Protein AF-A0AAW1SCD0-F1 (afdb_monomer_lite)

Radius of gyration: 64.58 Å; chains: 1; bounding box: 127×92×217 Å

Sequence (427 aa):
VNKLKQDVEAERASRAKLREEVEGERERVKKAITELKRKTDRALRDCKKAEQDAEAVKSKAEAEKEELRDEIVAAEKHDQQAQQGVKLLEAELRDYKERQNAHRWQEQLQEGLAEQHRQHELEARHLRGDIAREQAGHQDVLKTCEAWRVRAEAAEARAEALKEERRRAPDASPAVLQQHADELHALQLRLEQLKAEFDAFRQTSEQMLEAKDFQLQQSLETNAELRSQSSSLRHELEEQQHQHQQQSAGQVQGPWRQDLSPGPAGLNPSFLNHNPSQGAVDERWEGEDQWADAGSQVSFPSSRPAETTASGILEDMSFESGLQESALLKLAGKQAAREEELARMRDRTHLLEAEVADLQQEVDLRQQQEVALKEAMRDYEREKARAALVSKQTKELEYLKNILLKLFETGEAAALLPVDINGMANY

pLDDT: mean 81.84, std 19.02, range [35.5, 98.0]

Foldseek 3Di:
DVVVVVVVVVVVVVVVVVVVVVVVVVVVVVVVVVVVVVVVVVVVVVVVVVVVVVVVVVVVVVVVVVVVVVVVVVVVVVVVVVVVVVVVVVVVVVVVVVVVVVVVVVVVVVVVVVVVVVVVVVVVVVVVVVVVVVVVVVVVVVVVVVVLVVVLVVLVVVLVVLVVVCVVCVPDDPVVVVVSVVSNVVSVVVNVVSVVVVVVVVVVVVVVVVVVVVVVVVVVVVVVVVVVVVVVVVVVVVVVVVVVVVVVVVVPPDPPPDDDDDDDDDDDDDDDPDDDDDPPPPPPPDDDDDDPPPPDDPDDDPDDDDDDDPDDPDPVCPVVVVVVVVVVVVVVVVVVVVVVVVVVVVVVVVVVVVVVVVVVVVVVVVVVVVVVVVVVVVVVVVVVVVVVVVVVVVVVVVVVVVVCVVCVVVVVNVVVPDPPPPPPPDD

Organism: NCBI:txid2026836

Secondary structure (DSSP, 8-state):
-HHHHHHHHHHHHHHHHHHHHHHHHHHHHHHHHHHHHHHHHHHHHHHHHHHHHHHHHHHHHHHHHHHHHHHHHHHHHHHHHHHHHHHHHHHHHHHHHHHHHHHHHHHHHHHHHHHHHHHHHHHHHHHHHHHHHHHHHHHHHHHHHHHHHHHHHHHHHHHHHHHHHHHH-TTS-HHHHHHHHHHHHHHHHHHHHHHHHHHHHHHHHHHHHHHHHHHHHHHHHHHHHHHHHHHHHHHHHHHHHHHHHHHHHHTS--S-----PPPP---------------------------------------PPP----SSSSSTTHHHHHHHHHHHHHHHHHHHHHHHHHHHHHHHHHHHHHHHHHHHHHHHHHHHHHHHHHHHHHHHHHHHHHHHHHHHHHHHHHHHHHHHHHHHHTTGGGGGS---GGG-S--

Structure (mmCIF, N/CA/C/O backbone):
data_AF-A0AAW1SCD0-F1
#
_entry.id   AF-A0AAW1SCD0-F1
#
loop_
_atom_site.group_PDB
_atom_site.id
_atom_site.type_symbol
_atom_site.label_atom_id
_atom_site.label_alt_id
_atom_site.label_comp_id
_atom_site.label_asym_id
_atom_site.label_entity_id
_atom_site.label_seq_id
_atom_site.pdbx_PDB_ins_code
_atom_site.Cartn_x
_atom_site.Cartn_y
_atom_site.Cartn_z
_atom_site.occupancy
_atom_site.B_iso_or_equiv
_atom_site.auth_seq_id
_atom_site.auth_comp_id
_atom_site.auth_asym_id
_atom_site.auth_atom_id
_atom_site.pdbx_PDB_model_num
ATOM 1 N N . VAL A 1 1 ? -69.153 -24.968 138.589 1.00 65.88 1 VAL A N 1
ATOM 2 C CA . VAL A 1 1 ? -70.102 -24.520 137.537 1.00 65.88 1 VAL A CA 1
ATOM 3 C C . VAL A 1 1 ? -69.726 -23.159 136.952 1.00 65.88 1 VAL A C 1
ATOM 5 O O . VAL A 1 1 ? -69.547 -23.094 135.747 1.00 65.88 1 VAL A O 1
ATOM 8 N N . ASN A 1 2 ? -69.524 -22.101 137.750 1.00 67.88 2 ASN A N 1
ATOM 9 C CA . ASN A 1 2 ? -69.160 -20.776 137.206 1.00 67.88 2 ASN A CA 1
ATOM 10 C C . ASN A 1 2 ? -67.788 -20.732 136.501 1.00 67.88 2 ASN A C 1
ATOM 12 O O . ASN A 1 2 ? -67.690 -20.137 135.437 1.00 67.88 2 ASN A O 1
ATOM 16 N N . LYS A 1 3 ? -66.773 -21.444 137.013 1.00 68.38 3 LYS A N 1
ATOM 17 C CA . LYS A 1 3 ? -65.451 -21.564 136.364 1.00 68.38 3 LYS A CA 1
ATOM 18 C C . LYS A 1 3 ? -65.533 -22.232 134.978 1.00 68.38 3 LYS A C 1
ATOM 20 O O . LYS A 1 3 ? -65.052 -21.683 134.003 1.00 68.38 3 LYS A O 1
ATOM 25 N N . LEU A 1 4 ? -66.304 -23.320 134.869 1.00 70.38 4 LEU A N 1
ATOM 26 C CA . LEU A 1 4 ? -66.578 -24.013 133.600 1.00 70.38 4 LEU A CA 1
ATOM 27 C C . LEU A 1 4 ? -67.354 -23.152 132.587 1.00 70.38 4 LEU A C 1
ATOM 29 O O . LEU A 1 4 ? -67.152 -23.304 131.389 1.00 70.38 4 LEU A O 1
ATOM 33 N N . LYS A 1 5 ? -68.241 -22.251 133.037 1.00 72.94 5 LYS A N 1
ATOM 34 C CA . LYS A 1 5 ? -68.927 -21.304 132.138 1.00 72.94 5 LYS A CA 1
ATOM 35 C C . LYS A 1 5 ? -67.962 -20.253 131.584 1.00 72.94 5 LYS A C 1
ATOM 37 O O . LYS A 1 5 ? -67.996 -20.002 130.385 1.00 72.94 5 LYS A O 1
ATOM 42 N N . GLN A 1 6 ? -67.076 -19.715 132.425 1.00 74.69 6 GLN A N 1
ATOM 43 C CA . GLN A 1 6 ? -65.999 -18.819 131.992 1.00 74.69 6 GLN A CA 1
ATOM 44 C C . GLN A 1 6 ? -65.027 -19.505 131.025 1.00 74.69 6 GLN A C 1
ATOM 46 O O . GLN A 1 6 ? -64.680 -18.914 130.009 1.00 74.69 6 GLN A O 1
ATOM 51 N N . ASP A 1 7 ? -64.648 -20.758 131.286 1.00 74.50 7 ASP A N 1
ATOM 52 C CA . ASP A 1 7 ? -63.748 -21.517 130.409 1.00 74.50 7 ASP A CA 1
ATOM 53 C C . ASP A 1 7 ? -64.401 -21.814 129.045 1.00 74.50 7 ASP A C 1
ATOM 55 O O . ASP A 1 7 ? -63.749 -21.706 128.009 1.00 74.50 7 ASP A O 1
ATOM 59 N N . VAL A 1 8 ? -65.709 -22.109 129.010 1.00 77.25 8 VAL A N 1
ATOM 60 C CA . VAL A 1 8 ? -66.469 -22.307 127.760 1.00 77.25 8 VAL A CA 1
ATOM 61 C C . VAL A 1 8 ? -66.649 -21.000 126.980 1.00 77.25 8 VAL A C 1
ATOM 63 O O . VAL A 1 8 ? -66.588 -21.011 125.750 1.00 77.25 8 VAL A O 1
ATOM 66 N N . GLU A 1 9 ? -66.871 -19.871 127.653 1.00 77.69 9 GLU A N 1
ATOM 67 C CA . GLU A 1 9 ? -66.935 -18.553 127.006 1.00 77.69 9 GLU A CA 1
ATOM 68 C C . GLU A 1 9 ? -65.560 -18.101 126.492 1.00 77.69 9 GLU A C 1
ATOM 70 O O . GLU A 1 9 ? -65.476 -17.585 125.376 1.00 77.69 9 GLU A O 1
ATOM 75 N N . ALA A 1 10 ? -64.480 -18.380 127.226 1.00 79.19 10 ALA A N 1
ATOM 76 C CA . ALA A 1 10 ? -63.106 -18.141 126.788 1.00 79.19 10 ALA A CA 1
ATOM 77 C C . ALA A 1 10 ? -62.716 -19.030 125.592 1.00 79.19 10 ALA A C 1
ATOM 79 O O . ALA A 1 10 ? -62.142 -18.534 124.624 1.00 79.19 10 ALA A O 1
ATOM 80 N N . GLU A 1 11 ? -63.094 -20.312 125.594 1.00 82.81 11 GLU A N 1
ATOM 81 C CA . GLU A 1 11 ? -62.957 -21.225 124.447 1.00 82.81 11 GLU A CA 1
ATOM 82 C C . GLU A 1 11 ? -63.765 -20.741 123.237 1.00 82.81 11 GLU A C 1
ATOM 84 O O . GLU A 1 11 ? -63.268 -20.768 122.113 1.00 82.81 11 GLU A O 1
ATOM 89 N N . ARG A 1 12 ? -65.002 -20.262 123.432 1.00 81.50 12 ARG A N 1
ATOM 90 C CA . ARG A 1 12 ? -65.823 -19.703 122.343 1.00 81.50 12 ARG A CA 1
ATOM 91 C C . ARG A 1 12 ? -65.221 -18.423 121.773 1.00 81.50 12 ARG A C 1
ATOM 93 O O . ARG A 1 12 ? -65.195 -18.281 120.554 1.00 81.50 12 ARG A O 1
ATOM 100 N N . ALA A 1 13 ? -64.704 -17.533 122.619 1.00 82.19 13 ALA A N 1
ATOM 101 C CA . ALA A 1 13 ? -64.006 -16.324 122.191 1.00 82.19 13 ALA A CA 1
ATOM 102 C C . ALA A 1 13 ? -62.684 -16.650 121.472 1.00 82.19 13 ALA A C 1
ATOM 104 O O . ALA A 1 13 ? -62.379 -16.043 120.449 1.00 82.19 13 ALA A O 1
ATOM 105 N N . SER A 1 14 ? -61.935 -17.648 121.950 1.00 86.88 14 SER A N 1
ATOM 106 C CA . SER A 1 14 ? -60.719 -18.156 121.300 1.00 86.88 14 SER A CA 1
ATOM 107 C C . SER A 1 14 ? -61.025 -18.778 119.934 1.00 86.88 14 SER A C 1
ATOM 109 O O . SER A 1 14 ? -60.400 -18.431 118.937 1.00 86.88 14 SER A O 1
ATOM 111 N N . ARG A 1 15 ? -62.066 -19.617 119.838 1.00 84.50 15 ARG A N 1
ATOM 112 C CA . ARG A 1 15 ? -62.534 -20.189 118.565 1.00 84.50 15 ARG A CA 1
ATOM 113 C C . ARG A 1 15 ? -63.063 -19.129 117.602 1.00 84.50 15 ARG A C 1
ATOM 115 O O . ARG A 1 15 ? -62.897 -19.293 116.399 1.00 84.50 15 ARG A O 1
ATOM 122 N N . ALA A 1 16 ? -63.708 -18.075 118.100 1.00 86.38 16 ALA A N 1
ATOM 123 C CA . ALA A 1 16 ? -64.151 -16.953 117.276 1.00 86.38 16 ALA A CA 1
ATOM 124 C C . ALA A 1 16 ? -62.954 -16.169 116.714 1.00 86.38 16 ALA A C 1
ATOM 126 O O . ALA A 1 16 ? -62.908 -15.954 115.508 1.00 86.38 16 ALA A O 1
ATOM 127 N N . LYS A 1 17 ? -61.949 -15.858 117.547 1.00 87.62 17 LYS A N 1
ATOM 128 C CA . LYS A 1 17 ? -60.686 -15.244 117.100 1.00 87.62 17 LYS A CA 1
ATOM 129 C C . LYS A 1 17 ? -59.946 -16.110 116.083 1.00 87.62 17 LYS A C 1
ATOM 131 O O . LYS A 1 17 ? -59.565 -15.608 115.038 1.00 87.62 17 LYS A O 1
ATOM 136 N N . LEU A 1 18 ? -59.826 -17.416 116.331 1.00 89.31 18 LEU A N 1
ATOM 137 C CA . LEU A 1 18 ? -59.229 -18.362 115.381 1.00 89.31 18 LEU A CA 1
ATOM 138 C C . LEU A 1 18 ? -59.995 -18.411 114.053 1.00 89.31 18 LEU A C 1
ATOM 140 O O . LEU A 1 18 ? -59.383 -18.519 112.999 1.00 89.31 18 LEU A O 1
ATOM 144 N N . ARG A 1 19 ? -61.332 -18.333 114.071 1.00 89.25 19 ARG A N 1
ATOM 145 C CA . ARG A 1 19 ? -62.132 -18.270 112.835 1.00 89.25 19 ARG A CA 1
ATOM 146 C C . ARG A 1 19 ? -61.891 -16.976 112.069 1.00 89.25 19 ARG A C 1
ATOM 148 O O . ARG A 1 19 ? -61.733 -17.044 110.857 1.00 89.25 19 ARG A O 1
ATOM 155 N N . GLU A 1 20 ? -61.831 -15.846 112.764 1.00 91.06 20 GLU A N 1
ATOM 156 C CA . GLU A 1 20 ? -61.541 -14.538 112.172 1.00 91.06 20 GLU A CA 1
ATOM 157 C C . GLU A 1 20 ? -60.111 -14.475 111.608 1.00 91.06 20 GLU A C 1
ATOM 159 O O . GLU A 1 20 ? -59.908 -13.984 110.501 1.00 91.06 20 GLU A O 1
ATOM 164 N N . GLU A 1 21 ? -59.127 -15.052 112.305 1.00 92.06 21 GLU A N 1
ATOM 165 C CA . GLU A 1 21 ? -57.753 -15.211 111.812 1.00 92.06 21 GLU A CA 1
ATOM 166 C C . GLU A 1 21 ? -57.703 -16.113 110.576 1.00 92.06 21 GLU A C 1
ATOM 168 O O . GLU A 1 21 ? -57.119 -15.724 109.567 1.00 92.06 21 GLU A O 1
ATOM 173 N N . VAL A 1 22 ? -58.375 -17.270 110.599 1.00 92.06 22 VAL A N 1
ATOM 174 C CA . VAL A 1 22 ? -58.447 -18.188 109.450 1.00 92.06 22 VAL A CA 1
ATOM 175 C C . VAL A 1 22 ? -59.175 -17.553 108.262 1.00 92.06 22 VAL A C 1
ATOM 177 O O . VAL A 1 22 ? -58.758 -17.748 107.120 1.00 92.06 22 VAL A O 1
ATOM 180 N N . GLU A 1 23 ? -60.248 -16.789 108.477 1.00 91.62 23 GLU A N 1
ATOM 181 C CA . GLU A 1 23 ? -60.913 -16.026 107.412 1.00 91.62 23 GLU A CA 1
ATOM 182 C C . GLU A 1 23 ? -60.022 -14.902 106.883 1.00 91.62 23 GLU A C 1
ATOM 184 O O . GLU A 1 23 ? -59.900 -14.742 105.667 1.00 91.62 23 GLU A O 1
ATOM 189 N N . GLY A 1 24 ? -59.328 -14.184 107.767 1.00 93.62 24 GLY A N 1
ATOM 190 C CA . GLY A 1 24 ? -58.347 -13.170 107.402 1.00 93.62 24 GLY A CA 1
ATOM 191 C C . GLY A 1 24 ? -57.206 -13.745 106.561 1.00 93.62 24 GLY A C 1
ATOM 192 O O . GLY A 1 24 ? -56.848 -13.176 105.528 1.00 93.62 24 GLY A O 1
ATOM 193 N N . GLU A 1 25 ? -56.664 -14.900 106.945 1.00 93.81 25 GLU A N 1
ATOM 194 C CA . GLU A 1 25 ? -55.654 -15.630 106.178 1.00 93.81 25 GLU A CA 1
ATOM 195 C C . GLU A 1 25 ? -56.206 -16.151 104.852 1.00 93.81 25 GLU A C 1
ATOM 197 O O . GLU A 1 25 ? -55.558 -15.981 103.819 1.00 93.81 25 GLU A O 1
ATOM 202 N N . ARG A 1 26 ? -57.425 -16.706 104.828 1.00 94.12 26 ARG A N 1
ATOM 203 C CA . ARG A 1 26 ? -58.087 -17.123 103.582 1.00 94.12 26 ARG A CA 1
ATOM 204 C C . ARG A 1 26 ? -58.250 -15.959 102.614 1.00 94.12 26 ARG A C 1
ATOM 206 O O . ARG A 1 26 ? -57.975 -16.129 101.428 1.00 94.12 26 ARG A O 1
ATOM 213 N N . GLU A 1 27 ? -58.659 -14.785 103.085 1.00 94.38 27 GLU A N 1
ATOM 214 C CA . GLU A 1 27 ? -58.787 -13.593 102.243 1.00 94.38 27 GLU A CA 1
ATOM 215 C C . GLU A 1 27 ? -57.423 -13.062 101.776 1.00 94.38 27 GLU A C 1
ATOM 217 O O . GLU A 1 27 ? -57.286 -12.669 100.614 1.00 94.38 27 GLU A O 1
ATOM 222 N N . ARG A 1 28 ? -56.374 -13.121 102.612 1.00 95.12 28 ARG A N 1
ATOM 223 C CA . ARG A 1 28 ? -54.993 -12.815 102.185 1.00 95.12 28 ARG A CA 1
ATOM 224 C C . ARG A 1 28 ? -54.511 -13.782 101.102 1.00 95.12 28 ARG A C 1
ATOM 226 O O . ARG A 1 28 ? -53.991 -13.332 100.084 1.00 95.12 28 ARG A O 1
ATOM 233 N N . VAL A 1 29 ? -54.730 -15.086 101.278 1.00 95.19 29 VAL A N 1
ATOM 234 C CA . VAL A 1 29 ? -54.365 -16.122 100.299 1.00 95.19 29 VAL A CA 1
ATOM 235 C C . VAL A 1 29 ? -55.150 -15.944 99.002 1.00 95.19 29 VAL A C 1
ATOM 237 O O . VAL A 1 29 ? -54.554 -15.980 97.929 1.00 95.19 29 VAL A O 1
ATOM 240 N N . LYS A 1 30 ? -56.461 -15.677 99.058 1.00 96.00 30 LYS A N 1
ATOM 241 C CA . LYS A 1 30 ? -57.258 -15.368 97.859 1.00 96.00 30 LYS A CA 1
ATOM 242 C C . LYS A 1 30 ? -56.716 -14.144 97.127 1.00 96.00 30 LYS A C 1
ATOM 244 O O . LYS A 1 30 ? -56.523 -14.215 95.914 1.00 96.00 30 LYS A O 1
ATOM 249 N N . LYS A 1 31 ? -56.427 -13.047 97.838 1.00 95.62 31 LYS A N 1
ATOM 250 C CA . LYS A 1 31 ? -55.815 -11.848 97.243 1.00 95.62 31 LYS A CA 1
ATOM 251 C C . LYS A 1 31 ? -54.479 -12.187 96.581 1.00 95.62 31 LYS A C 1
ATOM 253 O O . LYS A 1 31 ? -54.314 -11.873 95.403 1.00 95.62 31 LYS A O 1
ATOM 258 N N . ALA A 1 32 ? -53.599 -12.919 97.265 1.00 95.75 32 ALA A N 1
ATOM 259 C CA . ALA A 1 32 ? -52.321 -13.369 96.715 1.00 95.75 32 ALA A CA 1
ATOM 260 C C . ALA A 1 32 ? -52.501 -14.244 95.461 1.00 95.75 32 ALA A C 1
ATOM 262 O O . ALA A 1 32 ? -51.835 -14.011 94.458 1.00 95.75 32 ALA A O 1
ATOM 263 N N . ILE A 1 33 ? -53.455 -15.183 95.455 1.00 95.88 33 ILE A N 1
ATOM 264 C CA . ILE A 1 33 ? -53.784 -16.004 94.278 1.00 95.88 33 ILE A CA 1
ATOM 265 C C . ILE A 1 33 ? -54.275 -15.127 93.120 1.00 95.88 33 ILE A C 1
ATOM 267 O O . ILE A 1 33 ? -53.847 -15.326 91.986 1.00 95.88 33 ILE A O 1
ATOM 271 N N . THR A 1 34 ? -55.157 -14.152 93.365 1.00 95.56 34 THR A N 1
ATOM 272 C CA . THR A 1 34 ? -55.636 -13.253 92.297 1.00 95.56 34 THR A CA 1
ATOM 273 C C . THR A 1 34 ? -54.532 -12.348 91.754 1.00 95.56 34 THR A C 1
ATOM 275 O O . THR A 1 34 ? -54.501 -12.071 90.556 1.00 95.56 34 THR A O 1
ATOM 278 N N . GLU A 1 35 ? -53.606 -11.909 92.608 1.00 96.44 35 GLU A N 1
ATOM 279 C CA . GLU A 1 35 ? -52.450 -11.117 92.202 1.00 96.44 35 GLU A CA 1
ATOM 280 C C . GLU A 1 35 ? -51.458 -11.959 91.393 1.00 96.44 35 GLU A C 1
ATOM 282 O O . GLU A 1 35 ? -51.022 -11.519 90.331 1.00 96.44 35 GLU A O 1
ATOM 287 N N . LEU A 1 36 ? -51.165 -13.188 91.834 1.00 95.94 36 LEU A N 1
ATOM 288 C CA . LEU A 1 36 ? -50.336 -14.140 91.097 1.00 95.94 36 LEU A CA 1
ATOM 289 C C . LEU A 1 36 ? -50.949 -14.469 89.735 1.00 95.94 36 LEU A C 1
ATOM 291 O O . LEU A 1 36 ? -50.248 -14.355 88.739 1.00 95.94 36 LEU A O 1
ATOM 295 N N . LYS A 1 37 ? -52.257 -14.752 89.656 1.00 97.00 37 LYS A N 1
ATOM 296 C CA . LYS A 1 37 ? -52.955 -14.954 88.373 1.00 97.00 37 LYS A CA 1
ATOM 297 C C . LYS A 1 37 ? -52.794 -13.752 87.444 1.00 97.00 37 LYS A C 1
ATOM 299 O O . LYS A 1 37 ? -52.388 -13.916 86.302 1.00 97.00 37 LYS A O 1
ATOM 304 N N . ARG A 1 38 ? -53.013 -12.530 87.947 1.00 97.25 38 ARG A N 1
ATOM 305 C CA . ARG A 1 38 ? -52.799 -11.304 87.158 1.00 97.25 38 ARG A CA 1
ATOM 306 C C . ARG A 1 38 ? -51.348 -11.142 86.704 1.00 97.25 38 ARG A C 1
ATOM 308 O O . ARG A 1 38 ? -51.136 -10.670 85.592 1.00 97.25 38 ARG A O 1
ATOM 315 N N . LYS A 1 39 ? -50.363 -11.486 87.543 1.00 97.25 39 LYS A N 1
ATOM 316 C CA . LYS A 1 39 ? -48.936 -11.454 87.178 1.00 97.25 39 LYS A CA 1
ATOM 317 C C . LYS A 1 39 ? -48.627 -12.486 86.092 1.00 97.25 39 LYS A C 1
ATOM 319 O O . LYS A 1 39 ? -47.997 -12.124 85.105 1.00 97.25 39 LYS A O 1
ATOM 324 N N . THR A 1 40 ? -49.133 -13.711 86.215 1.00 96.19 40 THR A N 1
ATOM 325 C CA . THR A 1 40 ? -48.996 -14.760 85.194 1.00 96.19 40 THR A CA 1
ATOM 326 C C . THR A 1 40 ? -49.656 -14.352 83.875 1.00 96.19 40 THR A C 1
ATOM 328 O O . THR A 1 40 ? -49.029 -14.472 82.830 1.00 96.19 40 THR A O 1
ATOM 331 N N . ASP A 1 41 ? -50.863 -13.780 83.900 1.00 96.62 41 ASP A N 1
ATOM 332 C CA . ASP A 1 41 ? -51.563 -13.321 82.691 1.00 96.62 41 ASP A CA 1
ATOM 333 C C . ASP A 1 41 ? -50.874 -12.133 82.004 1.00 96.62 41 ASP A C 1
ATOM 335 O O . ASP A 1 41 ? -51.015 -11.949 80.793 1.00 96.62 41 ASP A O 1
ATOM 339 N N . ARG A 1 42 ? -50.177 -11.276 82.763 1.00 96.94 42 ARG A N 1
ATOM 340 C CA . ARG A 1 42 ? -49.329 -10.218 82.191 1.00 96.94 42 ARG A CA 1
ATOM 341 C C . ARG A 1 42 ? -48.081 -10.823 81.564 1.00 96.94 42 ARG A C 1
ATOM 343 O O . ARG A 1 42 ? -47.862 -10.599 80.385 1.00 96.94 42 ARG A O 1
ATOM 350 N N . ALA A 1 43 ? -47.364 -11.680 82.291 1.00 95.88 43 ALA A N 1
ATOM 351 C CA . ALA A 1 43 ? -46.174 -12.355 81.778 1.00 95.88 43 ALA A CA 1
ATOM 352 C C . ALA A 1 43 ? -46.464 -13.176 80.507 1.00 95.88 43 ALA A C 1
ATOM 354 O O . ALA A 1 43 ? -45.686 -13.133 79.562 1.00 95.88 43 ALA A O 1
ATOM 355 N N . LEU A 1 44 ? -47.608 -13.867 80.435 1.00 96.31 44 LEU A N 1
ATOM 356 C CA . LEU A 1 44 ? -48.036 -14.587 79.230 1.00 96.31 44 LEU A CA 1
ATOM 357 C C . LEU A 1 44 ? -48.339 -13.648 78.057 1.00 96.31 44 LEU A C 1
ATOM 359 O O . LEU A 1 44 ? -48.047 -13.991 76.914 1.00 96.31 44 LEU A O 1
ATOM 363 N N . ARG A 1 45 ? -48.928 -12.474 78.312 1.00 97.12 45 ARG A N 1
ATOM 364 C CA . ARG A 1 45 ? -49.159 -11.459 77.272 1.00 97.12 45 ARG A CA 1
ATOM 365 C C . ARG A 1 45 ? -47.855 -10.841 76.786 1.00 97.12 45 ARG A C 1
ATOM 367 O O . ARG A 1 45 ? -47.690 -10.693 75.581 1.00 97.12 45 ARG A O 1
ATOM 374 N N . ASP A 1 46 ? -46.940 -10.542 77.699 1.00 96.44 46 ASP A N 1
ATOM 375 C CA . ASP A 1 46 ? -45.630 -9.982 77.376 1.00 96.44 46 ASP A CA 1
ATOM 376 C C . ASP A 1 46 ? -44.781 -10.999 76.597 1.00 96.44 46 ASP A C 1
ATOM 378 O O . ASP A 1 46 ? -44.167 -10.637 75.599 1.00 96.44 46 ASP A O 1
ATOM 382 N N . CYS A 1 47 ? -44.831 -12.285 76.969 1.00 96.69 47 CYS A N 1
ATOM 383 C CA . CYS A 1 47 ? -44.186 -13.377 76.232 1.00 96.69 47 CYS A CA 1
ATOM 384 C C . CYS A 1 47 ? -44.743 -13.505 74.808 1.00 96.69 47 CYS A C 1
ATOM 386 O O . CYS A 1 47 ? -43.978 -13.503 73.851 1.00 96.69 47 CYS A O 1
ATOM 388 N N . LYS A 1 48 ? -46.075 -13.523 74.647 1.00 97.00 48 LYS A N 1
ATOM 389 C CA . LYS A 1 48 ? -46.712 -13.561 73.318 1.00 97.00 48 LYS A CA 1
ATOM 390 C C . LYS A 1 48 ? -46.368 -12.342 72.468 1.00 97.00 48 LYS A C 1
ATOM 392 O O . LYS A 1 48 ? -46.169 -12.478 71.267 1.00 97.00 48 LYS A O 1
ATOM 397 N N . LYS A 1 49 ? -46.308 -11.154 73.074 1.00 97.19 49 LYS A N 1
ATOM 398 C CA . LYS A 1 49 ? -45.906 -9.935 72.368 1.00 97.19 49 LYS A CA 1
ATOM 399 C C . LYS A 1 49 ? -44.445 -10.022 71.919 1.00 97.19 49 LYS A C 1
ATOM 401 O O . LYS A 1 49 ? -44.163 -9.740 70.764 1.00 97.19 49 LYS A O 1
ATOM 406 N N . ALA A 1 50 ? -43.546 -10.478 72.789 1.00 96.19 50 ALA A N 1
ATOM 407 C CA . ALA A 1 50 ? -42.140 -10.674 72.444 1.00 96.19 50 ALA A CA 1
ATOM 408 C C . ALA A 1 50 ? -41.948 -11.722 71.332 1.00 96.19 50 ALA A C 1
ATOM 410 O O . ALA A 1 50 ? -41.109 -11.530 70.458 1.00 96.19 50 ALA A O 1
ATOM 411 N N . GLU A 1 51 ? -42.741 -12.798 71.323 1.00 95.75 51 GLU A N 1
ATOM 412 C CA . GLU A 1 51 ? -42.756 -13.783 70.232 1.00 95.75 51 GLU A CA 1
ATOM 413 C C . GLU A 1 51 ? -43.221 -13.163 68.906 1.00 95.75 51 GLU A C 1
ATOM 415 O O . GLU A 1 51 ? -42.582 -13.375 67.877 1.00 95.75 51 GLU A O 1
ATOM 420 N N . GLN A 1 52 ? -44.289 -12.358 68.924 1.00 96.50 52 GLN A N 1
ATOM 421 C CA . GLN A 1 52 ? -44.775 -11.640 67.738 1.00 96.50 52 GLN A CA 1
ATOM 422 C C . GLN A 1 52 ? -43.750 -10.627 67.213 1.00 96.50 52 GLN A C 1
ATOM 424 O O . GLN A 1 52 ? -43.508 -10.572 66.009 1.00 96.50 52 GLN A O 1
ATOM 429 N N . ASP A 1 53 ? -43.121 -9.862 68.107 1.00 96.25 53 ASP A N 1
ATOM 430 C CA . ASP A 1 53 ? -42.081 -8.896 67.751 1.00 96.25 53 ASP A CA 1
ATOM 431 C C . ASP A 1 53 ? -40.846 -9.615 67.170 1.00 96.25 53 ASP A C 1
ATOM 433 O O . ASP A 1 53 ? -40.280 -9.169 66.171 1.00 96.25 53 ASP A O 1
ATOM 437 N N . ALA A 1 54 ? -40.455 -10.767 67.729 1.00 95.62 54 ALA A N 1
ATOM 438 C CA . ALA A 1 54 ? -39.356 -11.579 67.207 1.00 95.62 54 ALA A CA 1
ATOM 439 C C . ALA A 1 54 ? -39.658 -12.144 65.808 1.00 95.62 54 ALA A C 1
ATOM 441 O O . ALA A 1 54 ? -38.783 -12.129 64.942 1.00 95.62 54 ALA A O 1
ATOM 442 N N . GLU A 1 55 ? -40.884 -12.607 65.562 1.00 96.81 55 GLU A N 1
ATOM 443 C CA . GLU A 1 55 ? -41.300 -13.107 64.247 1.00 96.81 55 GLU A CA 1
ATOM 444 C C . GLU A 1 55 ? -41.377 -11.979 63.201 1.00 96.81 55 GLU A C 1
ATOM 446 O O . GLU A 1 55 ? -40.974 -12.150 62.047 1.00 96.81 55 GLU A O 1
ATOM 451 N N . ALA A 1 56 ? -41.804 -10.779 63.610 1.00 96.56 56 ALA A N 1
ATOM 452 C CA . ALA A 1 56 ? -41.787 -9.591 62.759 1.00 96.56 56 ALA A CA 1
ATOM 453 C C . ALA A 1 56 ? -40.356 -9.159 62.384 1.00 96.56 56 ALA A C 1
ATOM 455 O O . ALA A 1 56 ? -40.114 -8.730 61.258 1.00 96.56 56 ALA A O 1
ATOM 456 N N . VAL A 1 57 ? -39.391 -9.280 63.301 1.00 97.06 57 VAL A N 1
ATOM 457 C CA . VAL A 1 57 ? -37.976 -9.002 62.999 1.00 97.06 57 VAL A CA 1
ATOM 458 C C . VAL A 1 57 ? -37.388 -10.069 62.075 1.00 97.06 57 VAL A C 1
ATOM 460 O O . VAL A 1 57 ? -36.682 -9.718 61.133 1.00 97.06 57 VAL A O 1
ATOM 463 N N . LYS A 1 58 ? -37.702 -11.354 62.288 1.00 96.62 58 LYS A N 1
ATOM 464 C CA . LYS A 1 58 ? -37.245 -12.439 61.402 1.00 96.62 58 LYS A CA 1
ATOM 465 C C . LYS A 1 58 ? -37.766 -12.282 59.978 1.00 96.62 58 LYS A C 1
ATOM 467 O O . LYS A 1 58 ? -36.970 -12.342 59.052 1.00 96.62 58 LYS A O 1
ATOM 472 N N . SER A 1 59 ? -39.063 -12.029 59.806 1.00 96.56 59 SER A N 1
ATOM 473 C CA . SER A 1 59 ? -39.659 -11.833 58.476 1.00 96.56 59 SER A CA 1
ATOM 474 C C . SER A 1 59 ? -39.074 -10.621 57.744 1.00 96.56 59 SER A C 1
ATOM 476 O O . SER A 1 59 ? -38.816 -10.704 56.547 1.00 96.56 59 SER A O 1
ATOM 478 N N . LYS A 1 60 ? -38.779 -9.521 58.452 1.00 97.00 60 LYS A N 1
ATOM 479 C CA . LYS A 1 60 ? -38.046 -8.381 57.872 1.00 97.00 60 LYS A CA 1
ATOM 480 C C . LYS A 1 60 ? -36.623 -8.752 57.456 1.00 97.00 60 LYS A C 1
ATOM 482 O O . LYS A 1 60 ? -36.225 -8.431 56.346 1.00 97.00 60 LYS A O 1
ATOM 487 N N . ALA A 1 61 ? -35.884 -9.462 58.308 1.00 96.25 61 ALA A N 1
ATOM 488 C CA . ALA A 1 61 ? -34.526 -9.900 57.991 1.00 96.25 61 ALA A CA 1
ATOM 489 C C . ALA A 1 61 ? -34.487 -10.898 56.817 1.00 96.25 61 ALA A C 1
ATOM 491 O O . ALA A 1 61 ? -33.538 -10.901 56.037 1.00 96.25 61 ALA A O 1
ATOM 492 N N . GLU A 1 62 ? -35.505 -11.751 56.678 1.00 96.31 62 GLU A N 1
ATOM 493 C CA . GLU A 1 62 ? -35.651 -12.648 55.528 1.00 96.31 62 GLU A CA 1
ATOM 494 C C . GLU A 1 62 ? -35.959 -11.879 54.240 1.00 96.31 62 GLU A C 1
ATOM 496 O O . GLU A 1 62 ? -35.329 -12.167 53.225 1.00 96.31 62 GLU A O 1
ATOM 501 N N . ALA A 1 63 ? -36.833 -10.867 54.294 1.00 96.38 63 ALA A N 1
ATOM 502 C CA . ALA A 1 63 ? -37.125 -10.000 53.154 1.00 96.38 63 ALA A CA 1
ATOM 503 C C . ALA A 1 63 ? -35.891 -9.196 52.702 1.00 96.38 63 ALA A C 1
ATOM 505 O O . ALA A 1 63 ? -35.558 -9.210 51.522 1.00 96.38 63 ALA A O 1
ATOM 506 N N . GLU A 1 64 ? -35.153 -8.576 53.631 1.00 96.81 64 GLU A N 1
ATOM 507 C CA . GLU A 1 64 ? -33.898 -7.863 53.323 1.00 96.81 64 GLU A CA 1
ATOM 508 C C . GLU A 1 64 ? -32.838 -8.807 52.730 1.00 96.81 64 GLU A C 1
ATOM 510 O O . GLU A 1 64 ? -32.083 -8.446 51.829 1.00 96.81 64 GLU A O 1
ATOM 515 N N . LYS A 1 65 ? -32.782 -10.057 53.203 1.00 97.00 65 LYS A N 1
ATOM 516 C CA . LYS A 1 65 ? -31.879 -11.073 52.651 1.00 97.00 65 LYS A CA 1
ATOM 517 C C . LYS A 1 65 ? -32.276 -11.497 51.235 1.00 97.00 65 LYS A C 1
ATOM 519 O O . LYS A 1 65 ? -31.391 -11.843 50.454 1.00 97.00 65 LYS A O 1
ATOM 524 N N . GLU A 1 66 ? -33.568 -11.549 50.926 1.00 97.44 66 GLU A N 1
ATOM 525 C CA . GLU A 1 66 ? -34.068 -11.832 49.578 1.00 97.44 66 GLU A CA 1
ATOM 526 C C . GLU A 1 66 ? -33.770 -10.664 48.629 1.00 97.44 66 GLU A C 1
ATOM 528 O O . GLU A 1 66 ? -33.192 -10.890 47.571 1.00 97.44 66 GLU A O 1
ATOM 533 N N . GLU A 1 67 ? -33.993 -9.423 49.068 1.00 97.50 67 GLU A N 1
ATOM 534 C CA . GLU A 1 67 ? -33.644 -8.210 48.316 1.00 97.50 67 GLU A CA 1
ATOM 535 C C . GLU A 1 67 ? -32.141 -8.149 47.987 1.00 97.50 67 GLU A C 1
ATOM 537 O O . GLU A 1 67 ? -31.764 -7.994 46.827 1.00 97.50 67 GLU A O 1
ATOM 542 N N . LEU A 1 68 ? -31.263 -8.401 48.967 1.00 97.00 68 LEU A N 1
ATOM 543 C CA . LEU A 1 68 ? -29.813 -8.458 48.732 1.00 97.00 68 LEU A CA 1
ATOM 544 C C . LEU A 1 68 ? -29.403 -9.583 47.767 1.00 97.00 68 LEU A C 1
ATOM 546 O O . LEU A 1 68 ? -28.406 -9.457 47.057 1.00 97.00 68 LEU A O 1
ATOM 550 N N . ARG A 1 69 ? -30.135 -10.705 47.734 1.00 97.81 69 ARG A N 1
ATOM 551 C CA . ARG A 1 69 ? -29.870 -11.785 46.767 1.00 97.81 69 ARG A CA 1
ATOM 552 C C . ARG A 1 69 ? -30.242 -11.359 45.354 1.00 97.81 69 ARG A C 1
ATOM 554 O O . ARG A 1 69 ? -29.463 -11.620 44.440 1.00 97.81 69 ARG A O 1
ATOM 561 N N . ASP A 1 70 ? -31.377 -10.692 45.188 1.00 96.62 70 ASP A N 1
ATOM 562 C CA . ASP A 1 70 ? -31.809 -10.169 43.894 1.00 96.62 70 ASP A CA 1
ATOM 563 C C . ASP A 1 70 ? -30.848 -9.085 43.380 1.00 96.62 70 ASP A C 1
ATOM 565 O O . ASP A 1 70 ? -30.483 -9.093 42.201 1.00 96.62 70 ASP A O 1
ATOM 569 N N . GLU A 1 71 ? -30.349 -8.215 44.265 1.00 97.44 71 GLU A N 1
ATOM 570 C CA . GLU A 1 71 ? -29.313 -7.229 43.933 1.00 97.44 71 GLU A CA 1
ATOM 571 C C . GLU A 1 71 ? -27.999 -7.884 43.482 1.00 97.44 71 GLU A C 1
ATOM 573 O O . GLU A 1 71 ? -27.413 -7.454 42.485 1.00 97.44 71 GLU A O 1
ATOM 578 N N . ILE A 1 72 ? -27.546 -8.950 44.157 1.00 97.25 72 ILE A N 1
ATOM 579 C CA . ILE A 1 72 ? -26.348 -9.705 43.750 1.00 97.25 72 ILE A CA 1
ATOM 580 C C . ILE A 1 72 ? -26.544 -10.315 42.358 1.00 97.25 72 ILE A C 1
ATOM 582 O O . ILE A 1 72 ? -25.675 -10.165 41.502 1.00 97.25 72 ILE A O 1
ATOM 586 N N . VAL A 1 73 ? -27.693 -10.946 42.093 1.00 98.00 73 VAL A N 1
ATOM 587 C CA . VAL A 1 73 ? -27.992 -11.536 40.775 1.00 98.00 73 VAL A CA 1
ATOM 588 C C . VAL A 1 73 ? -28.042 -10.460 39.684 1.00 98.00 73 VAL A C 1
ATOM 590 O O . VAL A 1 73 ? -27.534 -10.665 38.577 1.00 98.00 73 VAL A O 1
ATOM 593 N N . ALA A 1 74 ? -28.616 -9.290 39.976 1.00 97.50 74 ALA A N 1
ATOM 594 C CA . ALA A 1 74 ? -28.622 -8.162 39.050 1.00 97.50 74 ALA A CA 1
ATOM 595 C C . ALA A 1 74 ? -27.198 -7.647 38.769 1.00 97.50 74 ALA A C 1
ATOM 597 O O . ALA A 1 74 ? -26.849 -7.413 37.608 1.00 97.50 74 ALA A O 1
ATOM 598 N N . ALA A 1 75 ? -26.359 -7.524 39.802 1.00 96.75 75 ALA A N 1
ATOM 599 C CA . ALA A 1 75 ? -24.963 -7.117 39.669 1.00 96.75 75 ALA A CA 1
ATOM 600 C C . ALA A 1 75 ? -24.139 -8.129 38.854 1.00 96.75 75 ALA A C 1
ATOM 602 O O . ALA A 1 75 ? -23.404 -7.728 37.953 1.00 96.75 75 ALA A O 1
ATOM 603 N N . GLU A 1 76 ? -24.311 -9.433 39.091 1.00 97.44 76 GLU A N 1
ATOM 604 C CA . GLU A 1 76 ? -23.664 -10.497 38.310 1.00 97.44 76 GLU A CA 1
ATOM 605 C C . GLU A 1 76 ? -24.073 -10.449 36.834 1.00 97.44 76 GLU A C 1
ATOM 607 O O . GLU A 1 76 ? -23.233 -10.591 35.943 1.00 97.44 76 GLU A O 1
ATOM 612 N N . LYS A 1 77 ? -25.355 -10.194 36.546 1.00 97.75 77 LYS A N 1
ATOM 613 C CA . LYS A 1 77 ? -25.835 -10.025 35.169 1.00 97.75 77 LYS A CA 1
ATOM 614 C C . LYS A 1 77 ? -25.198 -8.809 34.492 1.00 97.75 77 LYS A C 1
ATOM 616 O O . LYS A 1 77 ? -24.823 -8.895 33.321 1.00 97.75 77 LYS A O 1
ATOM 621 N N . HIS A 1 78 ? -25.065 -7.692 35.206 1.00 96.94 78 HIS A N 1
ATOM 622 C CA . HIS A 1 78 ? -24.384 -6.504 34.692 1.00 96.94 78 HIS A CA 1
ATOM 623 C C . HIS A 1 78 ? -22.892 -6.754 34.439 1.00 96.94 78 HIS A C 1
ATOM 625 O O . HIS A 1 78 ? -22.389 -6.353 33.388 1.00 96.94 78 HIS A O 1
ATOM 631 N N . ASP A 1 79 ? -22.203 -7.461 35.336 1.00 96.75 79 ASP A N 1
ATOM 632 C CA . ASP A 1 79 ? -20.796 -7.831 35.150 1.00 96.75 79 ASP A CA 1
ATOM 633 C C . ASP A 1 79 ? -20.613 -8.749 33.931 1.00 96.75 79 ASP A C 1
ATOM 635 O O . ASP A 1 79 ? -19.766 -8.494 33.077 1.00 96.75 79 ASP A O 1
ATOM 639 N N . GLN A 1 80 ? -21.483 -9.749 33.752 1.00 97.69 80 GLN A N 1
ATOM 640 C CA . GLN A 1 80 ? -21.459 -10.616 32.567 1.00 97.69 80 GLN A CA 1
ATOM 641 C C . GLN A 1 80 ? -21.656 -9.834 31.261 1.00 97.69 80 GLN A C 1
ATOM 643 O O . GLN A 1 80 ? -20.962 -10.093 30.275 1.00 97.69 80 GLN A O 1
ATOM 648 N N . GLN A 1 81 ? -22.574 -8.864 31.237 1.00 96.75 81 GLN A N 1
ATOM 649 C CA . GLN A 1 81 ? -22.773 -7.995 30.073 1.00 96.75 81 GLN A CA 1
ATOM 650 C C . GLN A 1 81 ? -21.543 -7.121 29.800 1.00 96.75 81 GLN A C 1
ATOM 652 O O . GLN A 1 81 ? -21.127 -6.991 28.647 1.00 96.75 81 GLN A O 1
ATOM 657 N N . ALA A 1 82 ? -20.922 -6.569 30.845 1.00 96.31 82 ALA A N 1
ATOM 658 C CA . ALA A 1 82 ? -19.690 -5.798 30.715 1.00 96.31 82 ALA A CA 1
ATOM 659 C C . ALA A 1 82 ? -18.542 -6.661 30.162 1.00 96.31 82 ALA A C 1
ATOM 661 O O . ALA A 1 82 ? -17.862 -6.249 29.222 1.00 96.31 82 ALA A O 1
ATOM 662 N N . GLN A 1 83 ? -18.376 -7.890 30.661 1.00 97.19 83 GLN A N 1
ATOM 663 C CA . GLN A 1 83 ? -17.375 -8.837 30.162 1.00 97.19 83 GLN A CA 1
ATOM 664 C C . GLN A 1 83 ? -17.600 -9.213 28.690 1.00 97.19 83 GLN A C 1
ATOM 666 O O . GLN A 1 83 ? -16.639 -9.336 27.930 1.00 97.19 83 GLN A O 1
ATOM 671 N N . GLN A 1 84 ? -18.853 -9.391 28.260 1.00 97.38 84 GLN A N 1
ATOM 672 C CA . GLN A 1 84 ? -19.175 -9.611 26.846 1.00 97.38 84 GLN A CA 1
ATOM 673 C C . GLN A 1 84 ? -18.810 -8.392 25.993 1.00 97.38 84 GLN A C 1
ATOM 675 O O . GLN A 1 84 ? -18.204 -8.555 24.935 1.00 97.38 84 GLN A O 1
ATOM 680 N N . GLY A 1 85 ? -19.102 -7.181 26.477 1.00 96.50 85 GLY A N 1
ATOM 681 C CA . GLY A 1 85 ? -18.699 -5.936 25.822 1.00 96.50 85 GLY A CA 1
ATOM 682 C C . GLY A 1 85 ? -17.182 -5.819 25.654 1.00 96.50 85 GLY A C 1
ATOM 683 O O . GLY A 1 85 ? -16.711 -5.500 24.565 1.00 96.50 85 GLY A O 1
ATOM 684 N N . VAL A 1 86 ? -16.407 -6.156 26.690 1.00 96.38 86 VAL A N 1
ATOM 685 C CA . VAL A 1 86 ? -14.934 -6.175 26.619 1.00 96.38 86 VAL A CA 1
ATOM 686 C C . VAL A 1 86 ? -14.445 -7.171 25.566 1.00 96.38 86 VAL A C 1
ATOM 688 O O . VAL A 1 86 ? -13.620 -6.808 24.733 1.00 96.38 86 VAL A O 1
ATOM 691 N N . LYS A 1 87 ? -14.994 -8.391 25.530 1.00 97.25 87 LYS A N 1
ATOM 692 C CA . LYS A 1 87 ? -14.611 -9.408 24.532 1.00 97.25 87 LYS A CA 1
ATOM 693 C C . LYS A 1 87 ? -14.888 -8.965 23.093 1.00 97.25 87 LYS A C 1
ATOM 695 O O . LYS A 1 87 ? -14.090 -9.264 22.207 1.00 97.25 87 LYS A O 1
ATOM 700 N N . LEU A 1 88 ? -16.003 -8.269 22.857 1.00 96.62 88 LEU A N 1
ATOM 701 C CA . LEU A 1 88 ? -16.331 -7.715 21.540 1.00 96.62 88 LEU A CA 1
ATOM 702 C C . LEU A 1 88 ? -15.334 -6.622 21.139 1.00 96.62 88 LEU A C 1
ATOM 704 O O . LEU A 1 88 ? -14.763 -6.695 20.055 1.00 96.62 88 LEU A O 1
ATOM 708 N N . LEU A 1 89 ? -15.038 -5.681 22.039 1.00 94.38 89 LEU A N 1
ATOM 709 C CA . LEU A 1 89 ? -14.051 -4.625 21.787 1.00 94.38 89 LEU A CA 1
ATOM 710 C C . LEU A 1 89 ? -12.637 -5.183 21.559 1.00 94.38 89 LEU A C 1
ATOM 712 O O . LEU A 1 89 ? -11.897 -4.680 20.717 1.00 94.38 89 LEU A O 1
ATOM 716 N N . GLU A 1 90 ? -12.245 -6.242 22.269 1.00 95.50 90 GLU A N 1
ATOM 717 C CA . GLU A 1 90 ? -10.966 -6.930 22.049 1.00 95.50 90 GLU A CA 1
ATOM 718 C C . GLU A 1 90 ? -10.898 -7.645 20.692 1.00 95.50 90 GLU A C 1
ATOM 720 O O . GLU A 1 90 ? -9.818 -7.747 20.104 1.00 95.50 90 GLU A O 1
ATOM 725 N N . ALA A 1 91 ? -12.021 -8.166 20.191 1.00 93.94 91 ALA A N 1
ATOM 726 C CA . ALA A 1 91 ? -12.102 -8.725 18.844 1.00 93.94 91 ALA A CA 1
ATOM 727 C C . ALA A 1 91 ? -11.983 -7.618 17.785 1.00 93.94 91 ALA A C 1
ATOM 729 O O . ALA A 1 91 ? -11.115 -7.702 16.923 1.00 93.94 91 ALA A O 1
ATOM 730 N N . GLU A 1 92 ? -12.742 -6.528 17.921 1.00 94.75 92 GLU A N 1
ATOM 731 C CA . GLU A 1 92 ? -12.664 -5.375 17.014 1.00 94.75 92 GLU A CA 1
ATOM 732 C C . GLU A 1 92 ? -11.261 -4.745 16.984 1.00 94.75 92 GLU A C 1
ATOM 734 O O . GLU A 1 92 ? -10.754 -4.385 15.920 1.00 94.75 92 GLU A O 1
ATOM 739 N N . LEU A 1 93 ? -10.586 -4.654 18.136 1.00 94.94 93 LEU A N 1
ATOM 740 C CA . LEU A 1 93 ? -9.211 -4.158 18.219 1.00 94.94 93 LEU A CA 1
ATOM 741 C C . LEU A 1 93 ? -8.221 -5.080 17.490 1.00 94.94 93 LEU A C 1
ATOM 743 O O . LEU A 1 93 ? -7.252 -4.593 16.901 1.00 94.94 93 LEU A O 1
ATOM 747 N N . ARG A 1 94 ? -8.427 -6.402 17.548 1.00 95.56 94 ARG A N 1
ATOM 748 C CA . ARG A 1 94 ? -7.605 -7.368 16.804 1.00 95.56 94 ARG A CA 1
ATOM 749 C C . ARG A 1 94 ? -7.816 -7.212 15.303 1.00 95.56 94 ARG A C 1
ATOM 751 O O . ARG A 1 94 ? -6.830 -7.002 14.602 1.00 95.56 94 ARG A O 1
ATOM 758 N N . ASP A 1 95 ? -9.063 -7.169 14.846 1.00 92.25 95 ASP A N 1
ATOM 759 C CA . ASP A 1 95 ? -9.400 -6.955 13.435 1.00 92.25 95 ASP A CA 1
ATOM 760 C C . ASP A 1 95 ? -8.819 -5.634 12.908 1.00 92.25 95 ASP A C 1
ATOM 762 O O . ASP A 1 95 ? -8.267 -5.574 11.809 1.00 92.25 95 ASP A O 1
ATOM 766 N N . TYR A 1 96 ? -8.889 -4.560 13.703 1.00 93.38 96 TYR A N 1
ATOM 767 C CA . TYR A 1 96 ? -8.294 -3.274 13.343 1.00 93.38 96 TYR A CA 1
ATOM 768 C C . TYR A 1 96 ? -6.771 -3.369 13.172 1.00 93.38 96 TYR A C 1
ATOM 770 O O . TYR A 1 96 ? -6.222 -2.847 12.201 1.00 93.38 96 TYR A O 1
ATOM 778 N N . LYS A 1 97 ? -6.077 -4.064 14.084 1.00 94.81 97 LYS A N 1
ATOM 779 C CA . LYS A 1 97 ? -4.625 -4.286 13.986 1.00 94.81 97 LYS A CA 1
ATOM 780 C C . LYS A 1 97 ? -4.257 -5.135 12.772 1.00 94.81 97 LYS A C 1
ATOM 782 O O . LYS A 1 97 ? -3.276 -4.828 12.102 1.00 94.81 97 LYS A O 1
ATOM 787 N N . GLU A 1 98 ? -5.033 -6.171 12.469 1.00 90.69 98 GLU A N 1
ATOM 788 C CA . GLU A 1 98 ? -4.827 -7.008 11.284 1.00 90.69 98 GLU A CA 1
ATOM 789 C C . GLU A 1 98 ? -4.999 -6.201 9.993 1.00 90.69 98 GLU A C 1
ATOM 791 O O . GLU A 1 98 ? -4.121 -6.243 9.132 1.00 90.69 98 GLU A O 1
ATOM 796 N N . ARG A 1 99 ? -6.048 -5.373 9.893 1.00 91.69 99 ARG A N 1
ATOM 797 C CA . ARG A 1 99 ? -6.245 -4.457 8.754 1.00 91.69 99 ARG A CA 1
ATOM 798 C C . ARG A 1 99 ? -5.116 -3.437 8.628 1.00 91.69 99 ARG A C 1
ATOM 800 O O . ARG A 1 99 ? -4.642 -3.183 7.525 1.00 91.69 99 ARG A O 1
ATOM 807 N N . GLN A 1 100 ? -4.651 -2.876 9.744 1.00 93.25 100 GLN A N 1
ATOM 808 C CA . GLN A 1 100 ? -3.523 -1.944 9.741 1.00 93.25 100 GLN A CA 1
ATOM 809 C C . GLN A 1 100 ? -2.229 -2.618 9.264 1.00 93.25 100 GLN A C 1
ATOM 811 O O . GLN A 1 100 ? -1.468 -2.026 8.499 1.00 93.25 100 GLN A O 1
ATOM 816 N N . ASN A 1 101 ? -1.978 -3.856 9.690 1.00 90.81 101 ASN A N 1
ATOM 817 C CA . ASN A 1 101 ? -0.824 -4.628 9.237 1.00 90.81 101 ASN A CA 1
ATOM 818 C C . ASN A 1 101 ? -0.932 -4.985 7.749 1.00 90.81 101 ASN A C 1
ATOM 820 O O . ASN A 1 101 ? 0.057 -4.853 7.032 1.00 90.81 101 ASN A O 1
ATOM 824 N N . ALA A 1 102 ? -2.121 -5.365 7.271 1.00 86.31 102 ALA A N 1
ATOM 825 C CA . ALA A 1 102 ? -2.371 -5.619 5.854 1.00 86.31 102 ALA A CA 1
ATOM 826 C C . ALA A 1 102 ? -2.119 -4.367 4.997 1.00 86.31 102 ALA A C 1
ATOM 828 O O . ALA A 1 102 ? -1.436 -4.457 3.980 1.00 86.31 102 ALA A O 1
ATOM 829 N N . HIS A 1 103 ? -2.575 -3.191 5.445 1.00 91.12 103 HIS A N 1
ATOM 830 C CA . HIS A 1 103 ? -2.299 -1.922 4.765 1.00 91.12 103 HIS A CA 1
ATOM 831 C C . HIS A 1 103 ? -0.797 -1.619 4.702 1.00 91.12 103 HIS A C 1
ATOM 833 O O . HIS A 1 103 ? -0.287 -1.266 3.646 1.00 91.12 103 HIS A O 1
ATOM 839 N N . ARG A 1 104 ? -0.063 -1.789 5.811 1.00 91.56 104 ARG A N 1
ATOM 840 C CA . ARG A 1 104 ? 1.399 -1.594 5.825 1.00 91.56 104 ARG A CA 1
ATOM 841 C C . ARG A 1 104 ? 2.121 -2.546 4.877 1.00 91.56 104 ARG A C 1
ATOM 843 O O . ARG A 1 104 ? 3.074 -2.144 4.224 1.00 91.56 104 ARG A O 1
ATOM 850 N N . TRP A 1 105 ? 1.681 -3.800 4.808 1.00 93.06 105 TRP A N 1
ATOM 851 C CA . TRP A 1 105 ? 2.255 -4.776 3.886 1.00 93.06 105 TRP A CA 1
ATOM 852 C C . TRP A 1 105 ? 1.988 -4.394 2.424 1.00 93.06 105 TRP A C 1
ATOM 854 O O . TRP A 1 105 ? 2.891 -4.461 1.595 1.00 93.06 105 TRP A O 1
ATOM 864 N N . GLN A 1 106 ? 0.776 -3.924 2.117 1.00 87.62 106 GLN A N 1
ATOM 865 C CA . GLN A 1 106 ? 0.425 -3.421 0.789 1.00 87.62 106 GLN A CA 1
ATOM 866 C C . GLN A 1 106 ? 1.250 -2.183 0.403 1.00 87.62 106 GLN A C 1
ATOM 868 O O . GLN A 1 106 ? 1.739 -2.107 -0.721 1.00 87.62 106 GLN A O 1
ATOM 873 N N . GLU A 1 107 ? 1.442 -1.246 1.330 1.00 91.75 107 GLU A N 1
ATOM 874 C CA . GLU A 1 107 ? 2.270 -0.050 1.137 1.00 91.75 107 GLU A CA 1
ATOM 875 C C . GLU A 1 107 ? 3.734 -0.425 0.856 1.00 91.75 107 GLU A C 1
ATOM 877 O O . GLU A 1 107 ? 4.306 0.036 -0.127 1.00 91.75 107 GLU A O 1
ATOM 882 N N . GLN A 1 108 ? 4.308 -1.359 1.623 1.00 92.38 108 GLN A N 1
ATOM 883 C CA . GLN A 1 108 ? 5.661 -1.880 1.377 1.00 92.38 108 GLN A CA 1
ATOM 884 C C . GLN A 1 108 ? 5.794 -2.566 0.013 1.00 92.38 108 GLN A C 1
ATOM 886 O O . GLN A 1 108 ? 6.809 -2.406 -0.667 1.00 92.38 108 GLN A O 1
ATOM 891 N N . LEU A 1 109 ? 4.778 -3.324 -0.407 1.00 90.38 109 LEU A N 1
ATOM 892 C CA . LEU A 1 109 ? 4.760 -3.954 -1.725 1.00 90.38 109 LEU A CA 1
ATOM 893 C C . LEU A 1 109 ? 4.733 -2.896 -2.840 1.00 90.38 109 LEU A C 1
ATOM 895 O O . LEU A 1 109 ? 5.478 -3.010 -3.813 1.00 90.38 109 LEU A O 1
ATOM 899 N N . GLN A 1 110 ? 3.912 -1.854 -2.688 1.00 89.12 110 GLN A N 1
ATOM 900 C CA . GLN A 1 110 ? 3.830 -0.747 -3.642 1.00 89.12 110 GLN A CA 1
ATOM 901 C C . GLN A 1 110 ? 5.133 0.056 -3.706 1.00 89.12 110 GLN A C 1
ATOM 903 O O . GLN A 1 110 ? 5.594 0.366 -4.803 1.00 89.12 110 GLN A O 1
ATOM 908 N N . GLU A 1 111 ? 5.762 0.345 -2.565 1.00 91.62 111 GLU A N 1
ATOM 909 C CA . GLU A 1 111 ? 7.078 0.990 -2.516 1.00 91.62 111 GLU A CA 1
ATOM 910 C C . GLU A 1 111 ? 8.149 0.139 -3.207 1.00 91.62 111 GLU A C 1
ATOM 912 O O . GLU A 1 111 ? 8.936 0.669 -3.994 1.00 91.62 111 GLU A O 1
ATOM 917 N N . GLY A 1 112 ? 8.144 -1.178 -2.977 1.00 91.56 112 GLY A N 1
ATOM 918 C CA . GLY A 1 112 ? 9.055 -2.116 -3.632 1.00 91.56 112 GLY A CA 1
ATOM 919 C C . GLY A 1 112 ? 8.899 -2.129 -5.155 1.00 91.56 112 GLY A C 1
ATOM 920 O O . GLY A 1 112 ? 9.891 -2.022 -5.876 1.00 91.56 112 GLY A O 1
ATOM 921 N N . LEU A 1 113 ? 7.661 -2.185 -5.656 1.00 86.88 113 LEU A N 1
ATOM 922 C CA . LEU A 1 113 ? 7.376 -2.100 -7.094 1.00 86.88 113 LEU A CA 1
ATOM 923 C C . LEU A 1 113 ? 7.772 -0.733 -7.674 1.00 86.88 113 LEU A C 1
ATOM 925 O O . LEU A 1 113 ? 8.369 -0.662 -8.748 1.00 86.88 113 LEU A O 1
ATOM 929 N N . ALA A 1 114 ? 7.498 0.361 -6.960 1.00 87.25 114 ALA A N 1
ATOM 930 C CA . ALA A 1 114 ? 7.877 1.706 -7.388 1.00 87.25 114 ALA A CA 1
ATOM 931 C C . ALA A 1 114 ? 9.403 1.896 -7.444 1.00 87.25 114 ALA A C 1
ATOM 933 O O . ALA A 1 114 ? 9.902 2.621 -8.306 1.00 87.25 114 ALA A O 1
ATOM 934 N N . GLU A 1 115 ? 10.156 1.266 -6.540 1.00 92.50 115 GLU A N 1
ATOM 935 C CA . GLU A 1 115 ? 11.622 1.254 -6.575 1.00 92.50 115 GLU A CA 1
ATOM 936 C C . GLU A 1 115 ? 12.144 0.477 -7.791 1.00 92.50 115 GLU A C 1
ATOM 938 O O . GLU A 1 115 ? 12.997 0.988 -8.515 1.00 92.50 115 GLU A O 1
ATOM 943 N N . GLN A 1 116 ? 11.585 -0.705 -8.076 1.00 86.81 116 GLN A N 1
ATOM 944 C CA . GLN A 1 116 ? 11.934 -1.488 -9.269 1.00 86.81 116 GLN A CA 1
ATOM 945 C C . GLN A 1 116 ? 11.661 -0.707 -10.560 1.00 86.81 116 GLN A C 1
ATOM 947 O O . GLN A 1 116 ? 12.517 -0.642 -11.441 1.00 86.81 116 GLN A O 1
ATOM 952 N N . HIS A 1 117 ? 10.511 -0.034 -10.658 1.00 82.75 117 HIS A N 1
ATOM 953 C CA . HIS A 1 117 ? 10.215 0.836 -11.797 1.00 82.75 117 HIS A CA 1
ATOM 954 C C . HIS A 1 117 ? 11.224 1.981 -11.930 1.00 82.75 117 HIS A C 1
ATOM 956 O O . HIS A 1 117 ? 11.711 2.234 -13.032 1.00 82.75 117 HIS A O 1
ATOM 962 N N . ARG A 1 118 ? 11.598 2.638 -10.823 1.00 93.56 118 ARG A N 1
ATOM 963 C CA . ARG A 1 118 ? 12.626 3.692 -10.834 1.00 93.56 118 ARG A CA 1
ATOM 964 C C . ARG A 1 118 ? 13.985 3.166 -11.302 1.00 93.56 118 ARG A C 1
ATOM 966 O O . ARG A 1 118 ? 14.663 3.856 -12.061 1.00 93.56 118 ARG A O 1
ATOM 973 N N . GLN A 1 119 ? 14.364 1.952 -10.908 1.00 91.62 119 GLN A N 1
ATOM 974 C CA . GLN A 1 119 ? 15.594 1.307 -11.379 1.00 91.62 119 GLN A CA 1
ATOM 975 C C . GLN A 1 119 ? 15.548 1.040 -12.887 1.00 91.62 119 GLN A C 1
ATOM 977 O O . GLN A 1 119 ? 16.441 1.488 -13.608 1.00 91.62 119 GLN A O 1
ATOM 982 N N . HIS A 1 120 ? 14.473 0.433 -13.392 1.00 86.75 120 HIS A N 1
ATOM 983 C CA . HIS A 1 120 ? 14.309 0.194 -14.828 1.00 86.75 120 HIS A CA 1
ATOM 984 C C . HIS A 1 120 ? 14.253 1.486 -15.652 1.00 86.75 120 HIS A C 1
ATOM 986 O O . HIS A 1 120 ? 14.780 1.545 -16.763 1.00 86.75 120 HIS A O 1
ATOM 992 N N . GLU A 1 121 ? 13.662 2.559 -15.123 1.00 89.19 121 GLU A N 1
ATOM 993 C CA . GLU A 1 121 ? 13.685 3.866 -15.782 1.00 89.19 121 GLU A CA 1
ATOM 994 C C . GLU A 1 121 ? 15.099 4.444 -15.890 1.00 89.19 121 GLU A C 1
ATOM 996 O O . GLU A 1 121 ? 15.446 5.020 -16.929 1.00 89.19 121 GLU A O 1
ATOM 1001 N N . LEU A 1 122 ? 15.911 4.309 -14.837 1.00 93.69 122 LEU A N 1
ATOM 1002 C CA . LEU A 1 122 ? 17.312 4.729 -14.846 1.00 93.69 122 LEU A CA 1
ATOM 1003 C C . LEU A 1 122 ? 18.119 3.908 -15.855 1.00 93.69 122 LEU A C 1
ATOM 1005 O O . LEU A 1 122 ? 18.804 4.497 -16.691 1.00 93.69 122 LEU A O 1
ATOM 1009 N N . GLU A 1 123 ? 17.979 2.583 -15.854 1.00 93.50 123 GLU A N 1
ATOM 1010 C CA . GLU A 1 123 ? 18.608 1.691 -16.838 1.00 93.50 123 GLU A CA 1
ATOM 1011 C C . GLU A 1 123 ? 18.210 2.067 -18.271 1.00 93.50 123 GLU A C 1
ATOM 1013 O O . GLU A 1 123 ? 19.068 2.267 -19.132 1.00 93.50 123 GLU A O 1
ATOM 1018 N N . ALA A 1 124 ? 16.918 2.284 -18.527 1.00 85.75 124 ALA A N 1
ATOM 1019 C CA . ALA A 1 124 ? 16.433 2.713 -19.833 1.00 85.75 124 ALA A CA 1
ATOM 1020 C C . ALA A 1 124 ? 16.981 4.093 -20.239 1.00 85.75 124 ALA A C 1
ATOM 1022 O O . ALA A 1 124 ? 17.221 4.348 -21.420 1.00 85.75 124 ALA A O 1
ATOM 1023 N N . ARG A 1 125 ? 17.179 5.022 -19.289 1.00 92.81 125 ARG A N 1
ATOM 1024 C CA . ARG A 1 125 ? 17.845 6.310 -19.562 1.00 92.81 125 ARG A CA 1
ATOM 1025 C C . ARG A 1 125 ? 19.314 6.117 -19.927 1.00 92.81 125 ARG A C 1
ATOM 1027 O O . ARG A 1 125 ? 19.758 6.761 -20.875 1.00 92.81 125 ARG A O 1
ATOM 1034 N N . HIS A 1 126 ? 20.031 5.238 -19.232 1.00 95.38 126 HIS A N 1
ATOM 1035 C CA . HIS A 1 126 ? 21.416 4.907 -19.565 1.00 95.38 126 HIS A CA 1
ATOM 1036 C C . HIS A 1 126 ? 21.525 4.316 -20.973 1.00 95.38 126 HIS A C 1
ATOM 1038 O O . HIS A 1 126 ? 22.250 4.870 -21.797 1.00 95.38 126 HIS A O 1
ATOM 1044 N N . LEU A 1 127 ? 20.710 3.307 -21.294 1.00 91.12 127 LEU A N 1
ATOM 1045 C CA . LEU A 1 127 ? 20.683 2.688 -22.623 1.00 91.12 127 LEU A CA 1
ATOM 1046 C C . LEU A 1 127 ? 20.340 3.693 -23.731 1.00 91.12 127 LEU A C 1
ATOM 1048 O O . LEU A 1 127 ? 20.978 3.702 -24.781 1.00 91.12 127 LEU A O 1
ATOM 1052 N N . ARG A 1 128 ? 19.378 4.597 -23.500 1.00 93.25 128 ARG A N 1
ATOM 1053 C CA . ARG A 1 128 ? 19.085 5.688 -24.448 1.00 93.25 128 ARG A CA 1
ATOM 1054 C C . ARG A 1 128 ? 20.285 6.611 -24.658 1.00 93.25 128 ARG A C 1
ATOM 1056 O O . ARG A 1 128 ? 20.526 7.040 -25.784 1.00 93.25 128 ARG A O 1
ATOM 1063 N N . GLY A 1 129 ? 21.030 6.913 -23.595 1.00 94.31 129 GLY A N 1
ATOM 1064 C CA . GLY A 1 129 ? 22.269 7.683 -23.680 1.00 94.31 129 GLY A CA 1
ATOM 1065 C C . GLY A 1 129 ? 23.349 6.971 -24.497 1.00 94.31 129 GLY A C 1
ATOM 1066 O O . GLY A 1 129 ? 24.017 7.606 -25.308 1.00 94.31 129 GLY A O 1
ATOM 1067 N N . ASP A 1 130 ? 23.491 5.658 -24.331 1.00 92.31 130 ASP A N 1
ATOM 1068 C CA . ASP A 1 130 ? 24.448 4.839 -25.083 1.00 92.31 130 ASP A CA 1
ATOM 1069 C C . ASP A 1 130 ? 24.101 4.788 -26.571 1.00 92.31 130 ASP A C 1
ATOM 1071 O O . ASP A 1 130 ? 24.955 5.080 -27.408 1.00 92.31 130 ASP A O 1
ATOM 1075 N N . ILE A 1 131 ? 22.830 4.540 -26.899 1.00 89.62 131 ILE A N 1
ATOM 1076 C CA . ILE A 1 131 ? 22.334 4.558 -28.281 1.00 89.62 131 ILE A CA 1
ATOM 1077 C C . ILE A 1 131 ? 22.587 5.924 -28.926 1.00 89.62 131 ILE A C 1
ATOM 1079 O O . ILE A 1 131 ? 23.078 5.988 -30.050 1.00 89.62 131 ILE A O 1
ATOM 1083 N N . ALA A 1 132 ? 22.302 7.024 -28.222 1.00 94.06 132 ALA A N 1
ATOM 1084 C CA . ALA A 1 132 ? 22.542 8.366 -28.747 1.00 94.06 132 ALA A CA 1
ATOM 1085 C C . ALA A 1 132 ? 24.035 8.633 -29.017 1.00 94.06 132 ALA A C 1
ATOM 1087 O O . ALA A 1 132 ? 24.375 9.272 -30.014 1.00 94.06 132 ALA A O 1
ATOM 1088 N N . ARG A 1 133 ? 24.935 8.129 -28.159 1.00 95.06 133 ARG A N 1
ATOM 1089 C CA . ARG A 1 133 ? 26.390 8.237 -28.358 1.00 95.06 133 ARG A CA 1
ATOM 1090 C C . ARG A 1 133 ? 26.864 7.443 -29.573 1.00 95.06 133 ARG A C 1
ATOM 1092 O O . ARG A 1 133 ? 27.617 7.983 -30.378 1.00 95.06 133 ARG A O 1
ATOM 1099 N N . GLU A 1 134 ? 26.399 6.208 -29.730 1.00 90.38 134 GLU A N 1
ATOM 1100 C CA . GLU A 1 134 ? 26.736 5.368 -30.888 1.00 90.38 134 GLU A CA 1
ATOM 1101 C C . GLU A 1 134 ? 26.174 5.964 -32.193 1.00 90.38 134 GLU A C 1
ATOM 1103 O O . GLU A 1 134 ? 26.877 6.041 -33.199 1.00 90.38 134 GLU A O 1
ATOM 1108 N N . GLN A 1 135 ? 24.948 6.502 -32.172 1.00 91.62 135 GLN A N 1
ATOM 1109 C CA . GLN A 1 135 ? 24.367 7.214 -33.317 1.00 91.62 135 GLN A CA 1
ATOM 1110 C C . GLN A 1 135 ? 25.173 8.460 -33.703 1.00 91.62 135 GLN A C 1
ATOM 1112 O O . GLN A 1 135 ? 25.394 8.699 -34.891 1.00 91.62 135 GLN A O 1
ATOM 1117 N N . ALA A 1 136 ? 25.633 9.245 -32.724 1.00 94.56 136 ALA A N 1
ATOM 1118 C CA . ALA A 1 136 ? 26.501 10.391 -32.984 1.00 94.56 136 ALA A CA 1
ATOM 1119 C C . ALA A 1 136 ? 27.838 9.952 -33.607 1.00 94.56 136 ALA A C 1
ATOM 1121 O O . ALA A 1 136 ? 28.259 10.524 -34.612 1.00 94.56 136 ALA A O 1
ATOM 1122 N N . GLY A 1 137 ? 28.452 8.888 -33.077 1.00 91.19 137 GLY A N 1
ATOM 1123 C CA . GLY A 1 137 ? 29.665 8.296 -33.645 1.00 91.19 137 GLY A CA 1
ATOM 1124 C C . GLY A 1 137 ? 29.473 7.832 -35.093 1.00 91.19 137 GLY A C 1
ATOM 1125 O O . GLY A 1 137 ? 30.292 8.142 -35.957 1.00 91.19 137 GLY A O 1
ATOM 1126 N N . HIS A 1 138 ? 28.353 7.168 -35.391 1.00 89.56 138 HIS A N 1
ATOM 1127 C CA . HIS A 1 138 ? 28.015 6.747 -36.751 1.00 89.56 138 HIS A CA 1
ATOM 1128 C C . HIS A 1 138 ? 27.840 7.937 -37.706 1.00 89.56 138 HIS A C 1
ATOM 1130 O O . HIS A 1 138 ? 28.358 7.918 -38.823 1.00 89.56 138 HIS A O 1
ATOM 1136 N N . GLN A 1 139 ? 27.162 9.005 -37.272 1.00 93.56 139 GLN A N 1
ATOM 1137 C CA . GLN A 1 139 ? 27.029 10.221 -38.079 1.00 93.56 139 GLN A CA 1
ATOM 1138 C C . GLN A 1 139 ? 28.382 10.862 -38.388 1.00 93.56 139 GLN A C 1
ATOM 1140 O O . GLN A 1 139 ? 28.583 11.357 -39.497 1.00 93.56 139 GLN A O 1
ATOM 1145 N N . ASP A 1 140 ? 29.314 10.860 -37.439 1.00 92.69 140 ASP A N 1
ATOM 1146 C CA . ASP A 1 140 ? 30.648 11.409 -37.668 1.00 92.69 140 ASP A CA 1
ATOM 1147 C C . ASP A 1 140 ? 31.453 10.560 -38.662 1.00 92.69 140 ASP A C 1
ATOM 1149 O O . ASP A 1 140 ? 32.115 11.125 -39.531 1.00 92.69 140 ASP A O 1
ATOM 1153 N N . VAL A 1 141 ? 31.315 9.229 -38.627 1.00 89.75 141 VAL A N 1
ATOM 1154 C CA . VAL A 1 141 ? 31.873 8.328 -39.654 1.00 89.75 141 VAL A CA 1
ATOM 1155 C C . VAL A 1 141 ? 31.279 8.609 -41.038 1.00 89.75 141 VAL A C 1
ATOM 1157 O O . VAL A 1 141 ? 32.012 8.697 -42.021 1.00 89.75 141 VAL A O 1
ATOM 1160 N N . LEU A 1 142 ? 29.964 8.815 -41.145 1.00 91.56 142 LEU A N 1
ATOM 1161 C CA . LEU A 1 142 ? 29.346 9.161 -42.429 1.00 91.56 142 LEU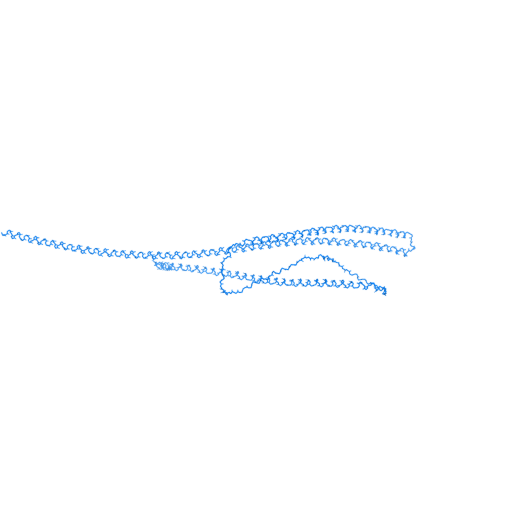 A CA 1
ATOM 1162 C C . LEU A 1 142 ? 29.886 10.490 -42.974 1.00 91.56 142 LEU A C 1
ATOM 1164 O O . LEU A 1 142 ? 30.264 10.566 -44.144 1.00 91.56 142 LEU A O 1
ATOM 1168 N N . LYS A 1 143 ? 30.006 11.518 -42.122 1.00 94.69 143 LYS A N 1
ATOM 1169 C CA . LYS A 1 143 ? 30.578 12.818 -42.513 1.00 94.69 143 LYS A CA 1
ATOM 1170 C C . LYS A 1 143 ? 32.024 12.694 -42.979 1.00 94.69 143 LYS A C 1
ATOM 1172 O O . LYS A 1 143 ? 32.409 13.367 -43.938 1.00 94.69 143 LYS A O 1
ATOM 1177 N N . THR A 1 144 ? 32.846 11.875 -42.314 1.00 92.56 144 THR A N 1
ATOM 1178 C CA . THR A 1 144 ? 34.225 11.671 -42.768 1.00 92.56 144 THR A CA 1
ATOM 1179 C C . THR A 1 144 ? 34.220 11.007 -44.137 1.00 92.56 144 THR A C 1
ATOM 1181 O O . THR A 1 144 ? 34.831 11.563 -45.049 1.00 92.56 144 THR A O 1
ATOM 1184 N N . CYS A 1 145 ? 33.485 9.907 -44.334 1.00 90.31 145 CYS A N 1
ATOM 1185 C CA . CYS A 1 145 ? 33.357 9.231 -45.631 1.00 90.31 145 CYS A CA 1
ATOM 1186 C C . CYS A 1 145 ? 32.900 10.173 -46.759 1.00 90.31 145 CYS A C 1
ATOM 1188 O O . CYS A 1 145 ? 33.474 10.153 -47.850 1.00 90.31 145 CYS A O 1
ATOM 1190 N N . GLU A 1 146 ? 31.921 11.042 -46.507 1.00 93.94 146 GLU A N 1
ATOM 1191 C CA . GLU A 1 146 ? 31.498 12.058 -47.476 1.00 93.94 146 GLU A CA 1
ATOM 1192 C C . GLU A 1 146 ? 32.616 13.057 -47.800 1.00 93.94 146 GLU A C 1
ATOM 1194 O O . GLU A 1 146 ? 32.825 13.388 -48.969 1.00 93.94 146 GLU A O 1
ATOM 1199 N N . ALA A 1 147 ? 33.385 13.500 -46.802 1.00 94.19 147 ALA A N 1
ATOM 1200 C CA . ALA A 1 147 ? 34.526 14.386 -47.024 1.00 94.19 147 ALA A CA 1
ATOM 1201 C C . ALA A 1 147 ? 35.631 13.719 -47.866 1.00 94.19 147 ALA A C 1
ATOM 1203 O O . ALA A 1 147 ? 36.237 14.386 -48.709 1.00 94.19 147 ALA A O 1
ATOM 1204 N N . TRP A 1 148 ? 35.879 12.417 -47.680 1.00 91.44 148 TRP A N 1
ATOM 1205 C CA . TRP A 1 148 ? 36.772 11.626 -48.540 1.00 91.44 148 TRP A CA 1
ATOM 1206 C C . TRP A 1 148 ? 36.273 11.595 -49.983 1.00 91.44 148 TRP A C 1
ATOM 1208 O O . TRP A 1 148 ? 37.036 11.923 -50.895 1.00 91.44 148 TRP A O 1
ATOM 1218 N N . ARG A 1 149 ? 34.985 11.279 -50.182 1.00 93.69 149 ARG A N 1
ATOM 1219 C CA . ARG A 1 149 ? 34.344 11.242 -51.505 1.00 93.69 149 ARG A CA 1
ATOM 1220 C C . ARG A 1 149 ? 34.495 12.575 -52.235 1.00 93.69 149 ARG A C 1
ATOM 1222 O O . ARG A 1 149 ? 35.010 12.603 -53.347 1.00 93.69 149 ARG A O 1
ATOM 1229 N N . VAL A 1 150 ? 34.142 13.684 -51.582 1.00 95.94 150 VAL A N 1
ATOM 1230 C CA . VAL A 1 150 ? 34.235 15.030 -52.175 1.00 95.94 150 VAL A CA 1
ATOM 1231 C C . VAL A 1 150 ? 35.679 15.391 -52.545 1.00 95.94 150 VAL A C 1
ATOM 1233 O O . VAL A 1 150 ? 35.919 15.984 -53.596 1.00 95.94 150 VAL A O 1
ATOM 1236 N N . ARG A 1 151 ? 36.670 15.031 -51.716 1.00 94.62 151 ARG A N 1
ATOM 1237 C CA . ARG A 1 151 ? 38.093 15.275 -52.025 1.00 94.62 151 ARG A CA 1
ATOM 1238 C C . ARG A 1 151 ? 38.571 14.468 -53.231 1.00 94.62 151 ARG A C 1
ATOM 1240 O O . ARG A 1 151 ? 39.328 15.006 -54.039 1.00 94.62 151 ARG A O 1
ATOM 1247 N N . ALA A 1 152 ? 38.148 13.210 -53.341 1.00 89.62 152 ALA A N 1
ATOM 1248 C CA . ALA A 1 152 ? 38.473 12.357 -54.479 1.00 89.62 152 ALA A CA 1
ATOM 1249 C C . ALA A 1 152 ? 37.842 12.900 -55.772 1.00 89.62 152 ALA A C 1
ATOM 1251 O O . ALA A 1 152 ? 38.563 13.137 -56.738 1.00 89.62 152 ALA A O 1
ATOM 1252 N N . GLU A 1 153 ? 36.542 13.216 -55.750 1.00 93.81 153 GLU A N 1
ATOM 1253 C CA . GLU A 1 153 ? 35.818 13.809 -56.884 1.00 93.81 153 GLU A CA 1
ATOM 1254 C C . GLU A 1 153 ? 36.456 15.130 -57.346 1.00 93.81 153 GLU A C 1
ATOM 1256 O O . GLU A 1 153 ? 36.642 15.353 -58.542 1.00 93.81 153 GLU A O 1
ATOM 1261 N N . ALA A 1 154 ? 36.857 16.001 -56.413 1.00 94.88 154 ALA A N 1
ATOM 1262 C CA . ALA A 1 154 ? 37.523 17.262 -56.742 1.00 94.88 154 ALA A CA 1
ATOM 1263 C C . ALA A 1 154 ? 38.897 17.052 -57.406 1.00 94.88 154 ALA A C 1
ATOM 1265 O O . ALA A 1 154 ? 39.246 17.764 -58.354 1.00 94.88 154 ALA A O 1
ATOM 1266 N N . ALA A 1 155 ? 39.680 16.080 -56.928 1.00 91.62 155 ALA A N 1
ATOM 1267 C CA . ALA A 1 155 ? 40.977 15.746 -57.511 1.00 91.62 155 ALA A CA 1
ATOM 1268 C C . ALA A 1 155 ? 40.832 15.121 -58.911 1.00 91.62 155 ALA A C 1
ATOM 1270 O O . ALA A 1 155 ? 41.576 15.490 -59.823 1.00 91.62 155 ALA A O 1
ATOM 1271 N N . GLU A 1 156 ? 39.844 14.244 -59.110 1.00 91.06 156 GLU A N 1
ATOM 1272 C CA . GLU A 1 156 ? 39.513 13.666 -60.419 1.00 91.06 156 GLU A CA 1
ATOM 1273 C C . GLU A 1 156 ? 39.036 14.736 -61.408 1.00 91.06 156 GLU A C 1
ATOM 1275 O O . GLU A 1 156 ? 39.547 14.811 -62.528 1.00 91.06 156 GLU A O 1
ATOM 1280 N N . ALA A 1 157 ? 38.138 15.631 -60.985 1.00 94.62 157 ALA A N 1
ATOM 1281 C CA . ALA A 1 157 ? 37.652 16.730 -61.815 1.00 94.62 157 ALA A CA 1
ATOM 1282 C C . ALA A 1 157 ? 38.787 17.670 -62.260 1.00 94.62 157 ALA A C 1
ATOM 1284 O O . ALA A 1 157 ? 38.838 18.074 -63.424 1.00 94.62 157 ALA A O 1
ATOM 1285 N N . ARG A 1 158 ? 39.737 17.991 -61.367 1.00 94.88 158 ARG A N 1
ATOM 1286 C CA . ARG A 1 158 ? 40.916 18.803 -61.716 1.00 94.88 158 ARG A CA 1
ATOM 1287 C C . ARG A 1 158 ? 41.836 18.074 -62.696 1.00 94.88 158 ARG A C 1
ATOM 1289 O O . ARG A 1 158 ? 42.347 18.708 -63.619 1.00 94.88 158 ARG A O 1
ATOM 1296 N N . ALA A 1 159 ? 42.028 16.766 -62.525 1.00 90.50 159 ALA A N 1
ATOM 1297 C CA . ALA A 1 159 ? 42.830 15.963 -63.442 1.00 90.50 159 ALA A CA 1
ATOM 1298 C C . ALA A 1 159 ? 42.200 15.904 -64.845 1.00 90.50 159 ALA A C 1
ATOM 1300 O O . ALA A 1 159 ? 42.908 16.065 -65.839 1.00 90.50 159 ALA A O 1
ATOM 1301 N N . GLU A 1 160 ? 40.880 15.732 -64.949 1.00 93.00 160 GLU A N 1
ATOM 1302 C CA . GLU A 1 160 ? 40.176 15.775 -66.238 1.00 93.00 160 GLU A CA 1
ATOM 1303 C C . GLU A 1 160 ? 40.216 17.167 -66.881 1.00 93.00 160 GLU A C 1
ATOM 1305 O O . GLU A 1 160 ? 40.492 17.277 -68.077 1.00 93.00 160 GLU A O 1
ATOM 1310 N N . ALA A 1 161 ? 40.050 18.239 -66.099 1.00 92.69 161 ALA A N 1
ATOM 1311 C CA . ALA A 1 161 ? 40.183 19.608 -66.599 1.00 92.69 161 ALA A CA 1
ATOM 1312 C C . ALA A 1 161 ? 41.576 19.872 -67.202 1.00 92.69 161 ALA A C 1
ATOM 1314 O O . ALA A 1 161 ? 41.673 20.385 -68.315 1.00 92.69 161 ALA A O 1
ATOM 1315 N N . LEU A 1 162 ? 42.651 19.447 -66.526 1.00 90.38 162 LEU A N 1
ATOM 1316 C CA . LEU A 1 162 ? 44.027 19.584 -67.024 1.00 90.38 162 LEU A CA 1
ATOM 1317 C C . LEU A 1 162 ? 44.288 18.763 -68.296 1.00 90.38 162 LEU A C 1
ATOM 1319 O O . LEU A 1 162 ? 44.985 19.223 -69.207 1.00 90.38 162 LEU A O 1
ATOM 1323 N N . LYS A 1 163 ? 43.723 17.551 -68.396 1.00 90.06 163 LYS A N 1
ATOM 1324 C CA . LYS A 1 163 ? 43.796 16.740 -69.625 1.00 90.06 163 LYS A CA 1
ATOM 1325 C C . LYS A 1 163 ? 43.100 17.442 -70.789 1.00 90.06 163 LYS A C 1
ATOM 1327 O O . LYS A 1 163 ? 43.625 17.438 -71.902 1.00 90.06 163 LYS A O 1
ATOM 1332 N N . GLU A 1 164 ? 41.944 18.047 -70.541 1.00 91.12 164 GLU A N 1
ATOM 1333 C CA . GLU A 1 164 ? 41.170 18.764 -71.551 1.00 91.12 164 GLU A CA 1
ATOM 1334 C C . GLU A 1 164 ? 41.849 20.077 -71.980 1.00 91.12 164 GLU A C 1
ATOM 1336 O O . GLU A 1 164 ? 41.937 20.359 -73.175 1.00 91.12 164 GLU A O 1
ATOM 1341 N N . GLU A 1 165 ? 42.427 20.840 -71.048 1.00 90.00 165 GLU A N 1
ATOM 1342 C CA . GLU A 1 165 ? 43.264 22.011 -71.357 1.00 90.00 165 GLU A CA 1
ATOM 1343 C C . GLU A 1 165 ? 44.458 21.628 -72.245 1.00 90.00 165 GLU A C 1
ATOM 1345 O O . GLU A 1 165 ? 44.734 22.297 -73.244 1.00 90.00 165 GLU A O 1
ATOM 1350 N N . ARG A 1 166 ? 45.112 20.496 -71.951 1.00 87.56 166 ARG A N 1
ATOM 1351 C CA . ARG A 1 166 ? 46.203 19.957 -72.776 1.00 87.56 166 ARG A CA 1
ATOM 1352 C C . ARG A 1 166 ? 45.737 19.535 -74.175 1.00 87.56 166 ARG A C 1
ATOM 1354 O O . ARG A 1 166 ? 46.487 19.704 -75.132 1.00 87.56 166 ARG A O 1
ATOM 1361 N N . ARG A 1 167 ? 44.515 19.006 -74.317 1.00 89.25 167 ARG A N 1
ATOM 1362 C CA . ARG A 1 167 ? 43.919 18.669 -75.627 1.00 89.25 167 ARG A CA 1
ATOM 1363 C C . ARG A 1 167 ? 43.587 19.910 -76.455 1.00 89.25 167 ARG A C 1
ATOM 1365 O O . ARG A 1 167 ? 43.736 19.875 -77.672 1.00 89.25 167 ARG A O 1
ATOM 1372 N N . ARG A 1 168 ? 43.135 20.992 -75.812 1.00 89.50 168 ARG A N 1
ATOM 1373 C CA . ARG A 1 168 ? 42.722 22.238 -76.484 1.00 89.50 168 ARG A CA 1
ATOM 1374 C C . ARG A 1 168 ? 43.887 23.114 -76.935 1.00 89.50 168 ARG A C 1
ATOM 1376 O O . ARG A 1 168 ? 43.709 23.897 -77.862 1.00 89.50 168 ARG A O 1
ATOM 1383 N N . ALA A 1 169 ? 45.056 22.986 -76.309 1.00 83.81 169 ALA A N 1
ATOM 1384 C CA . ALA A 1 169 ? 46.241 23.783 -76.622 1.00 83.81 169 ALA A CA 1
ATOM 1385 C C . ALA A 1 169 ? 47.455 22.904 -77.000 1.00 83.81 169 ALA A C 1
ATOM 1387 O O . ALA A 1 169 ? 48.443 22.873 -76.264 1.00 83.81 169 ALA A O 1
ATOM 1388 N N . PRO A 1 170 ? 47.416 22.193 -78.147 1.00 77.56 170 PRO A N 1
ATOM 1389 C CA . PRO A 1 170 ? 48.520 21.332 -78.582 1.00 77.56 170 PRO A CA 1
ATOM 1390 C C . PRO A 1 170 ? 49.807 22.112 -78.906 1.00 77.56 170 PRO A C 1
ATOM 1392 O O . PRO A 1 170 ? 50.894 21.565 -78.745 1.00 77.56 170 PRO A O 1
ATOM 1395 N N . ASP A 1 171 ? 49.689 23.393 -79.280 1.00 83.06 171 ASP A N 1
ATOM 1396 C CA . ASP A 1 171 ? 50.814 24.287 -79.608 1.00 83.06 171 ASP A CA 1
ATOM 1397 C C . ASP A 1 171 ? 51.299 25.125 -78.406 1.00 83.06 171 ASP A C 1
ATOM 1399 O O . ASP A 1 171 ? 52.029 26.108 -78.566 1.00 83.06 171 ASP A O 1
ATOM 1403 N N . ALA A 1 172 ? 50.870 24.783 -77.184 1.00 82.69 172 ALA A N 1
ATOM 1404 C CA . ALA A 1 172 ? 51.328 25.460 -75.976 1.00 82.69 172 ALA A CA 1
ATOM 1405 C C . ALA A 1 172 ? 52.852 25.331 -75.807 1.00 82.69 172 ALA A C 1
ATOM 1407 O O . ALA A 1 172 ? 53.467 24.336 -76.193 1.00 82.69 172 ALA A O 1
ATOM 1408 N N . SER A 1 173 ? 53.466 26.343 -75.185 1.00 88.81 173 SER A N 1
ATOM 1409 C CA . SER A 1 173 ? 54.903 26.335 -74.895 1.00 88.81 173 SER A CA 1
ATOM 1410 C C . SER A 1 173 ? 55.306 25.039 -74.169 1.00 88.81 173 SER A C 1
ATOM 1412 O O . SER A 1 173 ? 54.596 24.627 -73.246 1.00 88.81 173 SER A O 1
ATOM 1414 N N . PRO A 1 174 ? 56.458 24.423 -74.505 1.00 85.44 174 PRO A N 1
ATOM 1415 C CA . PRO A 1 174 ? 56.949 23.214 -73.839 1.00 85.44 174 PRO A CA 1
ATOM 1416 C C . PRO A 1 174 ? 56.974 23.324 -72.308 1.00 85.44 174 PRO A C 1
ATOM 1418 O O . PRO A 1 174 ? 56.725 22.342 -71.616 1.00 85.44 174 PRO A O 1
ATOM 1421 N N . ALA A 1 175 ? 57.210 24.528 -71.776 1.00 88.06 175 ALA A N 1
ATOM 1422 C CA . ALA A 1 175 ? 57.182 24.793 -70.340 1.00 88.06 175 ALA A CA 1
ATOM 1423 C C . ALA A 1 175 ? 55.784 24.603 -69.719 1.00 88.06 175 ALA A C 1
ATOM 1425 O O . ALA A 1 175 ? 55.673 24.061 -68.625 1.00 88.06 175 ALA A O 1
ATOM 1426 N N . VAL A 1 176 ? 54.719 24.999 -70.423 1.00 86.56 176 VAL A N 1
ATOM 1427 C CA . VAL A 1 176 ? 53.325 24.854 -69.966 1.00 86.56 176 VAL A CA 1
ATOM 1428 C C . VAL A 1 176 ? 52.890 23.390 -70.036 1.00 86.56 176 VAL A C 1
ATOM 1430 O O . VAL A 1 176 ? 52.277 22.874 -69.107 1.00 86.56 176 VAL A O 1
ATOM 1433 N N . LEU A 1 177 ? 53.274 22.680 -71.102 1.00 85.56 177 LEU A N 1
ATOM 1434 C CA . LEU A 1 177 ? 53.007 21.243 -71.228 1.00 85.56 177 LEU A CA 1
ATOM 1435 C C . LEU A 1 177 ? 53.716 20.426 -70.140 1.00 85.56 177 LEU A C 1
ATOM 1437 O O . LEU A 1 177 ? 53.137 19.461 -69.639 1.00 85.56 177 LEU A O 1
ATOM 1441 N N . GLN A 1 178 ? 54.936 20.823 -69.763 1.00 89.06 178 GLN A N 1
ATOM 1442 C CA . GLN A 1 178 ? 55.661 20.212 -68.653 1.00 89.06 178 GLN A CA 1
ATOM 1443 C C . GLN A 1 178 ? 54.971 20.497 -67.313 1.00 89.06 178 GLN A C 1
ATOM 1445 O O . GLN A 1 178 ? 54.728 19.562 -66.561 1.00 89.06 178 GLN A O 1
ATOM 1450 N N . GLN A 1 179 ? 54.556 21.743 -67.056 1.00 89.06 179 GLN A N 1
ATOM 1451 C CA . GLN A 1 179 ? 53.792 22.096 -65.851 1.00 89.06 179 GLN A CA 1
ATOM 1452 C C . GLN A 1 179 ? 52.491 21.292 -65.730 1.00 89.06 179 GLN A C 1
ATOM 1454 O O . GLN A 1 179 ? 52.199 20.754 -64.666 1.00 89.06 179 GLN A O 1
ATOM 1459 N N . HIS A 1 180 ? 51.738 21.128 -66.822 1.00 88.94 180 HIS A N 1
ATOM 1460 C CA . HIS A 1 180 ? 50.518 20.314 -66.818 1.00 88.94 180 HIS A CA 1
ATOM 1461 C C . HIS A 1 180 ? 50.816 18.828 -66.558 1.00 88.94 180 HIS A C 1
ATOM 1463 O O . HIS A 1 180 ? 50.024 18.146 -65.909 1.00 88.94 180 HIS A O 1
ATOM 1469 N N . ALA A 1 181 ? 51.936 18.304 -67.066 1.00 89.25 181 ALA A N 1
ATOM 1470 C CA . ALA A 1 181 ? 52.355 16.928 -66.806 1.00 89.25 181 ALA A CA 1
ATOM 1471 C C . ALA A 1 181 ? 52.758 16.723 -65.336 1.00 89.25 181 ALA A C 1
ATOM 1473 O O . ALA A 1 181 ? 52.345 15.734 -64.730 1.00 89.25 181 ALA A O 1
ATOM 1474 N N . ASP A 1 182 ? 53.491 17.677 -64.760 1.00 92.44 182 ASP A N 1
ATOM 1475 C CA . ASP A 1 182 ? 53.897 17.658 -63.355 1.00 92.44 182 ASP A CA 1
ATOM 1476 C C . ASP A 1 182 ? 52.671 17.779 -62.425 1.00 92.44 182 ASP A C 1
ATOM 1478 O O . ASP A 1 182 ? 52.556 17.026 -61.456 1.00 92.44 182 ASP A O 1
ATOM 1482 N N . GLU A 1 183 ? 51.703 18.649 -62.749 1.00 92.94 183 GLU A N 1
ATOM 1483 C CA . GLU A 1 183 ? 50.430 18.768 -62.017 1.00 92.94 183 GLU A CA 1
ATOM 1484 C C . GLU A 1 183 ? 49.583 17.490 -62.107 1.00 92.94 183 GLU A C 1
ATOM 1486 O O . GLU A 1 183 ? 49.044 17.037 -61.097 1.00 92.94 183 GLU A O 1
ATOM 1491 N N . LEU A 1 184 ? 49.478 16.869 -63.288 1.00 90.75 184 LEU A N 1
ATOM 1492 C CA . LEU A 1 184 ? 48.762 15.599 -63.450 1.00 90.75 184 LEU A CA 1
ATOM 1493 C C . LEU A 1 184 ? 49.406 14.476 -62.636 1.00 90.75 184 LEU A C 1
ATOM 1495 O O . LEU A 1 184 ? 48.691 13.714 -61.986 1.00 90.75 184 LEU A O 1
ATOM 1499 N N . HIS A 1 185 ? 50.737 14.391 -62.636 1.00 93.56 185 HIS A N 1
ATOM 1500 C CA . HIS A 1 185 ? 51.467 13.423 -61.824 1.00 93.56 185 HIS A CA 1
ATOM 1501 C C . HIS A 1 185 ? 51.261 13.683 -60.321 1.00 93.56 185 HIS A C 1
ATOM 1503 O O . HIS A 1 185 ? 51.022 12.753 -59.552 1.00 93.56 185 HIS A O 1
ATOM 1509 N N . ALA A 1 186 ? 51.276 14.950 -59.893 1.00 93.75 186 ALA A N 1
ATOM 1510 C CA . ALA A 1 186 ? 50.990 15.322 -58.509 1.00 93.75 186 ALA A CA 1
ATOM 1511 C C . ALA A 1 186 ? 49.554 14.954 -58.085 1.00 93.75 186 ALA A C 1
ATOM 1513 O O . ALA A 1 186 ? 49.351 14.453 -56.978 1.00 93.75 186 ALA A O 1
ATOM 1514 N N . LEU A 1 187 ? 48.560 15.145 -58.960 1.00 91.12 187 LEU A N 1
ATOM 1515 C CA . LEU A 1 187 ? 47.170 14.749 -58.703 1.00 91.12 187 LEU A CA 1
ATOM 1516 C C . LEU A 1 187 ? 46.989 13.229 -58.674 1.00 91.12 187 LEU A C 1
ATOM 1518 O O . LEU A 1 187 ? 46.247 12.733 -57.830 1.00 91.12 187 LEU A O 1
ATOM 1522 N N . GLN A 1 188 ? 47.682 12.486 -59.542 1.00 93.56 188 GLN A N 1
ATOM 1523 C CA . GLN A 1 188 ? 47.697 11.020 -59.505 1.00 93.56 188 GLN A CA 1
ATOM 1524 C C . GLN A 1 188 ? 48.248 10.510 -58.174 1.00 93.56 188 GLN A C 1
ATOM 1526 O O . GLN A 1 188 ? 47.581 9.723 -57.504 1.00 93.56 188 GLN A O 1
ATOM 1531 N N . LEU A 1 189 ? 49.396 11.037 -57.738 1.00 94.75 189 LEU A N 1
ATOM 1532 C CA . LEU A 1 189 ? 49.971 10.700 -56.438 1.00 94.75 189 LEU A CA 1
ATOM 1533 C C . LEU A 1 189 ? 49.015 11.062 -55.291 1.00 94.75 189 LEU A C 1
ATOM 1535 O O . LEU A 1 189 ? 48.872 10.305 -54.333 1.00 94.75 189 LEU A O 1
ATOM 1539 N N . ARG A 1 190 ? 48.317 12.202 -55.387 1.00 93.06 190 ARG A N 1
ATOM 1540 C CA . ARG A 1 190 ? 47.339 12.614 -54.373 1.00 93.06 190 ARG A CA 1
ATOM 1541 C C . ARG A 1 190 ? 46.121 11.689 -54.320 1.00 93.06 190 ARG A C 1
ATOM 1543 O O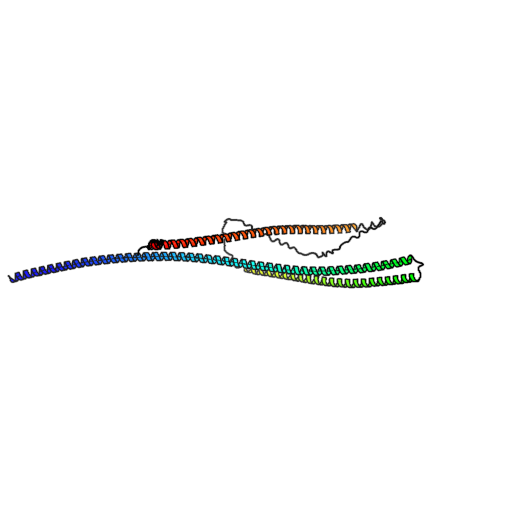 . ARG A 1 190 ? 45.628 11.422 -53.228 1.00 93.06 190 ARG A O 1
ATOM 1550 N N . LEU A 1 191 ? 45.647 11.193 -55.462 1.00 92.38 191 LEU A N 1
ATOM 1551 C CA . LEU A 1 191 ? 44.567 10.205 -55.528 1.00 92.38 191 LEU A CA 1
ATOM 1552 C C . LEU A 1 191 ? 44.999 8.852 -54.956 1.00 92.38 191 LEU A C 1
ATOM 1554 O O . LEU A 1 191 ? 44.227 8.236 -54.229 1.00 92.38 191 LEU A O 1
ATOM 1558 N N . GLU A 1 192 ? 46.222 8.399 -55.235 1.00 93.69 192 GLU A N 1
ATOM 1559 C CA . GLU A 1 192 ? 46.774 7.175 -54.639 1.00 93.69 192 GLU A CA 1
ATOM 1560 C C . GLU A 1 192 ? 46.909 7.292 -53.117 1.00 93.69 192 GLU A C 1
ATOM 1562 O O . GLU A 1 192 ? 46.520 6.375 -52.398 1.00 93.69 192 GLU A O 1
ATOM 1567 N N . GLN A 1 193 ? 47.369 8.444 -52.617 1.00 94.44 193 GLN A N 1
ATOM 1568 C CA . GLN A 1 193 ? 47.389 8.734 -51.181 1.00 94.44 193 GLN A CA 1
ATOM 1569 C C . GLN A 1 193 ? 45.983 8.703 -50.578 1.00 94.44 193 GLN A C 1
ATOM 1571 O O . GLN A 1 193 ? 45.774 8.033 -49.572 1.00 94.44 193 GLN A O 1
ATOM 1576 N N . LEU A 1 194 ? 45.009 9.374 -51.203 1.00 91.69 194 LEU A N 1
ATOM 1577 C CA . LEU A 1 194 ? 43.627 9.382 -50.716 1.00 91.69 194 LEU A CA 1
ATOM 1578 C C . LEU A 1 194 ? 43.014 7.973 -50.696 1.00 91.69 194 LEU A C 1
ATOM 1580 O O . LEU A 1 194 ? 42.283 7.643 -49.767 1.00 91.69 194 LEU A O 1
ATOM 1584 N N . LYS A 1 195 ? 43.327 7.129 -51.686 1.00 93.25 195 LYS A N 1
ATOM 1585 C CA . LYS A 1 195 ? 42.899 5.722 -51.708 1.00 93.25 195 LYS A CA 1
ATOM 1586 C C . LYS A 1 195 ? 43.536 4.923 -50.576 1.00 93.25 195 LYS A C 1
ATOM 1588 O O . LYS A 1 195 ? 42.818 4.259 -49.843 1.00 93.25 195 LYS A O 1
ATOM 1593 N N . ALA A 1 196 ? 44.850 5.040 -50.388 1.00 94.19 196 ALA A N 1
ATOM 1594 C CA . ALA A 1 196 ? 45.556 4.334 -49.322 1.00 94.19 196 ALA A CA 1
ATOM 1595 C C . ALA A 1 196 ? 45.057 4.739 -47.925 1.00 94.19 196 ALA A C 1
ATOM 1597 O O . ALA A 1 196 ? 44.866 3.888 -47.059 1.00 94.19 196 ALA A O 1
ATOM 1598 N N . GLU A 1 197 ? 44.817 6.033 -47.702 1.00 93.75 197 GLU A N 1
ATOM 1599 C CA . GLU A 1 197 ? 44.275 6.515 -46.435 1.00 93.75 197 GLU A CA 1
ATOM 1600 C C . GLU A 1 197 ? 42.805 6.067 -46.231 1.00 93.75 197 GLU A C 1
ATOM 1602 O O . GLU A 1 197 ? 42.428 5.707 -45.114 1.00 93.75 197 GLU A O 1
ATOM 1607 N N . PHE A 1 198 ? 41.985 6.019 -47.293 1.00 92.25 198 PHE A N 1
ATOM 1608 C CA . PHE A 1 198 ? 40.624 5.469 -47.236 1.00 92.25 198 PHE A CA 1
ATOM 1609 C C . PHE A 1 198 ? 40.617 3.964 -46.942 1.00 92.25 198 PHE A C 1
ATOM 1611 O O . PHE A 1 198 ? 39.854 3.513 -46.091 1.00 92.25 198 PHE A O 1
ATOM 1618 N N . ASP A 1 199 ? 41.488 3.188 -47.587 1.00 92.75 199 ASP A N 1
ATOM 1619 C CA . ASP A 1 199 ? 41.620 1.749 -47.345 1.00 92.75 199 ASP A CA 1
ATOM 1620 C C . ASP A 1 199 ? 42.079 1.469 -45.905 1.00 92.75 199 ASP A C 1
ATOM 1622 O O . ASP A 1 199 ? 41.547 0.575 -45.247 1.00 92.75 199 ASP A O 1
ATOM 1626 N N . ALA A 1 200 ? 42.998 2.279 -45.367 1.00 94.25 200 ALA A N 1
ATOM 1627 C CA . ALA A 1 200 ? 43.403 2.200 -43.963 1.00 94.25 200 ALA A CA 1
ATOM 1628 C C . ALA A 1 200 ? 42.241 2.527 -43.001 1.00 94.25 200 ALA A C 1
ATOM 1630 O O . ALA A 1 200 ? 42.044 1.846 -41.990 1.00 94.25 200 ALA A O 1
ATOM 1631 N N . PHE A 1 201 ? 41.427 3.539 -43.319 1.00 93.75 201 PHE A N 1
ATOM 1632 C CA . PHE A 1 201 ? 40.221 3.852 -42.549 1.00 93.75 201 PHE A CA 1
ATOM 1633 C C . PHE A 1 201 ? 39.190 2.714 -42.609 1.00 93.75 201 PHE A C 1
ATOM 1635 O O . PHE A 1 201 ? 38.601 2.340 -41.593 1.00 93.75 201 PHE A O 1
ATOM 1642 N N . ARG A 1 202 ? 38.999 2.118 -43.786 1.00 92.81 202 ARG A N 1
ATOM 1643 C CA . ARG A 1 202 ? 38.097 0.985 -43.980 1.00 92.81 202 ARG A CA 1
ATOM 1644 C C . ARG A 1 202 ? 38.536 -0.227 -43.160 1.00 92.81 202 ARG A C 1
ATOM 1646 O O . ARG A 1 202 ? 37.713 -0.777 -42.441 1.00 92.81 202 ARG A O 1
ATOM 1653 N N . GLN A 1 203 ? 39.817 -0.591 -43.200 1.00 95.44 203 GLN A N 1
ATOM 1654 C CA . GLN A 1 203 ? 40.354 -1.712 -42.419 1.00 95.44 203 GLN A CA 1
ATOM 1655 C C . GLN A 1 203 ? 40.179 -1.508 -40.911 1.00 95.44 203 GLN A C 1
ATOM 1657 O O . GLN A 1 203 ? 39.784 -2.430 -40.203 1.00 95.44 203 GLN A O 1
ATOM 1662 N N . THR A 1 204 ? 40.441 -0.299 -40.406 1.00 93.00 204 THR A N 1
ATOM 1663 C CA . THR A 1 204 ? 40.232 -0.002 -38.977 1.00 93.00 204 THR A CA 1
ATOM 1664 C C . THR A 1 204 ? 38.750 -0.043 -38.594 1.00 93.00 204 THR A C 1
ATOM 1666 O O . THR A 1 204 ? 38.414 -0.508 -37.506 1.00 93.00 204 THR A O 1
ATOM 1669 N N . SER A 1 205 ? 37.857 0.375 -39.496 1.00 88.38 205 SER A N 1
ATOM 1670 C CA . SER A 1 205 ? 36.405 0.279 -39.303 1.00 88.38 205 SER A CA 1
ATOM 1671 C C . SER A 1 205 ? 35.909 -1.172 -39.321 1.00 88.38 205 SER A C 1
ATOM 1673 O O . SER A 1 205 ? 35.111 -1.542 -38.466 1.00 88.38 205 SER A O 1
ATOM 1675 N N . GLU A 1 206 ? 36.406 -2.007 -40.240 1.00 92.06 206 GLU A N 1
ATOM 1676 C CA . GLU A 1 206 ? 36.093 -3.443 -40.307 1.00 92.06 206 GLU A CA 1
ATOM 1677 C C . GLU A 1 206 ? 36.554 -4.165 -39.028 1.00 92.06 206 GLU A C 1
ATOM 1679 O O . GLU A 1 206 ? 35.761 -4.866 -38.407 1.00 92.06 206 GLU A O 1
ATOM 1684 N N . GLN A 1 207 ? 37.773 -3.895 -38.546 1.00 93.38 207 GLN A N 1
ATOM 1685 C CA . GLN A 1 207 ? 38.268 -4.445 -37.274 1.00 93.38 207 GLN A CA 1
ATOM 1686 C C . GLN A 1 207 ? 37.422 -4.016 -36.066 1.00 93.38 207 GLN A C 1
ATOM 1688 O O . GLN A 1 207 ? 37.194 -4.804 -35.148 1.00 93.38 207 GLN A O 1
ATOM 1693 N N . MET A 1 208 ? 36.959 -2.762 -36.038 1.00 89.50 208 MET A N 1
ATOM 1694 C CA . MET A 1 208 ? 36.079 -2.280 -34.971 1.00 89.50 208 MET A CA 1
ATOM 1695 C C . MET A 1 208 ? 34.719 -2.985 -35.011 1.00 89.50 208 MET A C 1
ATOM 1697 O O . MET A 1 208 ? 34.190 -3.334 -33.956 1.00 89.50 208 MET A O 1
ATOM 1701 N N . LEU A 1 209 ? 34.168 -3.197 -36.209 1.00 88.62 209 LEU A N 1
ATOM 1702 C CA . LEU A 1 209 ? 32.900 -3.892 -36.403 1.00 88.62 209 LEU A CA 1
ATOM 1703 C C . LEU A 1 209 ? 33.001 -5.353 -35.954 1.00 88.62 209 LEU A C 1
ATOM 1705 O O . LEU A 1 209 ? 32.202 -5.774 -35.127 1.00 88.62 209 LEU A O 1
ATOM 1709 N N . GLU A 1 210 ? 34.045 -6.074 -36.367 1.00 93.69 210 GLU A N 1
ATOM 1710 C CA . GLU A 1 210 ? 34.312 -7.445 -35.908 1.00 93.69 210 GLU A CA 1
ATOM 1711 C C . GLU A 1 210 ? 34.453 -7.528 -34.379 1.00 93.69 210 GLU A C 1
ATOM 1713 O O . GLU A 1 210 ? 33.905 -8.427 -33.739 1.00 93.69 210 GLU A O 1
ATOM 1718 N N . ALA A 1 211 ? 35.151 -6.569 -33.759 1.00 92.81 211 ALA A N 1
ATOM 1719 C CA . ALA A 1 211 ? 35.286 -6.515 -32.305 1.00 92.81 211 ALA A CA 1
ATOM 1720 C C . ALA A 1 211 ? 33.941 -6.264 -31.598 1.00 92.81 211 ALA A C 1
ATOM 1722 O O . ALA A 1 211 ? 33.691 -6.831 -30.531 1.00 92.81 211 ALA A O 1
ATOM 1723 N N . LYS A 1 212 ? 33.072 -5.424 -32.173 1.00 89.12 212 LYS A N 1
ATOM 1724 C CA . LYS A 1 212 ? 31.720 -5.164 -31.655 1.00 89.12 212 LYS A CA 1
ATOM 1725 C C . LYS A 1 212 ? 30.803 -6.373 -31.846 1.00 89.12 212 LYS A C 1
ATOM 1727 O O . LYS A 1 212 ? 30.092 -6.721 -30.907 1.00 89.12 212 LYS A O 1
ATOM 1732 N N . ASP A 1 213 ? 30.873 -7.052 -32.987 1.00 92.25 213 ASP A N 1
ATOM 1733 C CA . ASP A 1 213 ? 30.122 -8.283 -33.250 1.00 92.25 213 ASP A CA 1
ATOM 1734 C C . ASP A 1 213 ? 30.519 -9.393 -32.271 1.00 92.25 213 ASP A C 1
ATOM 1736 O O . ASP A 1 213 ? 29.655 -10.057 -31.698 1.00 92.25 213 ASP A O 1
ATOM 1740 N N . PHE A 1 214 ? 31.815 -9.531 -31.977 1.00 95.50 214 PHE A N 1
ATOM 1741 C CA . PHE A 1 214 ? 32.298 -10.459 -30.955 1.00 95.50 214 PHE A CA 1
ATOM 1742 C C . PHE A 1 214 ? 31.739 -10.132 -29.558 1.00 95.50 214 PHE A C 1
ATOM 1744 O O . PHE A 1 214 ? 31.283 -11.024 -28.841 1.00 95.50 214 PHE A O 1
ATOM 1751 N N . GLN A 1 215 ? 31.722 -8.853 -29.169 1.00 92.12 215 GLN A N 1
ATOM 1752 C CA . GLN A 1 215 ? 31.128 -8.421 -27.896 1.00 92.12 215 GLN A CA 1
ATOM 1753 C C . GLN A 1 215 ? 29.615 -8.676 -27.839 1.00 92.12 215 GLN A C 1
ATOM 1755 O O . GLN A 1 215 ? 29.092 -9.069 -26.790 1.00 92.12 215 GLN A O 1
ATOM 1760 N N . LEU A 1 216 ? 28.905 -8.465 -28.951 1.00 88.81 216 LEU A N 1
ATOM 1761 C CA . LEU A 1 216 ? 27.479 -8.766 -29.063 1.00 88.81 216 LEU A CA 1
ATOM 1762 C C . LEU A 1 216 ? 27.227 -10.263 -28.911 1.00 88.81 216 LEU A C 1
ATOM 1764 O O . LEU A 1 216 ? 26.357 -10.649 -28.134 1.00 88.81 216 LEU A O 1
ATOM 1768 N N . GLN A 1 217 ? 28.019 -11.103 -29.578 1.00 93.62 217 GLN A N 1
ATOM 1769 C CA . GLN A 1 217 ? 27.914 -12.552 -29.456 1.00 93.62 217 GLN A CA 1
ATOM 1770 C C . GLN A 1 217 ? 28.133 -13.008 -28.005 1.00 93.62 217 GLN A C 1
ATOM 1772 O O . GLN A 1 217 ? 27.300 -13.729 -27.460 1.00 93.62 217 GLN A O 1
ATOM 1777 N N . GLN A 1 218 ? 29.173 -12.502 -27.336 1.00 94.31 218 GLN A N 1
ATOM 1778 C CA . GLN A 1 218 ? 29.423 -12.783 -25.919 1.00 94.31 218 GLN A CA 1
ATOM 1779 C C . GLN A 1 218 ? 28.253 -12.336 -25.019 1.00 94.31 218 GLN A C 1
ATOM 1781 O O . GLN A 1 218 ? 27.872 -13.027 -24.070 1.00 94.31 218 GLN A O 1
ATOM 1786 N N . SER A 1 219 ? 27.648 -11.184 -25.315 1.00 87.44 219 SER A N 1
ATOM 1787 C CA . SER A 1 219 ? 26.482 -10.687 -24.575 1.00 87.44 219 SER A CA 1
ATOM 1788 C C . SER A 1 219 ? 25.237 -11.554 -24.803 1.00 87.44 219 SER A C 1
ATOM 1790 O O . SER A 1 219 ? 24.456 -11.762 -23.877 1.00 87.44 219 SER A O 1
ATOM 1792 N N . LEU A 1 220 ? 25.046 -12.092 -26.010 1.00 90.25 220 LEU A N 1
ATOM 1793 C CA . LEU A 1 220 ? 23.944 -13.006 -26.316 1.00 90.25 220 LEU A CA 1
ATOM 1794 C C . LEU A 1 220 ? 24.123 -14.362 -25.625 1.00 90.25 220 LEU A C 1
ATOM 1796 O O . LEU A 1 220 ? 23.166 -14.870 -25.043 1.00 90.25 220 LEU A O 1
ATOM 1800 N N . GLU A 1 221 ? 25.338 -14.912 -25.632 1.00 92.94 221 GLU A N 1
ATOM 1801 C CA . GLU A 1 221 ? 25.676 -16.164 -24.943 1.00 92.94 221 GLU A CA 1
ATOM 1802 C C . GLU A 1 221 ? 25.432 -16.047 -23.432 1.00 92.94 221 GLU A C 1
ATOM 1804 O O . GLU A 1 221 ? 24.702 -16.851 -22.853 1.00 92.94 221 GLU A O 1
ATOM 1809 N N . THR A 1 222 ? 25.936 -14.983 -22.802 1.00 92.38 222 THR A N 1
ATOM 1810 C CA . THR A 1 222 ? 25.692 -14.728 -21.371 1.00 92.38 222 THR A CA 1
ATOM 1811 C C . THR A 1 222 ? 24.207 -14.508 -21.058 1.00 92.38 222 THR A C 1
ATOM 1813 O O . THR A 1 222 ? 23.715 -14.987 -20.035 1.00 92.38 222 THR A O 1
ATOM 1816 N N . ASN A 1 223 ? 23.444 -13.842 -21.935 1.00 86.12 223 ASN A N 1
ATOM 1817 C CA . ASN A 1 223 ? 21.994 -13.703 -21.760 1.00 86.12 223 ASN A CA 1
ATOM 1818 C C . ASN A 1 223 ? 21.277 -15.061 -21.858 1.00 86.12 223 ASN A C 1
ATOM 1820 O O . ASN A 1 223 ? 20.377 -15.338 -21.065 1.00 86.12 223 ASN A O 1
ATOM 1824 N N . ALA A 1 224 ? 21.687 -15.922 -22.794 1.00 92.38 224 ALA A N 1
ATOM 1825 C CA . ALA A 1 224 ? 21.150 -17.273 -22.933 1.00 92.38 224 ALA A CA 1
ATOM 1826 C C . ALA A 1 224 ? 21.431 -18.128 -21.684 1.00 92.38 224 ALA A C 1
ATOM 1828 O O . ALA A 1 224 ? 20.523 -18.796 -21.183 1.00 92.38 224 ALA A O 1
ATOM 1829 N N . GLU A 1 225 ? 22.640 -18.043 -21.121 1.00 92.56 225 GLU A N 1
ATOM 1830 C CA . GLU A 1 225 ? 22.993 -18.697 -19.855 1.00 92.56 225 GLU A CA 1
ATOM 1831 C C . GLU A 1 225 ? 22.116 -18.209 -18.693 1.00 92.56 225 GLU A C 1
ATOM 1833 O O . GLU A 1 225 ? 21.545 -19.024 -17.966 1.00 92.56 225 GLU A O 1
ATOM 1838 N N . LEU A 1 226 ? 21.937 -16.891 -18.538 1.00 87.94 226 LEU A N 1
ATOM 1839 C CA . LEU A 1 226 ? 21.087 -16.312 -17.488 1.00 87.94 226 LEU A CA 1
ATOM 1840 C C . LEU A 1 226 ? 19.615 -16.721 -17.628 1.00 87.94 226 LEU A C 1
ATOM 1842 O O . LEU A 1 226 ? 18.942 -16.975 -16.623 1.00 87.94 226 LEU A O 1
ATOM 1846 N N . ARG A 1 227 ? 19.102 -16.820 -18.861 1.00 88.00 227 ARG A N 1
ATOM 1847 C CA . ARG A 1 227 ? 17.751 -17.338 -19.128 1.00 88.00 227 ARG A CA 1
ATOM 1848 C C . ARG A 1 227 ? 17.633 -18.801 -18.713 1.00 88.00 227 ARG A C 1
ATOM 1850 O O . ARG A 1 227 ? 16.678 -19.135 -18.016 1.00 88.00 227 ARG A O 1
ATOM 1857 N N . SER A 1 228 ? 18.618 -19.633 -19.057 1.00 93.12 228 SER A N 1
ATOM 1858 C CA . SER A 1 228 ? 18.667 -21.043 -18.645 1.00 93.12 228 SER A CA 1
ATOM 1859 C C . SER A 1 228 ? 18.727 -21.199 -17.120 1.00 93.12 228 SER A C 1
ATOM 1861 O O . SER A 1 228 ? 18.056 -22.063 -16.553 1.00 93.12 228 SER A O 1
ATOM 1863 N N . GLN A 1 229 ? 19.504 -20.356 -16.433 1.00 90.50 229 GLN A N 1
ATOM 1864 C CA . GLN A 1 229 ? 19.565 -20.340 -14.968 1.00 90.50 229 GLN A CA 1
ATOM 1865 C C . GLN A 1 229 ? 18.220 -19.922 -14.363 1.00 90.50 229 GLN A C 1
ATOM 1867 O O . GLN A 1 229 ? 17.722 -20.574 -13.449 1.00 90.50 229 GLN A O 1
ATOM 1872 N N . SER A 1 230 ? 17.588 -18.881 -14.913 1.00 87.44 230 SER A N 1
ATOM 1873 C CA . SER A 1 230 ? 16.277 -18.405 -14.457 1.00 87.44 230 SER A CA 1
ATOM 1874 C C . SER A 1 230 ? 15.183 -19.459 -14.642 1.00 87.44 230 SER A C 1
ATOM 1876 O O . SER A 1 230 ? 14.347 -19.623 -13.756 1.00 87.44 230 SER A O 1
ATOM 1878 N N . SER A 1 231 ? 15.183 -20.200 -15.757 1.00 89.94 231 SER A N 1
ATOM 1879 C CA . SER A 1 231 ? 14.247 -21.313 -15.959 1.00 89.94 231 SER A CA 1
ATOM 1880 C C . SER A 1 231 ? 14.494 -22.465 -14.985 1.00 89.94 231 SER A C 1
ATOM 1882 O O . SER A 1 231 ? 13.528 -23.012 -14.462 1.00 89.94 231 SER A O 1
ATOM 1884 N N . SER A 1 232 ? 15.759 -22.791 -14.685 1.00 92.50 232 SER A N 1
ATOM 1885 C CA . SER A 1 232 ? 16.102 -23.817 -13.686 1.00 92.50 232 SER A CA 1
ATOM 1886 C C . SER A 1 232 ? 15.581 -23.434 -12.300 1.00 92.50 232 SER A C 1
ATOM 1888 O O . SER A 1 232 ? 14.899 -24.222 -11.656 1.00 92.50 232 SER A O 1
ATOM 1890 N N . LEU A 1 233 ? 15.816 -22.188 -11.875 1.00 88.56 233 LEU A N 1
ATOM 1891 C CA . LEU A 1 233 ? 15.343 -21.686 -10.582 1.00 88.56 233 LEU A CA 1
ATOM 1892 C C . LEU A 1 233 ? 13.812 -21.652 -10.486 1.00 88.56 233 LEU A C 1
ATOM 1894 O O . LEU A 1 233 ? 13.258 -21.941 -9.427 1.00 88.56 233 LEU A O 1
ATOM 1898 N N . ARG A 1 234 ? 13.110 -21.316 -11.577 1.00 87.56 234 ARG A N 1
ATOM 1899 C CA . ARG A 1 234 ? 11.639 -21.390 -11.621 1.00 87.56 234 ARG A CA 1
ATOM 1900 C C . ARG A 1 234 ? 11.150 -22.822 -11.431 1.00 87.56 234 ARG A C 1
ATOM 1902 O O . ARG A 1 234 ? 10.267 -23.039 -10.609 1.00 87.56 234 ARG A O 1
ATOM 1909 N N . HIS A 1 235 ? 11.762 -23.782 -12.122 1.00 90.81 235 HIS A N 1
ATOM 1910 C CA . HIS A 1 235 ? 11.408 -25.191 -11.979 1.00 90.81 235 HIS A CA 1
ATOM 1911 C C . HIS A 1 235 ? 11.678 -25.702 -10.552 1.00 90.81 235 HIS A C 1
ATOM 1913 O O . HIS A 1 235 ? 10.833 -26.387 -9.977 1.00 90.81 235 HIS A O 1
ATOM 1919 N N . GLU A 1 236 ? 12.809 -25.338 -9.941 1.00 89.38 236 GLU A N 1
ATOM 1920 C CA . GLU A 1 236 ? 13.112 -25.683 -8.544 1.00 89.38 236 GLU A CA 1
ATOM 1921 C C . GLU A 1 236 ? 12.083 -25.090 -7.568 1.00 89.38 236 GLU A C 1
ATOM 1923 O O . GLU A 1 236 ? 11.651 -25.760 -6.626 1.00 89.38 236 GLU A O 1
ATOM 1928 N N . LEU A 1 237 ? 11.651 -23.844 -7.792 1.00 87.69 237 LEU A N 1
ATOM 1929 C CA . LEU A 1 237 ? 10.629 -23.195 -6.971 1.00 87.69 237 LEU A CA 1
ATOM 1930 C C . LEU A 1 237 ? 9.262 -23.881 -7.118 1.00 87.69 237 LEU A C 1
ATOM 1932 O O . LEU A 1 237 ? 8.574 -24.100 -6.119 1.00 87.69 237 LEU A O 1
ATOM 1936 N N . GLU A 1 238 ? 8.876 -24.245 -8.340 1.00 87.44 238 GLU A N 1
ATOM 1937 C CA . GLU A 1 238 ? 7.650 -24.998 -8.616 1.00 87.44 238 GLU A CA 1
ATOM 1938 C C . GLU A 1 238 ? 7.680 -26.381 -7.955 1.00 87.44 238 GLU A C 1
ATOM 1940 O O . GLU A 1 238 ? 6.688 -26.785 -7.342 1.00 87.44 238 GLU A O 1
ATOM 1945 N N . GLU A 1 239 ? 8.814 -27.085 -7.995 1.00 89.06 239 GLU A N 1
ATOM 1946 C CA . GLU A 1 239 ? 8.991 -28.358 -7.289 1.00 89.06 239 GLU A CA 1
ATOM 1947 C C . GLU A 1 239 ? 8.866 -28.194 -5.771 1.00 89.06 239 GLU A C 1
ATOM 1949 O O . GLU A 1 239 ? 8.180 -28.988 -5.122 1.00 89.06 239 GLU A O 1
ATOM 1954 N N . GLN A 1 240 ? 9.466 -27.152 -5.188 1.00 84.62 240 GLN A N 1
ATOM 1955 C CA . GLN A 1 240 ? 9.333 -26.866 -3.756 1.00 84.62 240 GLN A CA 1
ATOM 1956 C C . GLN A 1 240 ? 7.883 -26.557 -3.363 1.00 84.62 240 GLN A C 1
ATOM 1958 O O . GLN A 1 240 ? 7.402 -27.051 -2.339 1.00 84.62 240 GLN A O 1
ATOM 1963 N N . GLN A 1 241 ? 7.156 -25.789 -4.180 1.00 82.25 241 GLN A N 1
ATOM 1964 C CA . GLN A 1 241 ? 5.734 -25.522 -3.955 1.00 82.25 241 GLN A CA 1
ATOM 1965 C C . GLN A 1 241 ? 4.893 -26.802 -4.036 1.00 82.25 241 GLN A C 1
ATOM 1967 O O . GLN A 1 241 ? 4.043 -27.027 -3.170 1.00 82.25 241 GLN A O 1
ATOM 1972 N N . HIS A 1 242 ? 5.162 -27.676 -5.011 1.00 85.56 242 HIS A N 1
ATOM 1973 C CA . HIS A 1 242 ? 4.499 -28.977 -5.122 1.00 85.56 242 HIS A CA 1
ATOM 1974 C C . HIS A 1 242 ? 4.801 -29.878 -3.918 1.00 85.56 242 HIS A C 1
ATOM 1976 O O . HIS A 1 242 ? 3.885 -30.498 -3.375 1.00 85.56 242 HIS A O 1
ATOM 1982 N N . GLN A 1 243 ? 6.049 -29.921 -3.443 1.00 83.31 243 GLN A N 1
ATOM 1983 C CA . GLN A 1 243 ? 6.411 -30.666 -2.233 1.00 83.31 243 GLN A CA 1
ATOM 1984 C C . GLN A 1 243 ? 5.691 -30.120 -0.992 1.00 83.31 243 GLN A C 1
ATOM 1986 O O . GLN A 1 243 ? 5.176 -30.900 -0.190 1.00 83.31 243 GLN A O 1
ATOM 1991 N N . HIS A 1 244 ? 5.586 -28.796 -0.844 1.00 78.44 244 HIS A N 1
ATOM 1992 C CA . HIS A 1 244 ? 4.872 -28.177 0.274 1.00 78.44 244 HIS A CA 1
ATOM 1993 C C . HIS A 1 244 ? 3.356 -28.445 0.224 1.00 78.44 244 HIS A C 1
ATOM 1995 O O . HIS A 1 244 ? 2.737 -28.738 1.253 1.00 78.44 244 HIS A O 1
ATOM 2001 N N . GLN A 1 245 ? 2.748 -28.428 -0.968 1.00 77.06 245 GLN A N 1
ATOM 2002 C CA . GLN A 1 245 ? 1.352 -28.842 -1.151 1.00 77.06 245 GLN A CA 1
ATOM 2003 C C . GLN A 1 245 ? 1.135 -30.323 -0.818 1.00 77.06 245 GLN A C 1
ATOM 2005 O O . GLN A 1 245 ? 0.162 -30.661 -0.149 1.00 77.06 245 GLN A O 1
ATOM 2010 N N . GLN A 1 246 ? 2.043 -31.218 -1.213 1.00 77.88 246 GLN A N 1
ATOM 2011 C CA . GLN A 1 246 ? 1.923 -32.643 -0.887 1.00 77.88 246 GLN A CA 1
ATOM 2012 C C . GLN A 1 246 ? 2.090 -32.913 0.617 1.00 77.88 246 GLN A C 1
ATOM 2014 O O . GLN A 1 246 ? 1.339 -33.706 1.187 1.00 77.88 246 GLN A O 1
ATOM 2019 N N . GLN A 1 247 ? 3.022 -32.226 1.284 1.00 75.12 247 GLN A N 1
ATOM 2020 C CA . GLN A 1 247 ? 3.215 -32.342 2.734 1.00 75.12 247 GLN A CA 1
ATOM 2021 C C . GLN A 1 247 ? 2.019 -31.792 3.526 1.00 75.12 247 GLN A C 1
ATOM 2023 O O . GLN A 1 247 ? 1.591 -32.418 4.496 1.00 75.12 247 GLN A O 1
ATOM 2028 N N . SER A 1 248 ? 1.433 -30.671 3.095 1.00 68.69 248 SER A N 1
ATOM 2029 C CA . SER A 1 248 ? 0.232 -30.108 3.730 1.00 68.69 248 SER A CA 1
ATOM 2030 C C . SER A 1 248 ? -1.028 -30.945 3.464 1.00 68.69 248 SER A C 1
ATOM 2032 O O . SER A 1 248 ? -1.826 -31.151 4.379 1.00 68.69 248 SER A O 1
ATOM 2034 N N . ALA A 1 249 ? -1.185 -31.521 2.268 1.00 59.97 249 ALA A N 1
ATOM 2035 C CA . ALA A 1 249 ? -2.286 -32.436 1.953 1.00 59.97 249 ALA A CA 1
ATOM 2036 C C . ALA A 1 249 ? -2.188 -33.779 2.706 1.00 59.97 249 ALA A C 1
ATOM 2038 O O . ALA A 1 249 ? -3.210 -34.346 3.099 1.00 59.97 249 ALA A O 1
ATOM 2039 N N . GLY A 1 250 ? -0.972 -34.274 2.966 1.00 57.09 250 GLY A N 1
ATOM 2040 C CA . GLY A 1 250 ? -0.735 -35.507 3.724 1.00 57.09 250 GLY A CA 1
ATOM 2041 C C . GLY A 1 250 ? -1.061 -35.414 5.221 1.00 57.09 250 GLY A C 1
ATOM 2042 O O . GLY A 1 250 ? -1.298 -36.441 5.854 1.00 57.09 250 GLY A O 1
ATOM 2043 N N . GLN A 1 251 ? -1.126 -34.207 5.796 1.00 52.81 251 GLN A N 1
ATOM 2044 C CA . GLN A 1 251 ? -1.321 -34.012 7.240 1.00 52.81 251 GLN A CA 1
ATOM 2045 C C . GLN A 1 251 ? -2.791 -33.802 7.662 1.00 52.81 251 GLN A C 1
ATOM 2047 O O . GLN A 1 251 ? -3.089 -33.790 8.855 1.00 52.81 251 GLN A O 1
ATOM 2052 N N . VAL A 1 252 ? -3.731 -33.691 6.711 1.00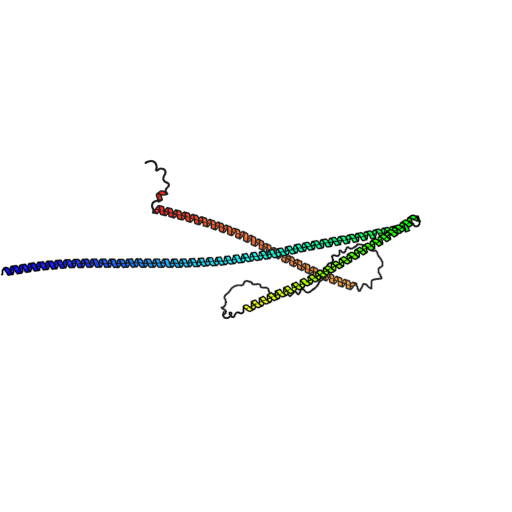 48.88 252 VAL A N 1
ATOM 2053 C CA . VAL A 1 252 ? -5.168 -33.453 6.991 1.00 48.88 252 VAL A CA 1
ATOM 2054 C C . VAL A 1 252 ? -6.007 -34.747 7.017 1.00 48.88 252 VAL A C 1
ATOM 2056 O O . VAL A 1 252 ? -7.172 -34.722 7.412 1.00 48.88 252 VAL A O 1
ATOM 2059 N N . GLN A 1 253 ? -5.430 -35.917 6.721 1.00 46.75 253 GLN A N 1
ATOM 2060 C CA . GLN A 1 253 ? -6.097 -37.210 6.957 1.00 46.75 253 GLN A CA 1
ATOM 2061 C C . GLN A 1 253 ? -5.889 -37.705 8.399 1.00 46.75 253 GLN A C 1
ATOM 2063 O O . GLN A 1 253 ? -5.307 -38.755 8.653 1.00 46.75 253 GLN A O 1
ATOM 2068 N N . GLY A 1 254 ? -6.378 -36.929 9.369 1.00 48.03 254 GLY A N 1
ATOM 2069 C CA . GLY A 1 254 ? -6.640 -37.422 10.723 1.00 48.03 254 GLY A CA 1
ATOM 2070 C C . GLY A 1 254 ? -7.993 -38.158 10.782 1.00 48.03 254 GLY A C 1
ATOM 2071 O O . GLY A 1 254 ? -8.933 -37.743 10.102 1.00 48.03 254 GLY A O 1
ATOM 2072 N N . PRO A 1 255 ? -8.150 -39.216 11.601 1.00 45.69 255 PRO A N 1
ATOM 2073 C CA . PRO A 1 255 ? -9.296 -40.139 11.576 1.00 45.69 255 PRO A CA 1
ATOM 2074 C C . PRO A 1 255 ? -10.586 -39.597 12.235 1.00 45.69 255 PRO A C 1
ATOM 2076 O O . PRO A 1 255 ? -11.336 -40.355 12.839 1.00 45.69 255 PRO A O 1
ATOM 2079 N N . TRP A 1 256 ? -10.884 -38.299 12.123 1.00 50.81 256 TRP A N 1
ATOM 2080 C CA . TRP A 1 256 ? -11.996 -37.653 12.847 1.00 50.81 256 TRP A CA 1
ATOM 2081 C C . TRP A 1 256 ? -13.196 -37.247 11.977 1.00 50.81 256 TRP A C 1
ATOM 2083 O O . TRP A 1 256 ? -14.015 -36.437 12.400 1.00 50.81 256 TRP A O 1
ATOM 2093 N N . ARG A 1 257 ? -13.350 -37.803 10.770 1.00 46.03 257 ARG A N 1
ATOM 2094 C CA . ARG A 1 257 ? -14.574 -37.624 9.963 1.00 46.03 257 ARG A CA 1
ATOM 2095 C C . ARG A 1 257 ? -15.354 -38.929 9.826 1.00 46.03 257 ARG A C 1
ATOM 2097 O O . ARG A 1 257 ? -15.460 -39.488 8.741 1.00 46.03 257 ARG A O 1
ATOM 2104 N N . GLN A 1 258 ? -15.927 -39.386 10.931 1.00 47.91 258 GLN A N 1
ATOM 2105 C CA . GLN A 1 258 ? -17.148 -40.190 10.917 1.00 47.91 258 GLN A CA 1
ATOM 2106 C C . GLN A 1 258 ? -18.152 -39.533 11.868 1.00 47.91 258 GLN A C 1
ATOM 2108 O O . GLN A 1 258 ? -17.762 -38.979 12.890 1.00 47.91 258 GLN A O 1
ATOM 2113 N N . ASP A 1 259 ? -19.419 -39.573 11.468 1.00 46.31 259 ASP A N 1
ATOM 2114 C CA . ASP A 1 259 ? -20.613 -39.096 12.173 1.00 46.31 259 ASP A CA 1
ATOM 2115 C C . ASP A 1 259 ? -20.929 -37.600 12.137 1.00 46.31 259 ASP A C 1
ATOM 2117 O O . ASP A 1 259 ? -20.914 -36.926 13.157 1.00 46.31 259 ASP A O 1
ATOM 2121 N N . LEU A 1 260 ? -21.406 -37.120 10.981 1.00 42.69 260 LEU A N 1
ATOM 2122 C CA . LEU A 1 260 ? -22.580 -36.237 10.960 1.00 42.69 260 LEU A CA 1
ATOM 2123 C C . LEU A 1 260 ? -23.488 -36.610 9.776 1.00 42.69 260 LEU A C 1
ATOM 2125 O O . LEU A 1 260 ? -23.136 -36.445 8.610 1.00 42.69 260 LEU A O 1
ATOM 2129 N N . SER A 1 261 ? -24.657 -37.156 10.116 1.00 48.03 261 SER A N 1
ATOM 2130 C CA . SER A 1 261 ? -25.762 -37.481 9.206 1.00 48.03 261 SER A CA 1
ATOM 2131 C C . SER A 1 261 ? -26.438 -36.219 8.636 1.00 48.03 261 SER A C 1
ATOM 2133 O O . SER A 1 261 ? -26.383 -35.163 9.269 1.00 48.03 261 SER A O 1
ATOM 2135 N N . PRO A 1 262 ? -27.121 -36.308 7.477 1.00 52.16 262 PRO A N 1
ATOM 2136 C CA . PRO A 1 262 ? -27.745 -35.160 6.825 1.00 52.16 262 PRO A CA 1
ATOM 2137 C C . PRO A 1 262 ? -29.129 -34.845 7.419 1.00 52.16 262 PRO A C 1
ATOM 2139 O O . PRO A 1 262 ? -30.022 -35.692 7.431 1.00 52.16 262 PRO A O 1
ATOM 2142 N N . GLY A 1 263 ? -29.321 -33.608 7.886 1.00 40.38 263 GLY A N 1
ATOM 2143 C CA . GLY A 1 263 ? -30.637 -33.043 8.210 1.00 40.38 263 GLY A CA 1
ATOM 2144 C C . GLY A 1 263 ? -31.295 -32.410 6.972 1.00 40.38 263 GLY A C 1
ATOM 2145 O O . GLY A 1 263 ? -30.578 -31.870 6.125 1.00 40.38 263 GLY A O 1
ATOM 2146 N N . PRO A 1 264 ? -32.631 -32.474 6.819 1.00 56.47 264 PRO A N 1
ATOM 2147 C CA . PRO A 1 264 ? -33.292 -32.081 5.584 1.00 56.47 264 PRO A CA 1
ATOM 2148 C C . PRO A 1 264 ? -33.623 -30.583 5.526 1.00 56.47 264 PRO A C 1
ATOM 2150 O O . PRO A 1 264 ? -34.029 -29.977 6.511 1.00 56.47 264 PRO A O 1
ATOM 2153 N N . ALA A 1 265 ? -33.491 -30.059 4.306 1.00 55.09 265 ALA A N 1
ATOM 2154 C CA . ALA A 1 265 ? -34.278 -29.007 3.661 1.00 55.09 265 ALA A CA 1
ATOM 2155 C C . ALA A 1 265 ? -34.742 -27.800 4.503 1.00 55.09 265 ALA A C 1
ATOM 2157 O O . ALA A 1 265 ? -35.723 -27.857 5.239 1.00 55.09 265 ALA A O 1
ATOM 2158 N N . GLY A 1 266 ? -34.143 -26.645 4.212 1.00 37.75 266 GLY A N 1
ATOM 2159 C CA . GLY A 1 266 ? -34.684 -25.338 4.568 1.00 37.75 266 GLY A CA 1
ATOM 2160 C C . GLY A 1 266 ? -33.969 -24.219 3.816 1.00 37.75 266 GLY A C 1
ATOM 2161 O O . GLY A 1 266 ? -32.910 -23.789 4.246 1.00 37.75 266 GLY A O 1
ATOM 2162 N N . LEU A 1 267 ? -34.539 -23.835 2.666 1.00 45.16 267 LEU A N 1
ATOM 2163 C CA . LEU A 1 267 ? -34.596 -22.489 2.057 1.00 45.16 267 LEU A CA 1
ATOM 2164 C C . LEU A 1 267 ? -33.577 -21.470 2.625 1.00 45.16 267 LEU A C 1
ATOM 2166 O O . LEU A 1 267 ? -33.688 -21.081 3.781 1.00 45.16 267 LEU A O 1
ATOM 2170 N N . ASN A 1 268 ? -32.622 -20.923 1.867 1.00 44.06 268 ASN A N 1
ATOM 2171 C CA . ASN A 1 268 ? -32.758 -19.804 0.906 1.00 44.06 268 ASN A CA 1
ATOM 2172 C C . ASN A 1 268 ? -31.337 -19.158 0.758 1.00 44.06 268 ASN A C 1
ATOM 2174 O O . ASN A 1 268 ? -30.442 -19.534 1.512 1.00 44.06 268 ASN A O 1
ATOM 2178 N N . PRO A 1 269 ? -31.129 -18.071 -0.008 1.00 51.41 269 PRO A N 1
ATOM 2179 C CA . PRO A 1 269 ? -31.050 -17.949 -1.456 1.00 51.41 269 PRO A CA 1
ATOM 2180 C C . PRO A 1 269 ? -29.614 -17.715 -1.985 1.00 51.41 269 PRO A C 1
ATOM 2182 O O . PRO A 1 269 ? -28.706 -17.265 -1.294 1.00 51.41 269 PRO A O 1
ATOM 2185 N N . SER A 1 270 ? -29.481 -17.978 -3.280 1.00 49.25 270 SER A N 1
ATOM 2186 C CA . SER A 1 270 ? -28.536 -17.451 -4.265 1.00 49.25 270 SER A CA 1
ATOM 2187 C C . SER A 1 270 ? -27.679 -16.239 -3.857 1.00 49.25 270 SER A C 1
ATOM 2189 O O . SER A 1 270 ? -28.165 -15.111 -3.831 1.00 49.25 270 SER A O 1
ATOM 2191 N N . PHE A 1 271 ? -26.369 -16.454 -3.723 1.00 39.97 271 PHE A N 1
ATOM 2192 C CA . PHE A 1 271 ? -25.368 -15.466 -4.121 1.00 39.97 271 PHE A CA 1
ATOM 2193 C C . PHE A 1 271 ? -24.387 -16.125 -5.088 1.00 39.97 271 PHE A C 1
ATOM 2195 O O . PHE A 1 271 ? -23.816 -17.182 -4.822 1.00 39.97 271 PHE A O 1
ATOM 2202 N N . LEU A 1 272 ? -24.292 -15.504 -6.260 1.00 42.78 272 LEU A N 1
ATOM 2203 C CA . LEU A 1 272 ? -23.478 -15.885 -7.401 1.00 42.78 272 LEU A CA 1
ATOM 2204 C C . LEU A 1 272 ? -22.001 -15.915 -7.009 1.00 42.78 272 LEU A C 1
ATOM 2206 O O . LEU A 1 272 ? -21.360 -14.875 -6.905 1.00 42.78 272 LEU A O 1
ATOM 2210 N N . ASN A 1 273 ? -21.462 -17.118 -6.838 1.00 35.50 273 ASN A N 1
ATOM 2211 C CA . ASN A 1 273 ? -20.028 -17.348 -6.874 1.00 35.50 273 ASN A CA 1
ATOM 2212 C C . ASN A 1 273 ? -19.688 -17.801 -8.301 1.00 35.50 273 ASN A C 1
ATOM 2214 O O . ASN A 1 273 ? -19.765 -18.984 -8.634 1.00 35.50 273 ASN A O 1
ATOM 2218 N N . HIS A 1 274 ? -19.434 -16.836 -9.186 1.00 38.78 274 HIS A N 1
ATOM 2219 C CA . HIS A 1 274 ? -18.844 -17.111 -10.490 1.00 38.78 274 HIS A CA 1
ATOM 2220 C C . HIS A 1 274 ? -17.350 -17.329 -10.297 1.00 38.78 274 HIS A C 1
ATOM 2222 O O . HIS A 1 274 ? -16.565 -16.394 -10.212 1.00 38.78 274 HIS A O 1
ATOM 2228 N N . ASN A 1 275 ? -16.993 -18.603 -10.215 1.00 44.75 275 ASN A N 1
ATOM 2229 C CA . ASN A 1 275 ? -15.642 -19.085 -10.399 1.00 44.75 275 ASN A CA 1
ATOM 2230 C C . ASN A 1 275 ? -15.524 -19.548 -11.860 1.00 44.75 275 ASN A C 1
ATOM 2232 O O . ASN A 1 275 ? -16.101 -20.590 -12.187 1.00 44.75 275 ASN A O 1
ATOM 2236 N N . PRO A 1 276 ? -14.845 -18.821 -12.762 1.00 46.50 276 PRO A N 1
ATOM 2237 C CA . PRO A 1 276 ? -14.422 -19.413 -14.010 1.00 46.50 276 PRO A CA 1
ATOM 2238 C C . PRO A 1 276 ? -13.083 -20.117 -13.774 1.00 46.50 276 PRO A C 1
ATOM 2240 O O . PRO A 1 276 ? -12.042 -19.496 -13.579 1.00 46.50 276 PRO A O 1
ATOM 2243 N N . SER A 1 277 ? -13.168 -21.449 -13.761 1.00 39.06 277 SER A N 1
ATOM 2244 C CA . SER A 1 277 ? -12.313 -22.362 -14.534 1.00 39.06 277 SER A CA 1
ATOM 2245 C C . SER A 1 277 ? -11.031 -21.710 -15.078 1.00 39.06 277 SER A C 1
ATOM 2247 O O . SER A 1 277 ? -11.088 -20.906 -16.004 1.00 39.06 277 SER A O 1
ATOM 2249 N N . GLN A 1 278 ? -9.846 -22.003 -14.538 1.00 42.84 278 GLN A N 1
ATOM 2250 C CA . GLN A 1 278 ? -9.029 -23.142 -14.992 1.00 42.84 278 GLN A CA 1
ATOM 2251 C C . GLN A 1 278 ? -9.255 -23.501 -16.471 1.00 42.84 278 GLN A C 1
ATOM 2253 O O . GLN A 1 278 ? -9.695 -24.594 -16.810 1.00 42.84 278 GLN A O 1
ATOM 2258 N N . GLY A 1 279 ? -8.954 -22.551 -17.352 1.00 37.34 279 GLY A N 1
ATOM 2259 C CA . GLY A 1 279 ? -8.464 -22.833 -18.692 1.00 37.34 279 GLY A CA 1
ATOM 2260 C C . GLY A 1 279 ? -6.946 -22.757 -18.648 1.00 37.34 279 GLY A C 1
ATOM 2261 O O . GLY A 1 279 ? -6.380 -21.679 -18.792 1.00 37.34 279 GLY A O 1
ATOM 2262 N N . ALA A 1 280 ? -6.298 -23.891 -18.388 1.00 44.16 280 ALA A N 1
ATOM 2263 C CA . ALA A 1 280 ? -4.883 -24.065 -18.668 1.00 44.16 280 ALA A CA 1
ATOM 2264 C C . ALA A 1 280 ? -4.703 -23.949 -20.188 1.00 44.16 280 ALA A C 1
ATOM 2266 O O . ALA A 1 280 ? -4.980 -24.894 -20.925 1.00 44.16 280 ALA A O 1
ATOM 2267 N N . VAL A 1 281 ? -4.322 -22.762 -20.655 1.00 37.12 281 VAL A N 1
ATOM 2268 C CA . VAL A 1 281 ? -3.776 -22.584 -21.996 1.00 37.12 281 VAL A CA 1
ATOM 2269 C C . VAL A 1 281 ? -2.268 -22.625 -21.835 1.00 37.12 281 VAL A C 1
ATOM 2271 O O . VAL A 1 281 ? -1.628 -21.675 -21.393 1.00 37.12 281 VAL A O 1
ATOM 2274 N N . ASP A 1 282 ? -1.752 -23.808 -22.122 1.00 42.91 282 ASP A N 1
ATOM 2275 C CA . ASP A 1 282 ? -0.348 -24.146 -22.263 1.00 42.91 282 ASP A CA 1
ATOM 2276 C C . ASP A 1 282 ? 0.177 -23.461 -23.541 1.00 42.91 282 ASP A C 1
ATOM 2278 O O . ASP A 1 282 ? 0.279 -24.066 -24.608 1.00 42.91 282 ASP A O 1
ATOM 2282 N N . GLU A 1 283 ? 0.413 -22.148 -23.479 1.00 39.56 283 GLU A N 1
ATOM 2283 C CA . GLU A 1 283 ? 1.101 -21.416 -24.546 1.00 39.56 283 GLU A CA 1
ATOM 2284 C C . GLU A 1 283 ? 2.609 -21.570 -24.358 1.00 39.56 283 GLU A C 1
ATOM 2286 O O . GLU A 1 283 ? 3.325 -20.745 -23.791 1.00 39.56 283 GLU A O 1
ATOM 2291 N N . ARG A 1 284 ? 3.064 -22.716 -24.855 1.00 38.06 284 ARG A N 1
ATOM 2292 C CA . ARG A 1 284 ? 4.429 -23.028 -25.250 1.00 38.06 284 ARG A CA 1
ATOM 2293 C C . ARG A 1 284 ? 4.998 -21.899 -26.120 1.00 38.06 284 ARG A C 1
ATOM 2295 O O . ARG A 1 284 ? 4.788 -21.872 -27.330 1.00 38.06 284 ARG A O 1
ATOM 2302 N N . TRP A 1 285 ? 5.741 -20.985 -25.502 1.00 40.91 285 TRP A N 1
ATOM 2303 C CA . TRP A 1 285 ? 6.601 -20.018 -26.189 1.00 40.91 285 TRP A CA 1
ATOM 2304 C C . TRP A 1 285 ? 7.836 -20.738 -26.745 1.00 40.91 285 TRP A C 1
ATOM 2306 O O . TRP A 1 285 ? 8.929 -20.672 -26.189 1.00 40.91 285 TRP A O 1
ATOM 2316 N N . GLU A 1 286 ? 7.651 -21.462 -27.843 1.00 45.56 286 GLU A N 1
ATOM 2317 C CA . GLU A 1 286 ? 8.730 -21.885 -28.732 1.00 45.56 286 GLU A CA 1
ATOM 2318 C C . GLU A 1 286 ? 8.495 -21.222 -30.088 1.00 45.56 286 GLU A C 1
ATOM 2320 O O . GLU A 1 286 ? 7.518 -21.541 -30.762 1.00 45.56 286 GLU A O 1
ATOM 2325 N N . GLY A 1 287 ? 9.391 -20.323 -30.504 1.00 38.81 287 GLY A N 1
ATOM 2326 C CA . GLY A 1 287 ? 9.461 -19.927 -31.908 1.00 38.81 287 GLY A CA 1
ATOM 2327 C C . GLY A 1 287 ? 9.877 -18.489 -32.182 1.00 38.81 287 GLY A C 1
ATOM 2328 O O . GLY A 1 287 ? 9.065 -17.579 -32.105 1.00 38.81 287 GLY A O 1
ATOM 2329 N N . GLU A 1 288 ? 11.121 -18.372 -32.640 1.00 36.22 288 GLU A N 1
ATOM 2330 C CA . GLU A 1 288 ? 11.560 -17.467 -33.710 1.00 36.22 288 GLU A CA 1
ATOM 2331 C C . GLU A 1 288 ? 11.943 -16.022 -33.360 1.00 36.22 288 GLU A C 1
ATOM 2333 O O . GLU A 1 288 ? 11.189 -15.055 -33.449 1.00 36.22 288 GLU A O 1
ATOM 2338 N N . ASP A 1 289 ? 13.241 -15.921 -33.069 1.00 48.62 289 ASP A N 1
ATOM 2339 C CA . ASP A 1 289 ? 14.201 -15.014 -33.700 1.00 48.62 289 ASP A CA 1
ATOM 2340 C C . ASP A 1 289 ? 13.772 -14.361 -35.033 1.00 48.62 289 ASP A C 1
ATOM 2342 O O . ASP A 1 289 ? 13.162 -14.982 -35.900 1.00 48.62 289 ASP A O 1
ATOM 2346 N N . GLN A 1 290 ? 14.317 -13.154 -35.232 1.00 52.97 290 GLN A N 1
ATOM 2347 C CA . GLN A 1 290 ? 14.397 -12.336 -36.458 1.00 52.97 290 GLN A CA 1
ATOM 2348 C C . GLN A 1 290 ? 13.385 -11.197 -36.599 1.00 52.97 290 GLN A C 1
ATOM 2350 O O . GLN A 1 290 ? 12.546 -11.197 -37.494 1.00 52.97 290 GLN A O 1
ATOM 2355 N N . TRP A 1 291 ? 13.617 -10.124 -35.838 1.00 40.16 291 TRP A N 1
ATOM 2356 C CA . TRP A 1 291 ? 13.386 -8.762 -36.331 1.00 40.16 291 TRP A CA 1
ATOM 2357 C C . TRP A 1 291 ? 14.552 -7.851 -35.935 1.00 40.16 291 TRP A C 1
ATOM 2359 O O . TRP A 1 291 ? 14.485 -7.087 -34.977 1.00 40.16 291 TRP A O 1
ATOM 2369 N N . ALA A 1 292 ? 15.640 -7.937 -36.702 1.00 42.41 292 ALA A N 1
ATOM 2370 C CA . ALA A 1 292 ? 16.518 -6.794 -36.906 1.00 42.41 292 ALA A CA 1
ATOM 2371 C C . ALA A 1 292 ? 15.873 -5.929 -37.999 1.00 42.41 292 ALA A C 1
ATOM 2373 O O . ALA A 1 292 ? 16.020 -6.215 -39.187 1.00 42.41 292 ALA A O 1
ATOM 2374 N N . ASP A 1 293 ? 15.093 -4.920 -37.604 1.00 39.97 293 ASP A N 1
ATOM 2375 C CA . ASP A 1 293 ? 14.559 -3.934 -38.545 1.00 39.97 293 ASP A CA 1
ATOM 2376 C C . ASP A 1 293 ? 15.617 -2.848 -38.769 1.00 39.97 293 ASP A C 1
ATOM 2378 O O . ASP A 1 293 ? 15.842 -1.952 -37.949 1.00 39.97 293 ASP A O 1
ATOM 2382 N N . ALA A 1 294 ? 16.318 -2.998 -39.889 1.00 40.19 294 ALA A N 1
ATOM 2383 C CA . ALA A 1 294 ? 17.162 -1.986 -40.478 1.00 40.19 294 ALA A CA 1
ATOM 2384 C C . ALA A 1 294 ? 16.277 -0.841 -40.986 1.00 40.19 294 ALA A C 1
ATOM 2386 O O . ALA A 1 294 ? 15.658 -0.932 -42.045 1.00 40.19 294 ALA A O 1
ATOM 2387 N N . GLY A 1 295 ? 16.275 0.278 -40.261 1.00 37.66 295 GLY A N 1
ATOM 2388 C CA . GLY A 1 295 ? 15.781 1.561 -40.754 1.00 37.66 295 GLY A CA 1
ATOM 2389 C C . GLY A 1 295 ? 16.653 2.087 -41.898 1.00 37.66 295 GLY A C 1
ATOM 2390 O O . GLY A 1 295 ? 17.436 3.014 -41.713 1.00 37.66 295 GLY A O 1
ATOM 2391 N N . SER A 1 296 ? 16.533 1.484 -43.083 1.00 40.56 296 SER A N 1
ATOM 2392 C CA . SER A 1 296 ? 17.137 1.968 -44.320 1.00 40.56 296 SER A CA 1
ATOM 2393 C C . SER A 1 296 ? 16.217 3.018 -44.941 1.00 40.56 296 SER A C 1
ATOM 2395 O O . SER A 1 296 ? 15.172 2.710 -45.516 1.00 40.56 296 SER A O 1
ATOM 2397 N N . GLN A 1 297 ? 16.601 4.287 -44.800 1.00 39.91 297 GLN A N 1
ATOM 2398 C CA . GLN A 1 297 ? 16.077 5.382 -45.611 1.00 39.91 297 GLN A CA 1
ATOM 2399 C C . GLN A 1 297 ? 16.417 5.121 -47.084 1.00 39.91 297 GLN A C 1
ATOM 2401 O O . GLN A 1 297 ? 17.504 5.452 -47.558 1.00 39.91 297 GLN A O 1
ATOM 2406 N N . VAL A 1 298 ? 15.466 4.565 -47.834 1.00 38.19 298 VAL A N 1
ATOM 2407 C CA . VAL A 1 298 ? 15.523 4.552 -49.298 1.00 38.19 298 VAL A CA 1
ATOM 2408 C C . VAL A 1 298 ? 15.232 5.969 -49.792 1.00 38.19 298 VAL A C 1
ATOM 2410 O O . VAL A 1 298 ? 14.085 6.389 -49.929 1.00 38.19 298 VAL A O 1
ATOM 2413 N N . SER A 1 299 ? 16.297 6.725 -50.040 1.00 38.22 299 SER A N 1
ATOM 2414 C CA . SER A 1 299 ? 16.236 7.947 -50.839 1.00 38.22 299 SER A CA 1
ATOM 2415 C C . SER A 1 299 ? 16.178 7.551 -52.314 1.00 38.22 299 SER A C 1
ATOM 2417 O O . SER A 1 299 ? 17.132 6.984 -52.838 1.00 38.22 299 SER A O 1
ATOM 2419 N N . PHE A 1 300 ? 15.064 7.837 -52.990 1.00 36.69 300 PHE A N 1
ATOM 2420 C CA . PHE A 1 300 ? 14.954 7.708 -54.444 1.00 36.69 300 PHE A CA 1
ATOM 2421 C C . PHE A 1 300 ? 15.733 8.838 -55.137 1.00 36.69 300 PHE A C 1
ATOM 2423 O O . PHE A 1 300 ? 15.374 10.005 -54.954 1.00 36.69 300 PHE A O 1
ATOM 2430 N N . PRO A 1 301 ? 16.725 8.557 -56.001 1.00 40.50 301 PRO A N 1
ATOM 2431 C CA . PRO A 1 301 ? 17.178 9.542 -56.963 1.00 40.50 301 PRO A CA 1
ATOM 2432 C C . PRO A 1 301 ? 16.224 9.541 -58.163 1.00 40.50 301 PRO A C 1
ATOM 2434 O O . PRO A 1 301 ? 16.168 8.609 -58.964 1.00 40.50 301 PRO A O 1
ATOM 2437 N N . SER A 1 302 ? 15.470 10.630 -58.286 1.00 44.22 302 SER A N 1
ATOM 2438 C CA . SER A 1 302 ? 14.754 11.006 -59.502 1.00 44.22 302 SER A CA 1
ATOM 2439 C C . SER A 1 302 ? 15.763 11.346 -60.605 1.00 44.22 302 SER A C 1
ATOM 2441 O O . SER A 1 302 ? 16.114 12.511 -60.781 1.00 44.22 302 SER A O 1
ATOM 2443 N N . SER A 1 303 ? 16.191 10.342 -61.370 1.00 38.38 303 SER A N 1
ATOM 2444 C CA . SER A 1 303 ? 16.941 10.538 -62.614 1.00 38.38 303 SER A CA 1
ATOM 2445 C C . SER A 1 303 ? 16.454 9.569 -63.686 1.00 38.38 303 SER A C 1
ATOM 2447 O O . SER A 1 303 ? 16.712 8.371 -63.658 1.00 38.38 303 SER A O 1
ATOM 2449 N N . ARG A 1 304 ? 15.727 10.138 -64.643 1.00 47.03 304 ARG A N 1
ATOM 2450 C CA . ARG A 1 304 ? 15.253 9.540 -65.892 1.00 47.03 304 ARG A CA 1
ATOM 2451 C C . ARG A 1 304 ? 16.450 9.281 -66.824 1.00 47.03 304 ARG A C 1
ATOM 2453 O O . ARG A 1 304 ? 17.154 10.250 -67.111 1.00 47.03 304 ARG A O 1
ATOM 2460 N N . PRO A 1 305 ? 16.657 8.075 -67.379 1.00 45.75 305 PRO A N 1
ATOM 2461 C CA . PRO A 1 305 ? 17.429 7.926 -68.599 1.00 45.75 305 PRO A CA 1
ATOM 2462 C C . PRO A 1 305 ? 16.503 7.752 -69.802 1.00 45.75 305 PRO A C 1
ATOM 2464 O O . PRO A 1 305 ? 15.412 7.185 -69.730 1.00 45.75 305 PRO A O 1
ATOM 2467 N N . ALA A 1 306 ? 16.956 8.342 -70.897 1.00 40.16 306 ALA A N 1
ATOM 2468 C CA . ALA A 1 306 ? 16.311 8.369 -72.188 1.00 40.16 306 ALA A CA 1
ATOM 2469 C C . ALA A 1 306 ? 16.299 6.994 -72.874 1.00 40.16 306 ALA A C 1
ATOM 2471 O O . ALA A 1 306 ? 17.082 6.100 -72.569 1.00 40.16 306 ALA A O 1
ATOM 2472 N N . GLU A 1 307 ? 15.381 6.906 -73.829 1.00 47.72 307 GLU A N 1
ATOM 2473 C CA . GLU A 1 307 ? 15.171 5.880 -74.843 1.00 47.72 307 GLU A CA 1
ATOM 2474 C C . GLU A 1 307 ? 16.441 5.131 -75.277 1.00 47.72 307 GLU A C 1
ATOM 2476 O O . GLU A 1 307 ? 17.385 5.708 -75.815 1.00 47.72 307 GLU A O 1
ATOM 2481 N N . THR A 1 308 ? 16.435 3.805 -75.131 1.00 41.91 308 THR A N 1
ATOM 2482 C CA . THR A 1 308 ? 17.231 2.918 -75.988 1.00 41.91 308 THR A CA 1
ATOM 2483 C C . THR A 1 308 ? 16.549 1.550 -76.092 1.00 41.91 308 THR A C 1
ATOM 2485 O O . THR A 1 308 ? 16.500 0.780 -75.142 1.00 41.91 308 THR A O 1
ATOM 2488 N N . THR A 1 309 ? 15.991 1.288 -77.277 1.00 43.91 309 THR A N 1
ATOM 2489 C CA . THR A 1 309 ? 15.779 -0.034 -77.902 1.00 43.91 309 THR A CA 1
ATOM 2490 C C . THR A 1 309 ? 15.217 -1.171 -77.039 1.00 43.91 309 THR A C 1
ATOM 2492 O O . THR A 1 309 ? 15.932 -2.038 -76.542 1.00 43.91 309 THR A O 1
ATOM 2495 N N . ALA A 1 310 ? 13.886 -1.240 -77.018 1.00 48.16 310 ALA A N 1
ATOM 2496 C CA . ALA A 1 310 ? 13.127 -2.465 -76.804 1.00 48.16 310 ALA A CA 1
ATOM 2497 C C . ALA A 1 310 ? 13.274 -3.410 -78.014 1.00 48.16 310 ALA A C 1
ATOM 2499 O O . ALA A 1 310 ? 13.022 -2.977 -79.139 1.00 48.16 310 ALA A O 1
ATOM 2500 N N . SER A 1 311 ? 13.667 -4.671 -77.769 1.00 45.28 311 SER A N 1
ATOM 2501 C CA . SER A 1 311 ? 13.186 -5.909 -78.448 1.00 45.28 311 SER A CA 1
ATOM 2502 C C . SER A 1 311 ? 14.097 -7.147 -78.267 1.00 45.28 311 SER A C 1
ATOM 2504 O O . SER A 1 311 ? 13.857 -8.155 -78.916 1.00 45.28 311 SER A O 1
ATOM 2506 N N . GLY A 1 312 ? 15.126 -7.129 -77.407 1.00 41.03 312 GLY A N 1
ATOM 2507 C CA . GLY A 1 312 ? 16.076 -8.260 -77.302 1.00 41.03 312 GLY A CA 1
ATOM 2508 C C . GLY A 1 312 ? 16.132 -9.034 -75.979 1.00 41.03 312 GLY A C 1
ATOM 2509 O O . GLY A 1 312 ? 16.802 -10.056 -75.924 1.00 41.03 312 GLY A O 1
ATOM 2510 N N . ILE A 1 313 ? 15.483 -8.564 -74.909 1.00 45.88 313 ILE A N 1
ATOM 2511 C CA . ILE A 1 313 ? 15.625 -9.129 -73.551 1.00 45.88 313 ILE A CA 1
ATOM 2512 C C . ILE A 1 313 ? 14.232 -9.246 -72.925 1.00 45.88 313 ILE A C 1
ATOM 2514 O O . ILE A 1 313 ? 13.872 -8.493 -72.027 1.00 45.88 313 ILE A O 1
ATOM 2518 N N . LEU A 1 314 ? 13.381 -10.108 -73.482 1.00 43.34 314 LEU A N 1
ATOM 2519 C CA . LEU A 1 314 ? 12.025 -10.322 -72.953 1.00 43.34 314 LEU A CA 1
ATOM 2520 C C . LEU A 1 314 ? 11.620 -11.797 -72.866 1.00 43.34 314 LEU A C 1
ATOM 2522 O O . LEU A 1 314 ? 10.513 -12.089 -72.433 1.00 43.34 314 LEU A O 1
ATOM 2526 N N . GLU A 1 315 ? 12.516 -12.731 -73.193 1.00 46.34 315 GLU A N 1
ATOM 2527 C CA . GLU A 1 315 ? 12.231 -14.164 -73.029 1.00 46.34 315 GLU A CA 1
ATOM 2528 C C . GLU A 1 315 ? 12.832 -14.766 -71.748 1.00 46.34 315 GLU A C 1
ATOM 2530 O O . GLU A 1 315 ? 12.248 -15.703 -71.210 1.00 46.34 315 GLU A O 1
ATOM 2535 N N . ASP A 1 316 ? 13.871 -14.162 -71.156 1.00 43.75 316 ASP A N 1
ATOM 2536 C CA . ASP A 1 316 ? 14.523 -14.698 -69.941 1.00 43.75 316 ASP A CA 1
ATOM 2537 C C . ASP A 1 316 ? 13.970 -14.140 -68.608 1.00 43.75 316 ASP A C 1
ATOM 2539 O O . ASP A 1 316 ? 14.336 -14.593 -67.529 1.00 43.75 316 ASP A O 1
ATOM 2543 N N . MET A 1 317 ? 13.033 -13.185 -68.654 1.00 48.06 317 MET A N 1
ATOM 2544 C CA . MET A 1 317 ? 12.424 -12.559 -67.460 1.00 48.06 317 MET A CA 1
ATOM 2545 C C . MET A 1 317 ? 11.089 -13.194 -67.033 1.00 48.06 317 MET A C 1
ATOM 2547 O O . MET A 1 317 ? 10.519 -12.838 -66.000 1.00 48.06 317 MET A O 1
ATOM 2551 N N . SER A 1 318 ? 10.584 -14.162 -67.802 1.00 49.88 318 SER A N 1
ATOM 2552 C CA . SER A 1 318 ? 9.297 -14.819 -67.536 1.00 49.88 318 SER A CA 1
ATOM 2553 C C . SER A 1 318 ? 9.335 -15.789 -66.342 1.00 49.88 318 SER A C 1
ATOM 2555 O O . SER A 1 318 ? 8.301 -16.025 -65.719 1.00 49.88 318 SER A O 1
ATOM 2557 N N . PHE A 1 319 ? 10.518 -16.284 -65.955 1.00 47.16 319 PHE A N 1
ATOM 2558 C CA . PHE A 1 319 ? 10.704 -17.130 -64.767 1.00 47.16 319 PHE A CA 1
ATOM 2559 C C . PHE A 1 319 ? 10.934 -16.333 -63.465 1.00 47.16 319 PHE A C 1
ATOM 2561 O O . PHE A 1 319 ? 10.588 -16.814 -62.387 1.00 47.16 319 PHE A O 1
ATOM 2568 N N . GLU A 1 320 ? 11.446 -15.097 -63.539 1.00 50.66 320 GLU A N 1
ATOM 2569 C CA . GLU A 1 320 ? 11.646 -14.230 -62.363 1.00 50.66 320 GLU A CA 1
ATOM 2570 C C . GLU A 1 320 ? 10.367 -13.493 -61.935 1.00 50.66 320 GLU A C 1
ATOM 2572 O O . GLU A 1 320 ? 10.177 -13.228 -60.747 1.00 50.66 320 GLU A O 1
ATOM 2577 N N . SER A 1 321 ? 9.444 -13.232 -62.868 1.00 53.91 321 SER A N 1
ATOM 2578 C CA . SER A 1 321 ? 8.196 -12.514 -62.575 1.00 53.91 321 SER A CA 1
ATOM 2579 C C . SER A 1 321 ? 7.291 -13.276 -61.589 1.00 53.91 321 SER A C 1
ATOM 2581 O O . SER A 1 321 ? 6.725 -12.667 -60.686 1.00 53.91 321 SER A O 1
ATOM 2583 N N . GLY A 1 322 ? 7.219 -14.611 -61.682 1.00 56.56 322 GLY A N 1
ATOM 2584 C CA . GLY A 1 322 ? 6.454 -15.441 -60.736 1.00 56.56 322 GLY A CA 1
ATOM 2585 C C . GLY A 1 322 ? 7.106 -15.568 -59.350 1.00 56.56 322 GLY A C 1
ATOM 2586 O O . GLY A 1 322 ? 6.414 -15.705 -58.340 1.00 56.56 322 GLY A O 1
ATOM 2587 N N . LEU A 1 323 ? 8.438 -15.470 -59.269 1.00 57.44 323 LEU A N 1
ATOM 2588 C CA . LEU A 1 323 ? 9.166 -15.460 -57.995 1.00 57.44 323 LEU A CA 1
ATOM 2589 C C . LEU A 1 323 ? 9.010 -14.116 -57.274 1.00 57.44 323 LEU A C 1
ATOM 2591 O O . LEU A 1 323 ? 8.761 -14.108 -56.065 1.00 57.44 323 LEU A O 1
ATOM 2595 N N . GLN A 1 324 ? 9.067 -13.001 -58.009 1.00 64.56 324 GLN A N 1
ATOM 2596 C CA . GLN A 1 324 ? 8.802 -11.659 -57.481 1.00 64.56 324 GLN A CA 1
ATOM 2597 C C . GLN A 1 324 ? 7.351 -11.506 -57.005 1.00 64.56 324 GLN A C 1
ATOM 2599 O O . GLN A 1 324 ? 7.113 -10.961 -55.928 1.00 64.56 324 GLN A O 1
ATOM 2604 N N . GLU A 1 325 ? 6.385 -12.063 -57.735 1.00 70.19 325 GLU A N 1
ATOM 2605 C CA . GLU A 1 325 ? 4.972 -12.059 -57.341 1.00 70.19 325 GLU A CA 1
ATOM 2606 C C . GLU A 1 325 ? 4.725 -12.907 -56.077 1.00 70.19 325 GLU A C 1
ATOM 2608 O O . GLU A 1 325 ? 4.008 -12.485 -55.166 1.00 70.19 325 GLU A O 1
ATOM 2613 N N . SER A 1 326 ? 5.415 -14.048 -55.937 1.00 76.94 326 SER A N 1
ATOM 2614 C CA . SER A 1 326 ? 5.367 -14.863 -54.713 1.00 76.94 326 SER A CA 1
ATOM 2615 C C . SER A 1 326 ? 5.985 -14.161 -53.494 1.00 76.94 326 SER A C 1
ATOM 2617 O O . SER A 1 326 ? 5.502 -14.321 -52.370 1.00 76.94 326 SER A O 1
ATOM 2619 N N . ALA A 1 327 ? 7.039 -13.366 -53.700 1.00 78.38 327 ALA A N 1
ATOM 2620 C CA . ALA A 1 327 ? 7.666 -12.574 -52.648 1.00 78.38 327 ALA A CA 1
ATOM 2621 C C . ALA A 1 327 ? 6.754 -11.418 -52.214 1.00 78.38 327 ALA A C 1
ATOM 2623 O O . ALA A 1 327 ? 6.603 -11.175 -51.018 1.00 78.38 327 ALA A O 1
ATOM 2624 N N . LEU A 1 328 ? 6.085 -10.769 -53.170 1.00 84.31 328 LEU A N 1
ATOM 2625 C CA . LEU A 1 328 ? 5.157 -9.669 -52.922 1.00 84.31 328 LEU A CA 1
ATOM 2626 C C . LEU A 1 328 ? 3.898 -10.138 -52.174 1.00 84.31 328 LEU A C 1
ATOM 2628 O O . LEU A 1 328 ? 3.488 -9.492 -51.212 1.00 84.31 328 LEU A O 1
ATOM 2632 N N . LEU A 1 329 ? 3.353 -11.311 -52.518 1.00 85.56 329 LEU A N 1
ATOM 2633 C CA . LEU A 1 329 ? 2.259 -11.948 -51.771 1.00 85.56 329 LEU A CA 1
ATOM 2634 C C . LEU A 1 329 ? 2.656 -12.301 -50.330 1.00 85.56 329 LEU A C 1
ATOM 2636 O O . LEU A 1 329 ? 1.878 -12.075 -49.404 1.00 85.56 329 LEU A O 1
ATOM 2640 N 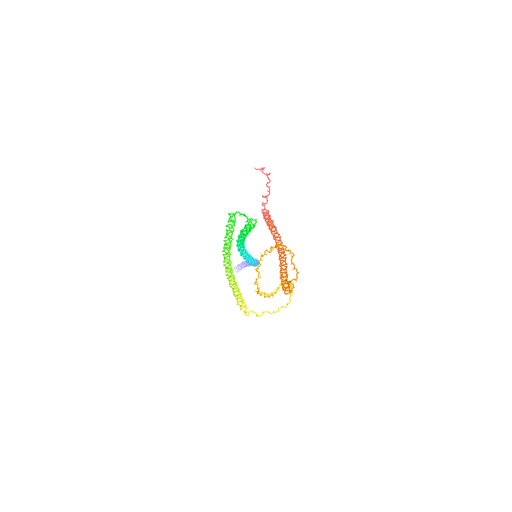N . LYS A 1 330 ? 3.874 -12.813 -50.110 1.00 86.25 330 LYS A N 1
ATOM 2641 C CA . LYS A 1 330 ? 4.383 -13.088 -48.753 1.00 86.25 330 LYS A CA 1
ATOM 2642 C C . LYS A 1 330 ? 4.551 -11.808 -47.935 1.00 86.25 330 LYS A C 1
ATOM 2644 O O . LYS A 1 330 ? 4.252 -11.807 -46.744 1.00 86.25 330 LYS A O 1
ATOM 2649 N N . LEU A 1 331 ? 5.015 -10.728 -48.559 1.00 86.88 331 LEU A N 1
ATOM 2650 C CA . LEU A 1 331 ? 5.202 -9.433 -47.905 1.00 86.88 331 LEU A CA 1
ATOM 2651 C C . LEU A 1 331 ? 3.850 -8.791 -47.557 1.00 86.88 331 LEU A C 1
ATOM 2653 O O . LEU A 1 331 ? 3.670 -8.339 -46.429 1.00 86.88 331 LEU A O 1
ATOM 2657 N N . ALA A 1 332 ? 2.871 -8.871 -48.462 1.00 87.50 332 ALA A N 1
ATOM 2658 C CA . ALA A 1 332 ? 1.494 -8.453 -48.207 1.00 87.50 332 ALA A CA 1
ATOM 2659 C C . ALA A 1 332 ? 0.841 -9.267 -47.075 1.00 87.50 332 ALA A C 1
ATOM 2661 O O . ALA A 1 332 ? 0.189 -8.693 -46.208 1.00 87.50 332 ALA A O 1
ATOM 2662 N N . GLY A 1 333 ? 1.070 -10.585 -47.022 1.00 89.56 333 GLY A N 1
ATOM 2663 C CA . GLY A 1 333 ? 0.597 -11.434 -45.923 1.00 89.56 333 GLY A CA 1
ATOM 2664 C C . GLY A 1 333 ? 1.219 -11.065 -44.572 1.00 89.56 333 GLY A C 1
ATOM 2665 O O . GLY A 1 333 ? 0.511 -10.963 -43.574 1.00 89.56 333 GLY A O 1
ATOM 2666 N N . LYS A 1 334 ? 2.531 -10.790 -44.539 1.00 90.12 334 LYS A N 1
ATOM 2667 C CA . LYS A 1 334 ? 3.213 -10.293 -43.330 1.00 90.12 334 LYS A CA 1
ATOM 2668 C C . LYS A 1 334 ? 2.682 -8.926 -42.894 1.00 90.12 334 LYS A C 1
ATOM 2670 O O . LYS A 1 334 ? 2.516 -8.691 -41.701 1.00 90.12 334 LYS A O 1
ATOM 2675 N N . GLN A 1 335 ? 2.403 -8.038 -43.847 1.00 91.00 335 GLN A N 1
ATOM 2676 C CA . GLN A 1 335 ? 1.841 -6.725 -43.553 1.00 91.00 335 GLN A CA 1
ATOM 2677 C C . GLN A 1 335 ? 0.412 -6.831 -43.002 1.00 91.00 335 GLN A C 1
ATOM 2679 O O . GLN A 1 335 ? 0.120 -6.202 -41.990 1.00 91.00 335 GLN A O 1
ATOM 2684 N N . ALA A 1 336 ? -0.433 -7.687 -43.582 1.00 92.44 336 ALA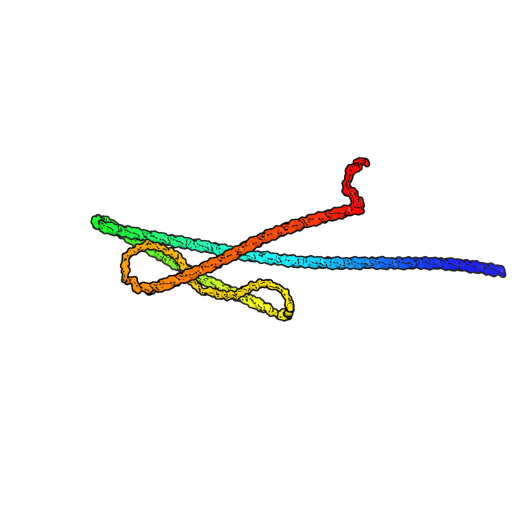 A N 1
ATOM 2685 C CA . ALA A 1 336 ? -1.777 -7.950 -43.073 1.00 92.44 336 ALA A CA 1
ATOM 2686 C C . ALA A 1 336 ? -1.754 -8.525 -41.644 1.00 92.44 336 ALA A C 1
ATOM 2688 O O . ALA A 1 336 ? -2.494 -8.056 -40.785 1.00 92.44 336 ALA A O 1
ATOM 2689 N N . ALA A 1 337 ? -0.850 -9.468 -41.350 1.00 91.50 337 ALA A N 1
ATOM 2690 C CA . ALA A 1 337 ? -0.695 -10.018 -40.000 1.00 91.50 337 ALA A CA 1
ATOM 2691 C C . ALA A 1 337 ? -0.269 -8.948 -38.978 1.00 91.50 337 ALA A C 1
ATOM 2693 O O . ALA A 1 337 ? -0.823 -8.876 -37.881 1.00 91.50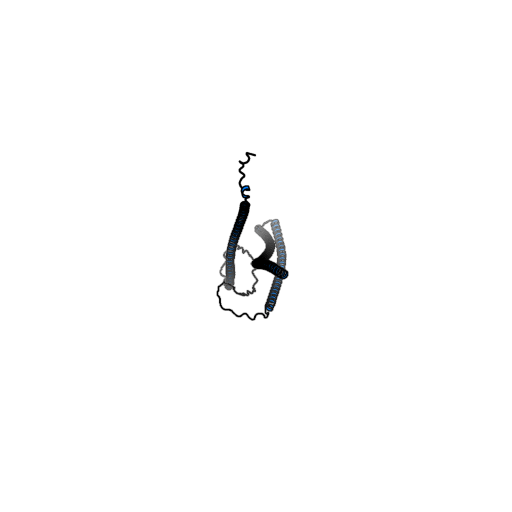 337 ALA A O 1
ATOM 2694 N N . ARG A 1 338 ? 0.667 -8.067 -39.357 1.00 94.19 338 ARG A N 1
ATOM 2695 C CA . ARG A 1 338 ? 1.091 -6.934 -38.521 1.00 94.19 338 ARG A CA 1
ATOM 2696 C C . ARG A 1 338 ? -0.047 -5.936 -38.293 1.00 94.19 338 ARG A C 1
ATOM 2698 O O . ARG A 1 338 ? -0.180 -5.397 -37.199 1.00 94.19 338 ARG A O 1
ATOM 2705 N N . GLU A 1 339 ? -0.865 -5.674 -39.310 1.00 95.12 339 GLU A N 1
ATOM 2706 C CA . GLU A 1 339 ? -2.030 -4.791 -39.201 1.00 95.12 339 GLU A CA 1
ATOM 2707 C C . GLU A 1 339 ? -3.124 -5.384 -38.300 1.00 95.12 339 GLU A C 1
ATOM 2709 O O . GLU A 1 339 ? -3.685 -4.655 -37.480 1.00 95.12 339 GLU A O 1
ATOM 2714 N N . GLU A 1 340 ? -3.375 -6.695 -38.372 1.00 95.38 340 GLU A N 1
ATOM 2715 C CA . GLU A 1 340 ? -4.282 -7.394 -37.452 1.00 95.38 340 GLU A CA 1
ATOM 2716 C C . GLU A 1 340 ? -3.784 -7.354 -36.005 1.00 95.38 340 GLU A C 1
ATOM 2718 O O . GLU A 1 340 ? -4.568 -7.108 -35.088 1.00 95.38 340 GLU A O 1
ATOM 2723 N N . GLU A 1 341 ? -2.488 -7.565 -35.776 1.00 92.81 341 GLU A N 1
ATOM 2724 C CA . GLU A 1 341 ? -1.903 -7.487 -34.437 1.00 92.81 341 GLU A CA 1
ATOM 2725 C C . GLU A 1 341 ? -1.994 -6.063 -33.872 1.00 92.81 341 GLU A C 1
ATOM 2727 O O . GLU A 1 341 ? -2.421 -5.871 -32.733 1.00 92.81 341 GLU A O 1
ATOM 2732 N N . LEU A 1 342 ? -1.703 -5.043 -34.687 1.00 94.81 342 LEU A N 1
ATOM 2733 C CA . LEU A 1 342 ? -1.898 -3.644 -34.305 1.00 94.81 342 LEU A CA 1
ATOM 2734 C C . LEU A 1 342 ? -3.368 -3.322 -34.011 1.00 94.81 342 LEU A C 1
ATOM 2736 O O . LEU A 1 342 ? -3.638 -2.547 -33.094 1.00 94.81 342 LEU A O 1
ATOM 2740 N N . ALA A 1 343 ? -4.316 -3.894 -34.756 1.00 95.62 343 ALA A N 1
ATOM 2741 C CA . ALA A 1 343 ? -5.742 -3.740 -34.475 1.00 95.62 343 ALA A CA 1
ATOM 2742 C C . ALA A 1 343 ? -6.117 -4.369 -33.123 1.00 95.62 343 ALA A C 1
ATOM 2744 O O . ALA A 1 343 ? -6.702 -3.689 -32.286 1.00 95.62 343 ALA A O 1
ATOM 2745 N N . ARG A 1 344 ? -5.673 -5.604 -32.845 1.00 94.38 344 ARG A N 1
ATOM 2746 C CA . ARG A 1 344 ? -5.899 -6.270 -31.547 1.00 94.38 344 ARG A CA 1
ATOM 2747 C C . ARG A 1 344 ? -5.289 -5.494 -30.383 1.00 94.38 344 ARG A C 1
ATOM 2749 O O . ARG A 1 344 ? -5.899 -5.394 -29.321 1.00 94.38 344 ARG A O 1
ATOM 2756 N N . MET A 1 345 ? -4.096 -4.932 -30.574 1.00 93.25 345 MET A N 1
ATOM 2757 C CA . MET A 1 345 ? -3.442 -4.114 -29.553 1.00 93.25 345 MET A CA 1
ATOM 2758 C C . MET A 1 345 ? -4.211 -2.816 -29.301 1.00 93.25 345 MET A C 1
ATOM 2760 O O . MET A 1 345 ? -4.396 -2.458 -28.143 1.00 93.25 345 MET A O 1
ATOM 2764 N N . ARG A 1 346 ? -4.729 -2.153 -30.346 1.00 95.50 346 ARG A N 1
ATOM 2765 C CA . ARG A 1 346 ? -5.600 -0.972 -30.198 1.00 95.50 346 ARG A CA 1
ATOM 2766 C C . ARG A 1 346 ? -6.892 -1.303 -29.458 1.00 95.50 346 ARG A C 1
ATOM 2768 O O . ARG A 1 346 ? -7.253 -0.576 -28.540 1.00 95.50 346 ARG A O 1
ATOM 2775 N N . ASP A 1 347 ? -7.542 -2.413 -29.797 1.00 97.12 347 ASP A N 1
ATOM 2776 C CA . ASP A 1 347 ? -8.762 -2.854 -29.114 1.00 97.12 347 ASP A CA 1
ATOM 2777 C C . ASP A 1 347 ? -8.493 -3.148 -27.633 1.00 97.12 347 ASP A C 1
ATOM 2779 O O . ASP A 1 347 ? -9.248 -2.726 -26.757 1.00 97.12 347 ASP A O 1
ATOM 2783 N N . ARG A 1 348 ? -7.366 -3.805 -27.329 1.00 95.94 348 ARG A N 1
ATOM 2784 C CA . ARG A 1 348 ? -6.930 -4.040 -25.949 1.00 95.94 348 ARG A CA 1
ATOM 2785 C C . ARG A 1 348 ? -6.644 -2.735 -25.210 1.00 95.94 348 ARG A C 1
ATOM 2787 O O . ARG A 1 348 ? -7.039 -2.610 -24.055 1.00 95.94 348 ARG A O 1
ATOM 2794 N N . THR A 1 349 ? -5.978 -1.775 -25.850 1.00 95.44 349 THR A N 1
ATOM 2795 C CA . THR A 1 349 ? -5.752 -0.446 -25.269 1.00 95.44 349 THR A CA 1
ATOM 2796 C C . THR A 1 349 ? -7.078 0.239 -24.955 1.00 95.44 349 THR A C 1
ATOM 2798 O O . THR A 1 349 ? -7.240 0.712 -23.838 1.00 95.44 349 THR A O 1
ATOM 2801 N N . HIS A 1 350 ? -8.056 0.208 -25.862 1.00 96.56 350 HIS A N 1
ATOM 2802 C CA . HIS A 1 350 ? -9.373 0.800 -25.617 1.00 96.56 350 HIS A CA 1
ATOM 2803 C C . HIS A 1 350 ? -10.147 0.128 -24.477 1.00 96.56 350 HIS A C 1
ATOM 2805 O O . HIS A 1 350 ? -10.796 0.817 -23.692 1.00 96.56 350 HIS A O 1
ATOM 2811 N N . LEU A 1 351 ? -10.064 -1.200 -24.344 1.00 96.38 351 LEU A N 1
ATOM 2812 C CA . LEU A 1 351 ? -10.665 -1.910 -23.211 1.00 96.38 351 LEU A CA 1
ATOM 2813 C C . LEU A 1 351 ? -10.020 -1.505 -21.880 1.00 96.38 351 LEU A C 1
ATOM 2815 O O . LEU A 1 351 ? -10.733 -1.240 -20.916 1.00 96.38 351 LEU A O 1
ATOM 2819 N N . LEU A 1 352 ? -8.688 -1.411 -21.839 1.00 94.06 352 LEU A N 1
ATOM 2820 C CA . LEU A 1 352 ? -7.966 -0.975 -20.643 1.00 94.06 352 LEU A CA 1
ATOM 2821 C C . LEU A 1 352 ? -8.250 0.496 -20.306 1.00 94.06 352 LEU A C 1
ATOM 2823 O O . LEU A 1 352 ? -8.401 0.835 -19.139 1.00 94.06 352 LEU A O 1
ATOM 2827 N N . GLU A 1 353 ? -8.366 1.373 -21.305 1.00 96.44 353 GLU A N 1
ATOM 2828 C CA . GLU A 1 353 ? -8.767 2.773 -21.106 1.00 96.44 353 GLU A CA 1
ATOM 2829 C C . GLU A 1 353 ? -10.175 2.882 -20.502 1.00 96.44 353 GLU A C 1
ATOM 2831 O O . GLU A 1 353 ? -10.393 3.700 -19.606 1.00 96.44 353 GLU A O 1
ATOM 2836 N N . ALA A 1 354 ? -11.117 2.043 -20.947 1.00 95.38 354 ALA A N 1
ATOM 2837 C CA . ALA A 1 354 ? -12.461 1.982 -20.378 1.00 95.38 354 ALA A CA 1
ATOM 2838 C C . ALA A 1 354 ? -12.447 1.479 -18.923 1.00 95.38 354 ALA A C 1
ATOM 2840 O O . ALA A 1 354 ? -13.074 2.089 -18.062 1.00 95.38 354 ALA A O 1
ATOM 2841 N N . GLU A 1 355 ? -11.676 0.430 -18.626 1.00 96.06 355 GLU A N 1
ATOM 2842 C CA . GLU A 1 355 ? -11.520 -0.089 -17.260 1.00 96.06 355 GLU A CA 1
ATOM 2843 C C . GLU A 1 355 ? -10.909 0.959 -16.315 1.00 96.06 355 GLU A C 1
ATOM 2845 O O . GLU A 1 355 ? -11.384 1.148 -15.195 1.00 96.06 355 GLU A O 1
ATOM 2850 N N . VAL A 1 356 ? -9.899 1.706 -16.773 1.00 94.06 356 VAL A N 1
ATOM 2851 C CA . VAL A 1 356 ? -9.308 2.814 -16.006 1.00 94.06 356 VAL A CA 1
ATOM 2852 C C . VAL A 1 356 ? -10.335 3.921 -15.745 1.00 94.06 356 VAL A C 1
ATOM 2854 O O . VAL A 1 356 ? -10.364 4.472 -14.643 1.00 94.06 356 VAL A O 1
ATOM 2857 N N . ALA A 1 357 ? -11.190 4.243 -16.720 1.00 96.38 357 ALA A N 1
ATOM 2858 C CA . ALA A 1 357 ? -12.244 5.240 -16.549 1.00 96.38 357 ALA A CA 1
ATOM 2859 C C . ALA A 1 357 ? -13.295 4.804 -15.510 1.00 96.38 357 ALA A C 1
ATOM 2861 O O . ALA A 1 357 ? -13.663 5.604 -14.645 1.00 96.38 357 ALA A O 1
ATOM 2862 N N . ASP A 1 358 ? -13.719 3.538 -15.542 1.00 96.06 358 ASP A N 1
ATOM 2863 C CA . ASP A 1 358 ? -14.661 2.973 -14.569 1.00 96.06 358 ASP A CA 1
ATOM 2864 C C . ASP A 1 358 ? -14.064 2.961 -13.151 1.00 96.06 358 ASP A C 1
ATOM 2866 O O . ASP A 1 358 ? -14.717 3.376 -12.187 1.00 96.06 358 ASP A O 1
ATOM 2870 N N . LEU A 1 359 ? -12.794 2.560 -13.015 1.00 91.75 359 LEU A N 1
ATOM 2871 C CA . LEU A 1 359 ? -12.075 2.593 -11.738 1.00 91.75 359 LEU A CA 1
ATOM 2872 C C . LEU A 1 359 ? -11.933 4.021 -11.199 1.00 91.75 359 LEU A C 1
ATOM 2874 O O . LEU A 1 359 ? -12.113 4.245 -10.000 1.00 91.75 359 LEU A O 1
ATOM 2878 N N . GLN A 1 360 ? -11.662 5.003 -12.062 1.00 95.62 360 GLN A N 1
ATOM 2879 C CA . GLN A 1 360 ? -11.597 6.407 -11.656 1.00 95.62 360 GLN A CA 1
ATOM 2880 C C . GLN A 1 360 ? -12.956 6.908 -11.147 1.00 95.62 360 GLN A C 1
ATOM 2882 O O . GLN A 1 360 ? -13.019 7.554 -10.100 1.00 95.62 360 GLN A O 1
ATOM 2887 N N . GLN A 1 361 ? -14.051 6.558 -11.829 1.00 97.62 361 GLN A N 1
ATOM 2888 C CA . GLN A 1 361 ? -15.401 6.898 -11.378 1.00 97.62 361 GLN A CA 1
ATOM 2889 C C . GLN A 1 361 ? -15.724 6.262 -10.014 1.00 97.62 361 GLN A C 1
ATOM 2891 O O . GLN A 1 361 ? -16.351 6.897 -9.161 1.00 97.62 361 GLN A O 1
ATOM 2896 N N . GLU A 1 362 ? -15.284 5.023 -9.777 1.00 96.12 362 GLU A N 1
ATOM 2897 C CA . GLU A 1 362 ? -15.464 4.346 -8.491 1.00 96.12 362 GLU A CA 1
ATOM 2898 C C . GLU A 1 362 ? -14.659 5.020 -7.364 1.00 96.12 362 GLU A C 1
ATOM 2900 O O . GLU A 1 362 ? -15.165 5.180 -6.248 1.00 96.12 362 GLU A O 1
ATOM 2905 N N . VAL A 1 363 ? -13.427 5.459 -7.643 1.00 93.69 363 VAL A N 1
ATOM 2906 C CA . VAL A 1 363 ? -12.598 6.224 -6.697 1.00 93.69 363 VAL A CA 1
ATOM 2907 C C . VAL A 1 363 ? -13.270 7.545 -6.328 1.00 93.69 363 VAL A C 1
ATOM 2909 O O . VAL A 1 363 ? -13.387 7.852 -5.139 1.00 93.69 363 VAL A O 1
ATOM 2912 N N . ASP A 1 364 ? -13.772 8.292 -7.311 1.00 96.06 364 ASP A N 1
ATOM 2913 C CA . ASP A 1 364 ? -14.460 9.564 -7.075 1.00 96.06 364 ASP A CA 1
ATOM 2914 C C . ASP A 1 364 ? -15.726 9.363 -6.222 1.00 96.06 364 ASP A C 1
ATOM 2916 O O . ASP A 1 364 ? -15.989 10.128 -5.288 1.00 96.06 364 ASP A O 1
ATOM 2920 N N . LEU A 1 365 ? -16.486 8.291 -6.474 1.00 97.81 365 LEU A N 1
ATOM 2921 C CA . LEU A 1 365 ? -17.657 7.936 -5.669 1.00 97.81 365 LEU A CA 1
ATOM 2922 C C . LEU A 1 365 ? -17.273 7.583 -4.224 1.00 97.81 365 LEU A C 1
ATOM 2924 O O . LEU A 1 365 ? -17.931 8.040 -3.286 1.00 97.81 365 LEU A O 1
ATOM 2928 N N . ARG A 1 366 ? -16.205 6.801 -4.018 1.00 93.12 366 ARG A N 1
ATOM 2929 C CA . ARG A 1 366 ? -15.707 6.473 -2.670 1.00 93.12 366 ARG A CA 1
ATOM 2930 C C . ARG A 1 366 ? -15.262 7.722 -1.915 1.00 93.12 366 ARG A C 1
ATOM 2932 O O . ARG A 1 366 ? -15.586 7.856 -0.738 1.00 93.12 366 ARG A O 1
ATOM 2939 N N . GLN A 1 367 ? -14.587 8.658 -2.582 1.00 94.50 367 GLN A N 1
ATOM 2940 C CA . GLN A 1 367 ? -14.200 9.935 -1.974 1.00 94.50 367 GLN A CA 1
ATOM 2941 C C . GLN A 1 367 ? -15.425 10.756 -1.555 1.00 94.50 367 GLN A C 1
ATOM 2943 O O . GLN A 1 367 ? -15.461 11.288 -0.445 1.00 94.50 367 GLN A O 1
ATOM 2948 N N . GLN A 1 368 ? -16.464 10.816 -2.395 1.00 95.06 368 GLN A N 1
ATOM 2949 C CA . GLN A 1 368 ? -17.726 11.480 -2.044 1.00 95.06 368 GLN A CA 1
ATOM 2950 C C . GLN A 1 368 ? -18.394 10.827 -0.826 1.00 95.06 368 GLN A C 1
ATOM 2952 O O . GLN A 1 368 ? -18.836 11.528 0.087 1.00 95.06 368 GLN A O 1
ATOM 2957 N N . GLN A 1 369 ? -18.430 9.492 -0.774 1.00 94.56 369 GLN A N 1
ATOM 2958 C CA . GLN A 1 369 ? -18.962 8.748 0.371 1.00 94.56 369 GLN A CA 1
ATOM 2959 C C . GLN A 1 369 ? -18.151 9.003 1.647 1.00 94.56 369 GLN A C 1
ATOM 2961 O O . GLN A 1 369 ? -18.732 9.198 2.713 1.00 94.56 369 GLN A O 1
ATOM 2966 N N . GLU A 1 370 ? -16.822 9.052 1.559 1.00 92.19 370 GLU A N 1
ATOM 2967 C CA . GLU A 1 370 ? -15.952 9.343 2.699 1.00 92.19 370 GLU A CA 1
ATOM 2968 C C . GLU A 1 370 ? -16.197 10.752 3.257 1.00 92.19 370 GLU A C 1
ATOM 2970 O O . GLU A 1 370 ? -16.285 10.933 4.475 1.00 92.19 370 GLU A O 1
ATOM 2975 N N . VAL A 1 371 ? -16.349 11.751 2.381 1.00 95.81 371 VAL A N 1
ATOM 2976 C CA . VAL A 1 371 ? -16.691 13.123 2.783 1.00 95.81 371 VAL A CA 1
ATOM 2977 C C . VAL A 1 371 ? -18.051 13.153 3.482 1.00 95.81 371 VAL A C 1
ATOM 2979 O O . VAL A 1 371 ? -18.146 13.695 4.585 1.00 95.81 371 VAL A O 1
ATOM 2982 N N . ALA A 1 372 ? -19.070 12.506 2.909 1.00 95.19 372 ALA A N 1
ATOM 2983 C CA . ALA A 1 372 ? -20.402 12.431 3.507 1.00 95.19 372 ALA A CA 1
ATOM 2984 C C . ALA A 1 372 ? -20.387 11.742 4.887 1.00 95.19 372 ALA A C 1
ATOM 2986 O O . ALA A 1 372 ? -21.015 12.221 5.832 1.00 95.19 372 ALA A O 1
ATOM 2987 N N . LEU A 1 373 ? -19.624 10.653 5.043 1.00 94.25 373 LEU A N 1
ATOM 2988 C CA . LEU A 1 373 ? -19.467 9.965 6.328 1.00 94.25 373 LEU A CA 1
ATOM 2989 C C . LEU A 1 373 ? -18.728 10.827 7.359 1.00 94.25 373 LEU A C 1
ATOM 2991 O O . LEU A 1 373 ? -19.123 10.859 8.524 1.00 94.25 373 LEU A O 1
ATOM 2995 N N . LYS A 1 374 ? -17.686 11.561 6.951 1.00 96.12 374 LYS A N 1
ATOM 2996 C CA . LYS A 1 374 ? -16.976 12.508 7.828 1.00 96.12 374 LYS A CA 1
ATOM 2997 C C . LYS A 1 374 ? -17.893 13.633 8.309 1.00 96.12 374 LYS A C 1
ATOM 2999 O O . LYS A 1 374 ? -17.790 14.041 9.466 1.00 96.12 374 LYS A O 1
ATOM 3004 N N . GLU A 1 375 ? -18.782 14.134 7.458 1.00 96.44 375 GLU A N 1
ATOM 3005 C CA . GLU A 1 375 ? -19.787 15.129 7.846 1.00 96.44 375 GLU A CA 1
ATOM 3006 C C . GLU A 1 375 ? -20.822 14.548 8.814 1.00 96.44 375 GLU A C 1
ATOM 3008 O O . GLU A 1 375 ? -21.024 15.123 9.884 1.00 96.44 375 GLU A O 1
ATOM 3013 N N . ALA A 1 376 ? -21.373 13.366 8.523 1.00 93.69 376 ALA A N 1
ATOM 3014 C CA . ALA A 1 376 ? -22.308 12.679 9.416 1.00 93.69 376 ALA A CA 1
ATOM 3015 C C . ALA A 1 376 ? -21.693 12.385 10.798 1.00 93.69 376 ALA A C 1
ATOM 3017 O O . ALA A 1 376 ? -22.343 12.578 11.826 1.00 93.69 376 ALA A O 1
ATOM 3018 N N . MET A 1 377 ? -20.418 11.985 10.843 1.00 93.62 377 MET A N 1
ATOM 3019 C CA . MET A 1 377 ? -19.671 11.797 12.091 1.00 93.62 377 MET A CA 1
ATOM 3020 C C . MET A 1 377 ? -19.536 13.102 12.883 1.00 93.62 377 MET A C 1
ATOM 3022 O O . MET A 1 377 ? -19.784 13.118 14.088 1.00 93.62 377 MET A O 1
ATOM 3026 N N . ARG A 1 378 ? -19.194 14.213 12.216 1.00 94.88 378 ARG A N 1
ATOM 3027 C CA . ARG A 1 378 ? -19.121 15.537 12.859 1.00 94.88 378 ARG A CA 1
ATOM 3028 C C . ARG A 1 378 ? -20.480 15.984 13.393 1.00 94.88 378 ARG A C 1
ATOM 3030 O O . ARG A 1 378 ? -20.541 16.582 14.466 1.00 94.88 378 ARG A O 1
ATOM 3037 N N . ASP A 1 379 ? -21.562 15.715 12.672 1.00 94.38 379 ASP A N 1
ATOM 3038 C CA . ASP A 1 379 ? -22.912 16.055 13.122 1.00 94.38 379 ASP A CA 1
ATOM 3039 C C . ASP A 1 379 ? -23.353 15.199 14.310 1.00 94.38 379 ASP A C 1
ATOM 3041 O O . ASP A 1 379 ? -23.850 15.747 15.295 1.00 94.38 379 ASP A O 1
ATOM 3045 N N . TYR A 1 380 ? -23.049 13.900 14.304 1.00 92.81 380 TYR A N 1
ATOM 3046 C CA . TYR A 1 380 ? -23.268 13.028 15.457 1.00 92.81 380 TYR A CA 1
ATOM 3047 C C . TYR A 1 380 ? -22.478 13.485 16.695 1.00 92.81 380 TYR A C 1
ATOM 3049 O O . TYR A 1 380 ? -23.008 13.525 17.807 1.00 92.81 380 TYR A O 1
ATOM 3057 N N . GLU A 1 381 ? -21.219 13.901 16.528 1.00 92.50 381 GLU A N 1
ATOM 3058 C CA . GLU A 1 381 ? -20.417 14.474 17.616 1.00 92.50 381 GLU A CA 1
ATOM 3059 C C . GLU A 1 381 ? -21.027 15.773 18.163 1.00 92.50 381 GLU A C 1
ATOM 3061 O O . GLU A 1 381 ? -21.093 15.962 19.383 1.00 92.50 381 GLU A O 1
ATOM 3066 N N . ARG A 1 382 ? -21.529 16.654 17.285 1.00 95.31 382 ARG A N 1
ATOM 3067 C CA . ARG A 1 382 ? -22.243 17.879 17.687 1.00 95.31 382 ARG A CA 1
ATOM 3068 C C . ARG A 1 382 ? -23.532 17.557 18.438 1.00 95.31 382 ARG A C 1
ATOM 3070 O O . ARG A 1 382 ? -23.814 18.204 19.447 1.00 95.31 382 ARG A O 1
ATOM 3077 N N . GLU A 1 383 ? -24.311 16.580 17.986 1.00 93.69 383 GLU A N 1
ATOM 3078 C CA . GLU A 1 383 ? -25.531 16.134 18.668 1.00 93.69 383 GLU A CA 1
ATOM 3079 C C . GLU A 1 383 ? -25.227 15.539 20.039 1.00 93.69 383 GLU A C 1
ATOM 3081 O O . GLU A 1 383 ? -25.848 15.928 21.029 1.00 93.69 383 GLU A O 1
ATOM 3086 N N . LYS A 1 384 ? -24.210 14.679 20.133 1.00 89.81 384 LYS A N 1
ATOM 3087 C CA . LYS A 1 384 ? -23.741 14.120 21.403 1.00 89.81 384 LYS A CA 1
ATOM 3088 C C . LYS A 1 384 ? -23.291 15.219 22.368 1.00 89.81 384 LYS A C 1
ATOM 3090 O O . LYS A 1 384 ? -23.629 15.167 23.551 1.00 89.81 384 LYS A O 1
ATOM 3095 N N . ALA A 1 385 ? -22.580 16.237 21.880 1.00 89.69 385 ALA A N 1
ATOM 3096 C CA . ALA A 1 385 ? -22.181 17.389 22.687 1.00 89.69 385 ALA A CA 1
ATOM 3097 C C . ALA A 1 385 ? -23.393 18.201 23.182 1.00 89.69 385 ALA A C 1
ATOM 3099 O O . ALA A 1 385 ? -23.451 18.560 24.360 1.00 89.69 385 ALA A O 1
ATOM 3100 N N . ARG A 1 386 ? -24.394 18.442 22.321 1.00 91.88 386 ARG A N 1
ATOM 3101 C CA . ARG A 1 386 ? -25.659 19.093 22.712 1.00 91.88 386 ARG A CA 1
ATOM 3102 C C . ARG A 1 386 ? -26.412 18.271 23.761 1.00 91.88 386 ARG A C 1
ATOM 3104 O O . ARG A 1 386 ? -26.835 18.829 24.768 1.00 91.88 386 ARG A O 1
ATOM 3111 N N . ALA A 1 387 ? -26.526 16.958 23.573 1.00 88.12 387 ALA A N 1
ATOM 3112 C CA . ALA A 1 387 ? -27.175 16.060 24.526 1.00 88.12 387 ALA A CA 1
ATOM 3113 C C . ALA A 1 387 ? -26.455 16.042 25.886 1.00 88.12 387 ALA A C 1
ATOM 3115 O O . ALA A 1 387 ? -27.106 16.074 26.931 1.00 88.12 387 ALA A O 1
ATOM 3116 N N . ALA A 1 388 ? -25.118 16.063 25.894 1.00 87.56 388 ALA A N 1
ATOM 3117 C CA . ALA A 1 388 ? -24.327 16.151 27.120 1.00 87.56 388 ALA A CA 1
ATOM 3118 C C . ALA A 1 388 ? -24.555 17.476 27.871 1.00 87.56 388 ALA A C 1
ATOM 3120 O O . ALA A 1 388 ? -24.689 17.473 29.095 1.00 87.56 388 ALA A O 1
ATOM 3121 N N . LEU A 1 389 ? -24.653 18.599 27.150 1.00 86.56 389 LEU A N 1
ATOM 3122 C CA . LEU A 1 389 ? -25.004 19.909 27.714 1.00 86.56 389 LEU A CA 1
ATOM 3123 C C . LEU A 1 389 ? -26.409 19.915 28.324 1.00 86.56 389 LEU A C 1
ATOM 3125 O O . LEU A 1 389 ? -26.568 20.358 29.460 1.00 86.56 389 LEU A O 1
ATOM 3129 N N . VAL A 1 390 ? -27.404 19.374 27.613 1.00 87.38 390 VAL A N 1
ATOM 3130 C CA . VAL A 1 390 ? -28.779 19.248 28.123 1.00 87.38 390 VAL A CA 1
ATOM 3131 C C . VAL A 1 390 ? -28.807 18.369 29.373 1.00 87.38 390 VAL A C 1
ATOM 3133 O O . VAL A 1 390 ? -29.366 18.778 30.384 1.00 87.38 390 VAL A O 1
ATOM 3136 N N . SER A 1 391 ? -28.132 17.214 29.357 1.00 84.75 391 SER A N 1
ATOM 3137 C CA . SER A 1 391 ? -28.026 16.325 30.524 1.00 84.75 391 SER A CA 1
ATOM 3138 C C . SER A 1 391 ? -27.362 17.005 31.728 1.00 84.75 391 SER A C 1
ATOM 3140 O O . SER A 1 391 ? -27.763 16.794 32.876 1.00 84.75 391 SER A O 1
ATOM 3142 N N . LYS A 1 392 ? -26.349 17.844 31.487 1.00 84.94 392 LYS A N 1
ATOM 3143 C CA . LYS A 1 392 ? -25.697 18.625 32.541 1.00 84.94 392 LYS A CA 1
ATOM 3144 C C . LYS A 1 392 ? -26.649 19.671 33.127 1.00 84.94 392 LYS A C 1
ATOM 3146 O O . LYS A 1 392 ? -26.792 19.729 34.344 1.00 84.94 392 LYS A O 1
ATOM 3151 N N . GLN A 1 393 ? -27.351 20.425 32.281 1.00 83.25 393 GLN A N 1
ATOM 3152 C CA . GLN A 1 393 ? -28.341 21.415 32.718 1.00 83.25 393 GLN A CA 1
ATOM 3153 C C . GLN A 1 393 ? -29.502 20.775 33.487 1.00 83.25 393 GLN A C 1
ATOM 3155 O O . GLN A 1 393 ? -29.926 21.315 34.504 1.00 83.25 393 GLN A O 1
ATOM 3160 N N . THR A 1 394 ? -29.994 19.605 33.065 1.00 82.06 394 THR A N 1
ATOM 3161 C CA . THR A 1 394 ? -31.053 18.898 33.801 1.00 82.06 394 THR A CA 1
ATOM 3162 C C . THR A 1 394 ? -30.579 18.446 35.176 1.00 82.06 394 THR A C 1
ATOM 3164 O O . THR A 1 394 ? -31.318 18.611 36.139 1.00 82.06 394 THR A O 1
ATOM 3167 N N . LYS A 1 395 ? -29.338 17.951 35.301 1.00 83.44 395 LYS A N 1
ATOM 3168 C CA . LYS A 1 395 ? -28.753 17.585 36.604 1.00 83.44 395 LYS A CA 1
ATOM 3169 C C . LYS A 1 395 ? -28.580 18.799 37.517 1.00 83.44 395 LYS A C 1
ATOM 3171 O O . LYS A 1 395 ? -28.861 18.706 38.707 1.00 83.44 395 LYS A O 1
ATOM 3176 N N . GLU A 1 396 ? -28.146 19.936 36.974 1.00 84.19 396 GLU A N 1
ATOM 3177 C CA . GLU A 1 396 ? -28.032 21.196 37.723 1.00 84.19 396 GLU A CA 1
ATOM 3178 C C . GLU A 1 396 ? -29.407 21.709 38.187 1.00 84.19 396 GLU A C 1
ATOM 3180 O O . GLU A 1 396 ? -29.559 22.092 39.348 1.00 84.19 396 GLU A O 1
ATOM 3185 N N . LEU A 1 397 ? -30.429 21.649 37.326 1.00 85.44 397 LEU A N 1
ATOM 3186 C CA . LEU A 1 397 ? -31.812 21.999 37.673 1.00 85.44 397 LEU A CA 1
ATOM 3187 C C . LEU A 1 397 ? -32.409 21.052 38.718 1.00 85.44 397 LEU A C 1
ATOM 3189 O O . LEU A 1 397 ? -33.118 21.495 39.618 1.00 85.44 397 LEU A O 1
ATOM 3193 N N . GLU A 1 398 ? -32.123 19.758 38.624 1.00 84.94 398 GLU A N 1
ATOM 3194 C CA . GLU A 1 398 ? -32.592 18.752 39.575 1.00 84.94 398 GLU A CA 1
ATOM 3195 C C . GLU A 1 398 ? -31.902 18.903 40.939 1.00 84.94 398 GLU A C 1
ATOM 3197 O O . GLU A 1 398 ? -32.556 18.838 41.980 1.00 84.94 398 GLU A O 1
ATOM 3202 N N . TYR A 1 399 ? -30.605 19.220 40.948 1.00 86.94 399 TYR A N 1
ATOM 3203 C CA . TYR A 1 399 ? -29.873 19.585 42.159 1.00 86.94 399 TYR A CA 1
ATOM 3204 C C . TYR A 1 399 ? -30.444 20.852 42.812 1.00 86.94 399 TYR A C 1
ATOM 3206 O O . TYR A 1 399 ? -30.720 20.850 44.013 1.00 86.94 399 TYR A O 1
ATOM 3214 N N . LEU A 1 400 ? -30.698 21.905 42.026 1.00 88.25 400 LEU A N 1
ATOM 3215 C CA . LEU A 1 400 ? -31.328 23.135 42.510 1.00 88.25 400 LEU A CA 1
ATOM 3216 C C . LEU A 1 400 ? -32.726 22.864 43.076 1.00 88.25 400 LEU A C 1
ATOM 3218 O O . LEU A 1 400 ? -33.043 23.318 44.173 1.00 88.25 400 LEU A O 1
ATOM 3222 N N . LYS A 1 401 ? -33.547 22.084 42.365 1.00 91.62 401 LYS A N 1
ATOM 3223 C CA . LYS A 1 401 ? -34.868 21.644 42.829 1.00 91.62 401 LYS A CA 1
ATOM 3224 C C . LYS A 1 401 ? -34.768 20.932 44.180 1.00 91.62 401 LYS A C 1
ATOM 3226 O O . LYS A 1 401 ? -35.548 21.246 45.074 1.00 91.62 401 LYS A O 1
ATOM 3231 N N . ASN A 1 402 ? -33.813 20.017 44.345 1.00 89.94 402 ASN A N 1
ATOM 3232 C CA . ASN A 1 402 ? -33.614 19.278 45.594 1.00 89.94 402 ASN A CA 1
ATOM 3233 C C . ASN A 1 402 ? -33.149 20.181 46.746 1.00 89.94 402 ASN A C 1
ATOM 3235 O O . ASN A 1 402 ? -33.589 19.988 47.878 1.00 89.94 402 ASN A O 1
ATOM 3239 N N . ILE A 1 403 ? -32.298 21.177 46.480 1.00 89.06 403 ILE A N 1
ATOM 3240 C CA . ILE A 1 403 ? -31.926 22.188 47.483 1.00 89.06 403 ILE A CA 1
ATOM 3241 C C . ILE A 1 403 ? -33.146 23.007 47.893 1.00 89.06 403 ILE A C 1
ATOM 3243 O O . ILE A 1 403 ? -33.392 23.166 49.085 1.00 89.06 403 ILE A O 1
ATOM 3247 N N . LEU A 1 404 ? -33.916 23.506 46.923 1.00 85.88 404 LEU A N 1
ATOM 3248 C CA . LEU A 1 404 ? -35.122 24.284 47.197 1.00 85.88 404 LEU A CA 1
ATOM 3249 C C . LEU A 1 404 ? -36.109 23.472 48.039 1.00 85.88 404 LEU A C 1
ATOM 3251 O O . LEU A 1 404 ? -36.564 23.963 49.066 1.00 85.88 404 LEU A O 1
ATOM 3255 N N . LEU A 1 405 ? -36.377 22.218 47.661 1.00 90.00 405 LEU A N 1
ATOM 3256 C CA . LEU A 1 405 ? -37.212 21.294 48.434 1.00 90.00 405 LEU A CA 1
ATOM 3257 C C . LEU A 1 405 ? -36.722 21.144 49.877 1.00 90.00 405 LEU A C 1
ATOM 3259 O O . LEU A 1 405 ? -37.509 21.355 50.795 1.00 90.00 405 LEU A O 1
ATOM 3263 N N . LYS A 1 406 ? -35.427 20.876 50.086 1.00 90.31 406 LYS A N 1
ATOM 3264 C CA . LYS A 1 406 ? -34.850 20.769 51.435 1.00 90.31 406 LYS A CA 1
ATOM 3265 C C . LYS A 1 406 ? -35.020 22.050 52.249 1.00 90.31 406 LYS A C 1
ATOM 3267 O O . LYS A 1 406 ? -35.391 21.970 53.411 1.00 90.31 406 LYS A O 1
ATOM 3272 N N . LEU A 1 407 ? -34.784 23.218 51.650 1.00 86.12 407 LEU A N 1
ATOM 3273 C CA . LEU A 1 407 ? -34.949 24.509 52.327 1.00 86.12 407 LEU A CA 1
ATOM 3274 C C . LEU A 1 407 ? -36.412 24.793 52.700 1.00 86.12 407 LEU A C 1
ATOM 3276 O O . LEU A 1 407 ? -36.677 25.414 53.729 1.00 86.12 407 LEU A O 1
ATOM 3280 N N . PHE A 1 408 ? -37.371 24.338 51.888 1.00 85.94 408 PHE A N 1
ATOM 3281 C CA . PHE A 1 408 ? -38.792 24.407 52.234 1.00 85.94 408 PHE A CA 1
ATOM 3282 C C . PHE A 1 408 ? -39.161 23.434 53.361 1.00 85.94 408 PHE A C 1
ATOM 3284 O O . PHE A 1 408 ? -39.903 23.820 54.262 1.00 85.94 408 PHE A O 1
ATOM 3291 N N . GLU A 1 409 ? -38.627 22.211 53.355 1.00 88.12 409 GLU A N 1
ATOM 3292 C CA . GLU A 1 409 ? -38.860 21.211 54.408 1.00 88.12 409 GLU A CA 1
ATOM 3293 C C . GLU A 1 409 ? -38.274 21.628 55.765 1.00 88.12 409 GLU A C 1
ATOM 3295 O O . GLU A 1 409 ? -38.900 21.399 56.800 1.00 88.12 409 GLU A O 1
ATOM 3300 N N . THR A 1 410 ? -37.102 22.272 55.778 1.00 89.81 410 THR A N 1
ATOM 3301 C CA . THR A 1 410 ? -36.462 22.768 57.009 1.00 89.81 410 THR A CA 1
ATOM 3302 C C . THR A 1 410 ? -37.019 24.110 57.491 1.00 89.81 410 THR A C 1
ATOM 3304 O O . THR A 1 410 ? -36.689 24.545 58.592 1.00 89.81 410 THR A O 1
ATOM 3307 N N . GLY A 1 411 ? -37.869 24.774 56.698 1.00 83.75 411 GLY A N 1
ATOM 3308 C CA . GLY A 1 411 ? -38.402 26.106 57.005 1.00 83.75 411 GLY A CA 1
ATOM 3309 C C . GLY A 1 411 ? -37.400 27.252 56.805 1.00 83.75 411 GLY A C 1
ATOM 3310 O O . GLY A 1 411 ? -37.707 28.398 57.125 1.00 83.75 411 GLY A O 1
ATOM 3311 N N . GLU A 1 412 ? -36.222 26.974 56.242 1.00 82.75 412 GLU A N 1
ATOM 3312 C CA . GLU A 1 412 ? -35.170 27.961 55.958 1.00 82.75 412 GLU A CA 1
ATOM 3313 C C . GLU A 1 412 ? -35.393 28.722 54.640 1.00 82.75 412 GLU A C 1
ATOM 3315 O O . GLU A 1 412 ? -34.635 29.631 54.303 1.00 82.75 412 GLU A O 1
ATOM 3320 N N . ALA A 1 413 ? -36.455 28.406 53.894 1.00 79.50 413 ALA A N 1
ATOM 3321 C CA . ALA A 1 413 ? -36.780 29.038 52.613 1.00 79.50 413 ALA A CA 1
ATOM 3322 C C . ALA A 1 413 ? -36.896 30.578 52.673 1.00 79.50 413 ALA A C 1
ATOM 3324 O O . ALA A 1 413 ? -36.689 31.247 51.661 1.00 79.50 413 ALA A O 1
ATOM 3325 N N . ALA A 1 414 ? -37.163 31.157 53.850 1.00 70.00 414 ALA A N 1
ATOM 3326 C CA . ALA A 1 414 ? -37.185 32.607 54.054 1.00 70.00 414 ALA A CA 1
ATOM 3327 C C . ALA A 1 414 ? -35.817 33.284 53.819 1.00 70.00 414 ALA A C 1
ATOM 3329 O O . ALA A 1 414 ? -35.783 34.469 53.501 1.00 70.00 414 ALA A O 1
ATOM 3330 N N . ALA A 1 415 ? -34.704 32.546 53.914 1.00 70.25 415 ALA A N 1
ATOM 3331 C CA . ALA A 1 415 ? -33.360 33.058 53.633 1.00 70.25 415 ALA A CA 1
ATOM 3332 C C . ALA A 1 415 ? -33.082 33.276 52.130 1.00 70.25 415 ALA A C 1
ATOM 3334 O O . ALA A 1 415 ? -32.108 33.940 51.781 1.00 70.25 415 ALA A O 1
ATOM 3335 N N . LEU A 1 416 ? -33.919 32.721 51.241 1.00 70.62 416 LEU A N 1
ATOM 3336 C CA . LEU A 1 416 ? -33.819 32.896 49.786 1.00 70.62 416 LEU A CA 1
ATOM 3337 C C . LEU A 1 416 ? -34.694 34.027 49.240 1.00 70.62 416 LEU A C 1
ATOM 3339 O O . LEU A 1 416 ? -34.529 34.413 48.081 1.00 70.62 416 LEU A O 1
ATOM 3343 N N . LEU A 1 417 ? -35.631 34.551 50.035 1.00 68.31 417 LEU A N 1
ATOM 3344 C CA . LEU A 1 417 ? -36.353 35.750 49.635 1.00 68.31 417 LEU A CA 1
ATOM 3345 C C . LEU A 1 417 ? -35.359 36.918 49.619 1.00 68.31 417 LEU A C 1
ATOM 3347 O O . LEU A 1 417 ? -34.568 37.045 50.558 1.00 68.31 417 LEU A O 1
ATOM 3351 N N . PRO A 1 418 ? -35.370 37.768 48.575 1.00 65.75 418 PRO A N 1
ATOM 3352 C CA . PRO A 1 418 ? -34.622 39.013 48.604 1.00 65.75 418 PRO A CA 1
ATOM 3353 C C . PRO A 1 418 ? -34.998 39.734 49.893 1.00 65.75 418 PRO A C 1
ATOM 3355 O O . PRO A 1 418 ? -36.174 40.017 50.115 1.00 65.75 418 PRO A O 1
ATOM 3358 N N . VAL A 1 419 ? -34.020 39.956 50.770 1.00 58.25 419 VAL A N 1
ATOM 3359 C CA . VAL A 1 419 ? -34.243 40.712 51.999 1.00 58.25 419 VAL A CA 1
ATOM 3360 C C . VAL A 1 419 ? -34.766 42.065 51.547 1.00 58.25 419 VAL A C 1
ATOM 3362 O O . VAL A 1 419 ? -34.040 42.788 50.864 1.00 58.25 419 VAL A O 1
ATOM 3365 N N . ASP A 1 420 ? -36.026 42.382 51.849 1.00 55.56 420 ASP A N 1
ATOM 3366 C CA . ASP A 1 420 ? -36.564 43.708 51.581 1.00 55.56 420 ASP A CA 1
ATOM 3367 C C . ASP A 1 420 ? -35.640 44.706 52.281 1.00 55.56 420 ASP A C 1
ATOM 3369 O O . ASP A 1 420 ? -35.620 44.838 53.507 1.00 55.56 420 ASP A O 1
ATOM 3373 N N . ILE A 1 421 ? -34.848 45.416 51.478 1.00 56.53 421 ILE A N 1
ATOM 3374 C CA . ILE A 1 421 ? -33.854 46.402 51.923 1.00 56.53 421 ILE A CA 1
ATOM 3375 C C . ILE A 1 421 ? -34.547 47.570 52.667 1.00 56.53 421 ILE A C 1
ATOM 3377 O O . ILE A 1 421 ? -33.898 48.408 53.283 1.00 56.53 421 ILE A O 1
ATOM 3381 N N . ASN A 1 422 ? -35.882 47.588 52.711 1.00 53.94 422 ASN A N 1
ATOM 3382 C CA . ASN A 1 422 ? -36.693 48.593 53.388 1.00 53.94 422 ASN A CA 1
ATOM 3383 C C . ASN A 1 422 ? -37.004 48.297 54.870 1.00 53.94 422 ASN A C 1
ATOM 3385 O O . ASN A 1 422 ? -37.747 49.057 55.485 1.00 53.94 422 ASN A O 1
ATOM 3389 N N . GLY A 1 423 ? -36.439 47.241 55.467 1.00 51.81 423 GLY A N 1
ATOM 3390 C CA . GLY A 1 423 ? -36.626 46.923 56.892 1.00 51.81 423 GLY A CA 1
ATOM 3391 C C . GLY A 1 423 ? -35.586 47.501 57.864 1.00 51.81 423 GLY A C 1
ATOM 3392 O O . GLY A 1 423 ? -35.812 47.465 59.071 1.00 51.81 423 GLY A O 1
ATOM 3393 N N . MET A 1 424 ? -34.460 48.052 57.392 1.00 48.38 424 MET A N 1
ATOM 3394 C CA . MET A 1 424 ? -33.415 48.626 58.265 1.00 48.38 424 MET A CA 1
ATOM 3395 C C . MET A 1 424 ? -33.653 50.109 58.596 1.00 48.38 424 MET A C 1
ATOM 3397 O O . MET A 1 424 ? -32.767 50.950 58.465 1.00 48.38 424 MET A O 1
ATOM 3401 N N . ALA A 1 425 ? -34.863 50.435 59.042 1.00 52.00 425 ALA A N 1
ATOM 3402 C CA . ALA A 1 425 ? -35.180 51.726 59.642 1.00 52.00 425 ALA A CA 1
ATOM 3403 C C . ALA A 1 425 ? -36.043 51.494 60.884 1.00 52.00 425 ALA A C 1
ATOM 3405 O O . ALA A 1 425 ? -37.253 51.683 60.831 1.00 52.00 425 ALA A O 1
ATOM 3406 N N . ASN A 1 426 ? -35.421 50.984 61.952 1.00 46.62 426 ASN A N 1
ATOM 3407 C CA . ASN A 1 426 ? -35.750 51.206 63.370 1.00 46.62 426 ASN A CA 1
ATOM 3408 C C . ASN A 1 426 ? -35.171 50.063 64.210 1.00 46.62 426 ASN A C 1
ATOM 3410 O O . ASN A 1 426 ? -35.887 49.113 64.506 1.00 46.62 426 ASN A O 1
ATOM 3414 N N . TYR A 1 427 ? -33.900 50.171 64.595 1.00 44.19 427 TYR A N 1
ATOM 3415 C CA . TYR A 1 427 ? -33.396 49.717 65.895 1.00 44.19 427 TYR A CA 1
ATOM 3416 C C . TYR A 1 427 ? -32.148 50.509 66.267 1.00 44.19 427 TYR A C 1
ATOM 3418 O O . TYR A 1 427 ? -31.315 50.738 65.359 1.00 44.19 427 TYR A O 1
#